Protein AF-A0A822E8U9-F1 (afdb_monomer_lite)

Secondary structure (DSSP, 8-state):
---HHHHHHHHHHHHHTT---BTTHHHHHHHH-TT-EEEEEETTEEEEEEEEEEETTTEEEEEEEEE-GGGGGGTHHHHHHHHHHHHHHTTS-TT-EEEE---GGGHHHHHHTT-----PEEEEEEE----PPPTTEEE--GGGHHHHHHHHHHHHSS--HHHHHHHHT-TTEEEEEEEETTEEEEEEEEEEBSSSEEEEEEEESSHHHHHHHHHHHHHHHTTSEEEEEEEPPPSS-TTT-TTGGGG-SSEEEE-GGG-EEEEETTEEE-HHHHHHHHHHHHHHHHHHHHTS---EEEEEE-TT--HHHHHHHHHHHHHTT-EEEEEEEHHHHHHHHHHTT-TT--EEEEEEEE-SS-EEEEEEEEETTEEEEEEEEEETT-SHHHHHHHHHHHHHHHHHHHHS--GGGSHHHHHHHHHHHHHHHHHHHH-SEEEEEEEEEEEETTEEEEEEEEEEHHHHHHHHHHHHHHHHHHHHHHHHHHT--GGG--EEEEESGGGGSHHHHHHHHHHHTSPPB-SS-TTTHHHHHHHHHHHHHHTSS-S-EEEEE-SS-EEEEETTTEEEEEE-TT-EESEEEEEEE--SSTT--EEEEEEEESS-SBGGGSEEEEEEEEE-PPS--TT-S-EEEEEEE-TT--EEEEEEETTT--EEEEE-----S--HHHHHHHHHHHHHHHHHHHHHHHHHHTS-TTSPPP----S--SSSGGG-S-GGG---

Sequence (720 aa):
MLSKEQTQELLNWAREEGWNPGLNDAEIFWQTDKEGFYGFLYGNEMIAGGSIVSYNGNFGFMGLFIVKPAYRHLGIGNKLWHLRKEKLLSRLNKGASIGMDGVVDMQGFYAKGGFELHFKDERYVRSGQLFPANEFVSTITELEFKDIAQYDAHCFGFNRNHFIIPWIKVSNSFSYLYKHKNQVKGFVVMRKAVDGYKIGPLFAETYEVAAALYQSCLTAAQNENVFLDIPLNNELAFDEVTEEISHWSYKVVKGDNNTVRVDIDGRLYTPQEISAMVLQKMKKTAEDYLGTEVTDAVITVPAYFNDAQRQATKEAGEIAGLNVKRIVNEPTAAALAYGLDKKGQDQKIAVFDLGGGTFDISVLDLGDGVFEVKSTNGDTHLGGDDFDKVIMDWLADQFKTQEAIDLRKDPMALQRLKEAAEKAKVELSSSTETEINLPYITAVDGVPKHLVVKLSRAKFEALADKLFDRCLKPCEAALKDAGYSTSQIDEVILVGGSSRIPKVQEIVEKFFGKKANRSVNPDEVVAIGAAIQGGVLTGEVKDVLLLDVTPLTLGIETMGGVLTPMIPSNTTIPTKKTEVFSTASDNQPGVEIHVLQGERPMAAQNKSLGRFNLTDIPPAQRGVPQIEVTFDIDANGMLHVSAKDKGTGKEQKIKIEAGSGLSKEEVERMKADAKAHEAEDKAAKEKVEKIDPTKPPKVETTACNAFDKLSILSPEIYKA

Radius of gyration: 30.9 Å; chains: 1; bounding box: 87×66×75 Å

Foldseek 3Di:
DDDLVVLLVLVVVCVVVVHKDFNCVSVLQCLLPVPFKDFDDDVNHTFWIWGKHQQQQQAIETDSGDGHPVCVVVCRSVVRLVVNVVVRNVRHDPPHYYHYDLDPVCPVVVVVVVDDDQWHKDKDKDFFDADDADPQKDWDDPVCLVLVQVVVCVVVVHGSSSNPVSQSPDPAKTKMFGDDPNHTFWIWIWGHIPFFIEIPDTDGNDPVRSVNRVNVVSNVSHGTMYIYIDTDQAPLAPPVCVVVCLLALWDWDQDGRNHIFTQDVNDTHHPLLVLLVVVLVVQVVVCVVVVHHAAEFAAEDAQQDDLLRLLSPCLSCVLNNHDHPFYYHLQLLLVQLVCVVVAADWFWEWEWAAAAAWTKIWIWTDYQQETATLAMFIDRGAHLSVLLVLQLVVQQVVCCVVPVDRLSVPSQLSVLSSVQSSVQQLVLLPDQKDWRWAWQSDDDPNHGDIRIDMDGLVNSCVSCVVSLVRSVVRVVVNCVSSVHALQRHPAYAYAYPNCSRVVNQVSVCVRSVHGHDDPDDNDCSSVNSRVLVVCVVVVVDPSHHYWFWRNWFKAWQDPPQFGDGQGHGSHTPQDKGKDKDWAPAFQPFKDKTWMFTHDDGGNVVTHTLDIDIDGRDGGGGTPPWTKIWMWGQHNNRFIKIKIATPVVRDIDIDRSSRCSVDDPVRSVVSSVVSVVVVVVVVVVVVVVVPPDPPDDDDDDDDPDPPPPVVPPDDPPPPDD

pLDDT: mean 84.81, std 14.59, range [24.06, 98.56]

Structure (mmCIF, N/CA/C/O backbone):
data_AF-A0A822E8U9-F1
#
_entry.id   AF-A0A822E8U9-F1
#
loop_
_atom_site.group_PDB
_atom_site.id
_atom_site.type_symbol
_atom_site.label_atom_id
_atom_site.label_alt_id
_atom_site.label_comp_id
_atom_site.label_asym_id
_atom_site.label_entity_id
_atom_site.label_seq_id
_atom_site.pdbx_PDB_ins_code
_atom_site.Cartn_x
_atom_site.Cartn_y
_atom_site.Cartn_z
_atom_site.occupancy
_atom_site.B_iso_or_equiv
_atom_site.auth_seq_id
_atom_site.auth_comp_id
_atom_site.auth_asym_id
_atom_site.auth_atom_id
_atom_site.pdbx_PDB_model_num
ATOM 1 N N . MET A 1 1 ? 34.988 -34.003 -16.712 1.00 89.62 1 MET A N 1
ATOM 2 C CA . MET A 1 1 ? 35.493 -32.848 -15.943 1.00 89.62 1 MET A CA 1
ATOM 3 C C . MET A 1 1 ? 36.475 -32.116 -16.830 1.00 89.62 1 MET A C 1
ATOM 5 O O . MET A 1 1 ? 37.114 -32.784 -17.637 1.00 89.62 1 MET A O 1
ATOM 9 N N . LEU A 1 2 ? 36.531 -30.793 -16.740 1.00 89.38 2 LEU A N 1
ATOM 10 C CA . LEU A 1 2 ? 37.433 -29.973 -17.553 1.00 89.38 2 LEU A CA 1
ATOM 11 C C . LEU A 1 2 ? 38.794 -29.802 -16.864 1.00 89.38 2 LEU A C 1
ATOM 13 O O . LEU A 1 2 ? 38.867 -29.868 -15.638 1.00 89.38 2 LEU A O 1
ATOM 17 N N . SER A 1 3 ? 39.857 -29.587 -17.641 1.00 89.62 3 SER A N 1
ATOM 18 C CA . SER A 1 3 ? 41.158 -29.142 -17.121 1.00 89.62 3 SER A CA 1
ATOM 19 C C . SER A 1 3 ? 41.148 -27.639 -16.812 1.00 89.62 3 SER A C 1
ATOM 21 O O . SER A 1 3 ? 40.264 -26.917 -17.278 1.00 89.62 3 SER A O 1
ATOM 23 N N . LYS A 1 4 ? 42.151 -27.145 -16.070 1.00 87.12 4 LYS A N 1
ATOM 24 C CA . LYS A 1 4 ? 42.301 -25.707 -15.773 1.00 87.12 4 LYS A CA 1
ATOM 25 C C . LYS A 1 4 ? 42.387 -24.869 -17.057 1.00 87.12 4 LYS A C 1
ATOM 27 O O . LYS A 1 4 ? 41.824 -23.787 -17.132 1.00 87.12 4 LYS A O 1
ATOM 32 N N . GLU A 1 5 ? 43.065 -25.371 -18.083 1.00 87.94 5 GLU A N 1
ATOM 33 C CA . GLU A 1 5 ? 43.215 -24.689 -19.373 1.00 87.94 5 GLU A CA 1
ATOM 34 C C . GLU A 1 5 ? 41.869 -24.586 -20.103 1.00 87.94 5 GL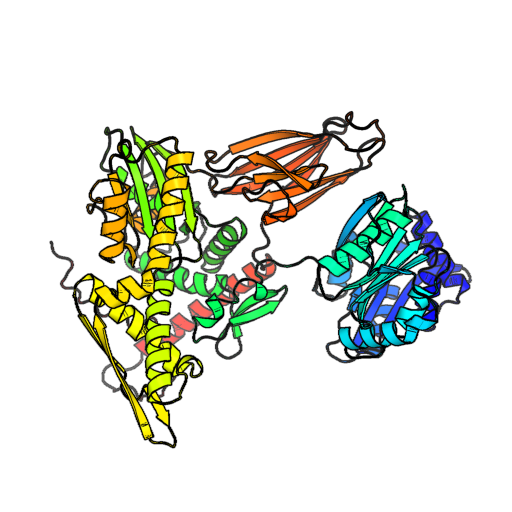U A C 1
ATOM 36 O O . GLU A 1 5 ? 41.536 -23.542 -20.662 1.00 87.94 5 GLU A O 1
ATOM 41 N N . GLN A 1 6 ? 41.053 -25.641 -20.030 1.00 89.38 6 GLN A N 1
ATOM 42 C CA . GLN A 1 6 ? 39.718 -25.673 -20.627 1.00 89.38 6 GLN A CA 1
ATOM 43 C C . GLN A 1 6 ? 38.730 -24.735 -19.916 1.00 89.38 6 GLN A C 1
ATOM 45 O O . GLN A 1 6 ? 37.834 -24.195 -20.561 1.00 89.38 6 GLN A O 1
ATOM 50 N N . THR A 1 7 ? 38.873 -24.476 -18.610 1.00 88.31 7 THR A N 1
ATOM 51 C CA . THR A 1 7 ? 37.994 -23.500 -17.933 1.00 88.31 7 THR A CA 1
ATOM 52 C C . THR A 1 7 ? 38.233 -22.073 -18.423 1.00 88.31 7 THR A C 1
ATOM 54 O O . THR A 1 7 ? 37.283 -21.298 -18.537 1.00 88.31 7 THR A O 1
ATOM 57 N N . GLN A 1 8 ? 39.477 -21.738 -18.780 1.00 88.12 8 GLN A N 1
ATOM 58 C CA . GLN A 1 8 ? 39.809 -20.444 -19.371 1.00 88.12 8 GLN A CA 1
ATOM 59 C C . GLN A 1 8 ? 39.216 -20.289 -20.777 1.00 88.12 8 GLN A C 1
ATOM 61 O O . GLN A 1 8 ? 38.782 -19.198 -21.146 1.00 88.12 8 GLN A O 1
ATOM 66 N N . GLU A 1 9 ? 39.150 -21.379 -21.544 1.00 88.75 9 GLU A N 1
ATOM 67 C CA . GLU A 1 9 ? 38.524 -21.396 -22.867 1.00 88.75 9 GLU A CA 1
ATOM 68 C C . GLU A 1 9 ? 37.019 -21.071 -22.794 1.00 88.75 9 GLU A C 1
ATOM 70 O O . GLU A 1 9 ? 36.537 -20.274 -23.595 1.00 88.75 9 GLU A O 1
ATOM 75 N N . LEU A 1 10 ? 36.295 -21.564 -21.775 1.00 88.38 10 LEU A N 1
ATOM 76 C CA . LEU A 1 10 ? 34.887 -21.189 -21.545 1.00 88.38 10 LEU A CA 1
ATOM 77 C C . LEU A 1 10 ? 34.711 -19.686 -21.333 1.00 88.38 10 LEU A C 1
ATOM 79 O O . LEU A 1 10 ? 33.776 -19.076 -21.850 1.00 88.38 10 LEU A O 1
ATOM 83 N N . LEU A 1 11 ? 35.615 -19.092 -20.555 1.00 86.56 11 LEU A N 1
ATOM 84 C CA . LEU A 1 11 ? 35.568 -17.669 -20.272 1.00 86.56 11 LEU A CA 1
ATOM 85 C C . LEU A 1 11 ? 35.888 -16.859 -21.532 1.00 86.56 11 LEU A C 1
ATOM 87 O O . LEU A 1 11 ? 35.232 -15.853 -21.769 1.00 86.56 11 LEU A O 1
ATOM 91 N N . ASN A 1 12 ? 36.819 -17.322 -22.372 1.00 88.75 12 ASN A N 1
ATOM 92 C CA . ASN A 1 12 ? 37.106 -16.704 -23.668 1.00 88.75 12 ASN A CA 1
ATOM 93 C C . ASN A 1 12 ? 35.886 -16.733 -24.600 1.00 88.75 12 ASN A C 1
ATOM 95 O O . ASN A 1 12 ? 35.556 -15.692 -25.162 1.00 88.75 12 ASN A O 1
ATOM 99 N N . TRP A 1 13 ? 35.166 -17.856 -24.696 1.00 90.12 13 TRP A N 1
ATOM 100 C CA . TRP A 1 13 ? 33.930 -17.916 -25.489 1.00 90.12 13 TRP A CA 1
ATOM 101 C C . TRP A 1 13 ? 32.871 -16.935 -24.982 1.00 90.12 13 TRP A C 1
ATOM 103 O O . TRP A 1 13 ? 32.215 -16.277 -25.781 1.00 90.12 13 TRP A O 1
ATOM 113 N N . ALA A 1 14 ? 32.727 -16.777 -23.661 1.00 86.00 14 ALA A N 1
ATOM 114 C CA . ALA A 1 14 ? 31.791 -15.799 -23.111 1.00 86.00 14 ALA A CA 1
ATOM 115 C C . ALA A 1 14 ? 32.153 -14.369 -23.556 1.00 86.00 14 ALA A C 1
ATOM 117 O O . ALA A 1 14 ? 31.272 -13.597 -23.929 1.00 86.00 14 ALA A O 1
ATOM 118 N N . ARG A 1 15 ? 33.451 -14.027 -23.592 1.00 87.88 15 ARG A N 1
ATOM 119 C CA . ARG A 1 15 ? 33.924 -12.729 -24.112 1.00 87.88 15 ARG A CA 1
ATOM 120 C C . ARG A 1 15 ? 33.630 -12.563 -25.603 1.00 87.88 15 ARG A C 1
ATOM 122 O O . ARG A 1 15 ? 33.186 -11.497 -26.010 1.00 87.88 15 ARG A O 1
ATOM 129 N N . GLU A 1 16 ? 33.875 -13.599 -26.405 1.00 88.25 16 GLU A N 1
ATOM 130 C CA . GLU A 1 16 ? 33.596 -13.597 -27.851 1.00 88.25 16 GLU A CA 1
ATOM 131 C C . GLU A 1 16 ? 32.106 -13.390 -28.149 1.00 88.25 16 GLU A C 1
ATOM 133 O O . GLU A 1 16 ? 31.752 -12.753 -29.138 1.00 88.25 16 GLU A O 1
ATOM 138 N N . GLU A 1 17 ? 31.230 -13.865 -27.263 1.00 84.50 17 GLU A N 1
ATOM 139 C CA . GLU A 1 17 ? 29.784 -13.647 -27.336 1.00 84.50 17 GLU A CA 1
ATOM 140 C C . GLU A 1 17 ? 29.325 -12.303 -26.740 1.00 84.50 17 GLU A C 1
ATOM 142 O O . GLU A 1 17 ? 28.125 -12.057 -26.625 1.00 84.50 17 GLU A O 1
ATOM 147 N N . GLY A 1 18 ? 30.258 -11.422 -26.361 1.00 82.38 18 GLY A N 1
ATOM 148 C CA . GLY A 1 18 ? 29.967 -10.074 -25.865 1.00 82.38 18 GLY A CA 1
ATOM 149 C C . GLY A 1 18 ? 29.630 -9.991 -24.374 1.00 82.38 18 GLY A C 1
ATOM 150 O O . GLY A 1 18 ? 29.171 -8.951 -23.906 1.00 82.38 18 GLY A O 1
ATOM 151 N N . TRP A 1 19 ? 29.848 -11.059 -23.603 1.00 83.19 19 TRP A N 1
ATOM 152 C CA . TRP A 1 19 ? 29.620 -11.040 -22.160 1.00 83.19 19 TRP A CA 1
ATOM 153 C C . TRP A 1 19 ? 30.778 -10.308 -21.472 1.00 83.19 19 TRP A C 1
ATOM 155 O O . TRP A 1 19 ? 31.904 -10.291 -21.970 1.00 83.19 19 TRP A O 1
ATOM 165 N N . ASN A 1 20 ? 30.529 -9.758 -20.279 1.00 86.00 20 ASN A N 1
ATOM 166 C CA . ASN A 1 20 ? 31.547 -9.071 -19.477 1.00 86.00 20 ASN A CA 1
ATOM 167 C C . ASN A 1 20 ? 32.022 -9.918 -18.269 1.00 86.00 20 ASN A C 1
ATOM 169 O O . ASN A 1 20 ? 31.755 -9.536 -17.128 1.00 86.00 20 ASN A O 1
ATOM 173 N N . PRO A 1 21 ? 32.638 -11.106 -18.432 1.00 86.69 21 PRO A N 1
ATOM 174 C CA . PRO A 1 21 ? 33.145 -11.872 -17.292 1.00 86.69 21 PRO A CA 1
ATOM 175 C C . PRO A 1 21 ? 34.360 -11.178 -16.653 1.00 86.69 21 PRO A C 1
ATOM 177 O O . PRO A 1 21 ? 35.099 -10.451 -17.324 1.00 86.69 21 PRO A O 1
ATOM 180 N N . GLY A 1 22 ? 34.608 -11.430 -15.363 1.00 88.25 22 GLY A N 1
ATOM 181 C CA . GLY A 1 22 ? 35.869 -11.028 -14.740 1.00 88.25 22 GLY A CA 1
ATOM 182 C C . GLY A 1 22 ? 37.046 -11.743 -15.407 1.00 88.25 22 GLY A C 1
ATOM 183 O O . GLY A 1 22 ? 36.925 -12.888 -15.845 1.00 88.25 22 GLY A O 1
ATOM 184 N N . LEU A 1 23 ? 38.201 -11.082 -15.509 1.00 88.06 23 LEU A N 1
ATOM 185 C CA . LEU A 1 23 ? 39.326 -11.627 -16.277 1.00 88.06 23 LEU A CA 1
ATOM 186 C C . LEU A 1 23 ? 39.849 -12.957 -15.717 1.00 88.06 23 LEU A C 1
ATOM 188 O O . LEU A 1 23 ? 40.310 -13.792 -16.493 1.00 88.06 23 LEU A O 1
ATOM 192 N N . ASN A 1 24 ? 39.702 -13.147 -14.404 1.00 87.25 24 ASN A N 1
ATOM 193 C CA . ASN A 1 24 ? 40.238 -14.269 -13.637 1.00 87.25 24 ASN A CA 1
ATOM 194 C C . ASN A 1 24 ? 39.139 -15.118 -12.962 1.00 87.25 24 ASN A C 1
ATOM 196 O O . ASN A 1 24 ? 39.451 -15.952 -12.113 1.00 87.25 24 ASN A O 1
ATOM 200 N N . ASP A 1 25 ? 37.859 -14.930 -13.316 1.00 86.25 25 ASP A N 1
ATOM 201 C CA . ASP A 1 25 ? 36.739 -15.610 -12.638 1.00 86.25 25 ASP A CA 1
ATOM 202 C C . ASP A 1 25 ? 36.882 -17.142 -12.723 1.00 86.25 25 ASP A C 1
ATOM 204 O O . ASP A 1 25 ? 36.718 -17.839 -11.723 1.00 86.25 25 ASP A O 1
ATOM 208 N N . ALA A 1 26 ? 37.277 -17.677 -13.885 1.00 85.81 26 ALA A N 1
ATOM 209 C CA . ALA A 1 26 ? 37.500 -19.113 -14.078 1.00 85.81 26 ALA A CA 1
ATOM 210 C C . ALA A 1 26 ? 38.589 -19.683 -13.150 1.00 85.81 26 ALA A C 1
ATOM 212 O O . ALA A 1 26 ? 38.428 -20.784 -12.621 1.00 85.81 26 ALA A O 1
ATOM 213 N N . GLU A 1 27 ? 39.673 -18.938 -12.914 1.00 86.00 27 GLU A N 1
ATOM 214 C CA . GLU A 1 27 ? 40.734 -19.351 -11.994 1.00 86.00 27 GLU A CA 1
ATOM 215 C C . GLU A 1 27 ? 40.258 -19.333 -10.538 1.00 86.00 27 GLU A C 1
ATOM 217 O O . GLU A 1 27 ? 40.521 -20.286 -9.805 1.00 86.00 27 GLU A O 1
ATOM 222 N N . ILE A 1 28 ? 39.523 -18.297 -10.127 1.00 85.31 28 ILE A N 1
ATOM 223 C CA . ILE A 1 28 ? 38.993 -18.191 -8.762 1.00 85.31 28 ILE A CA 1
ATOM 224 C C . ILE A 1 28 ? 38.008 -19.329 -8.474 1.00 85.31 28 ILE A C 1
ATOM 226 O O . ILE A 1 28 ? 38.118 -20.015 -7.452 1.00 85.31 28 ILE A O 1
ATOM 230 N N . PHE A 1 29 ? 37.077 -19.583 -9.396 1.00 83.69 29 PHE A N 1
ATOM 231 C CA . PHE A 1 29 ? 36.137 -20.694 -9.274 1.00 83.69 29 PHE A CA 1
ATOM 232 C C . PHE A 1 29 ? 36.861 -22.048 -9.250 1.00 83.69 29 PHE A C 1
ATOM 234 O O . PHE A 1 29 ? 36.509 -22.905 -8.443 1.00 83.69 29 PHE A O 1
ATOM 241 N N . TRP A 1 30 ? 37.914 -22.231 -10.056 1.00 87.12 30 TRP A N 1
ATOM 242 C CA . TRP A 1 30 ? 38.740 -23.445 -10.034 1.00 87.12 30 TRP A CA 1
ATOM 243 C C . TRP A 1 30 ? 39.485 -23.639 -8.709 1.00 87.12 30 TRP A C 1
ATOM 245 O O . TRP A 1 30 ? 39.581 -24.760 -8.212 1.00 87.12 30 TRP A O 1
ATOM 255 N N . GLN A 1 31 ? 40.018 -22.567 -8.115 1.00 86.50 31 GLN A N 1
ATOM 256 C CA . GLN A 1 31 ? 40.652 -22.631 -6.794 1.00 86.50 31 GLN A CA 1
ATOM 257 C C . GLN A 1 31 ? 39.641 -22.958 -5.689 1.00 86.50 31 GLN A C 1
ATOM 259 O O . GLN A 1 31 ? 39.999 -23.644 -4.732 1.00 86.50 31 GLN A O 1
ATOM 264 N N . THR A 1 32 ? 38.395 -22.506 -5.851 1.00 84.25 32 THR A N 1
ATOM 265 C CA . THR A 1 32 ? 37.302 -22.748 -4.903 1.00 84.25 32 THR A CA 1
ATOM 266 C C . THR A 1 32 ? 36.796 -24.195 -4.965 1.00 84.25 32 THR A C 1
ATOM 268 O O . THR A 1 32 ? 36.628 -24.811 -3.915 1.00 84.25 32 THR A O 1
ATOM 271 N N . ASP A 1 33 ? 36.566 -24.745 -6.165 1.00 86.56 33 ASP A N 1
ATOM 272 C CA . ASP A 1 33 ? 36.113 -26.129 -6.386 1.00 86.56 33 ASP A CA 1
ATOM 273 C C . ASP A 1 33 ? 36.696 -26.698 -7.698 1.00 86.56 33 ASP A C 1
ATOM 275 O O . ASP A 1 33 ? 36.171 -26.495 -8.798 1.00 86.56 33 ASP A O 1
ATOM 279 N N . LYS A 1 34 ? 37.793 -27.457 -7.579 1.00 87.44 34 LYS A N 1
ATOM 280 C CA . LYS A 1 34 ? 38.494 -28.082 -8.719 1.00 87.44 34 LYS A CA 1
ATOM 281 C C . LYS A 1 34 ? 37.658 -29.151 -9.426 1.00 87.44 34 LYS A C 1
ATOM 283 O O . LYS A 1 34 ? 37.901 -29.453 -10.590 1.00 87.44 34 LYS A O 1
ATOM 288 N N . GLU A 1 35 ? 36.678 -29.732 -8.739 1.00 88.94 35 GLU A N 1
ATOM 289 C CA . GLU A 1 35 ? 35.783 -30.755 -9.288 1.00 88.94 35 GLU A CA 1
ATOM 290 C C . GLU A 1 35 ? 34.460 -30.152 -9.784 1.00 88.94 35 GLU A C 1
ATOM 292 O O . GLU A 1 35 ? 33.498 -30.878 -10.059 1.00 88.94 35 GLU A O 1
ATOM 297 N N . GLY A 1 36 ? 34.381 -28.821 -9.850 1.00 91.12 36 GLY A N 1
ATOM 298 C CA . GLY A 1 36 ? 33.187 -28.069 -10.207 1.00 91.12 36 GLY A CA 1
ATOM 299 C C . GLY A 1 36 ? 32.952 -27.910 -11.709 1.00 91.12 36 GLY A C 1
ATOM 300 O O . GLY A 1 36 ? 31.874 -27.485 -12.108 1.00 91.12 36 GLY A O 1
ATOM 301 N N . PHE A 1 37 ? 33.918 -28.245 -12.568 1.00 93.56 37 PHE A N 1
ATOM 302 C CA . PHE A 1 37 ? 33.852 -27.920 -13.997 1.00 93.56 37 PHE A CA 1
ATOM 303 C C . PHE A 1 37 ? 33.552 -29.129 -14.879 1.00 93.56 37 PHE A C 1
ATOM 305 O O . PHE A 1 37 ? 34.274 -30.133 -14.900 1.00 93.56 37 PHE A O 1
ATOM 312 N N . TYR A 1 38 ? 32.499 -28.999 -15.681 1.00 93.88 38 TYR A N 1
ATOM 313 C CA . TYR A 1 38 ? 31.987 -30.049 -16.552 1.00 93.88 38 TYR A CA 1
ATOM 314 C C . TYR A 1 38 ? 31.803 -29.519 -17.965 1.00 93.88 38 TYR A C 1
ATOM 316 O O . TYR A 1 38 ? 31.437 -28.366 -18.157 1.00 93.88 38 TYR A O 1
ATOM 324 N N . GLY A 1 39 ? 32.010 -30.376 -18.957 1.00 92.81 39 GLY A N 1
ATOM 325 C CA . GLY A 1 39 ? 31.787 -30.031 -20.351 1.00 92.81 39 GLY A CA 1
ATOM 326 C C . GLY A 1 39 ? 31.687 -31.260 -21.235 1.00 92.81 39 GLY A C 1
ATOM 327 O O . GLY A 1 39 ? 31.938 -32.382 -20.787 1.00 92.81 39 GLY A O 1
ATOM 328 N N . PHE A 1 40 ? 31.289 -31.028 -22.479 1.00 93.00 40 PHE A N 1
ATOM 329 C CA . PHE A 1 40 ? 31.180 -32.048 -23.513 1.00 93.00 40 PHE A CA 1
ATOM 330 C C . PHE A 1 40 ? 32.267 -31.859 -24.564 1.00 93.00 40 PHE A C 1
ATOM 332 O O . PHE A 1 40 ? 32.607 -30.729 -24.924 1.00 93.00 40 PHE A O 1
ATOM 339 N N . LEU A 1 41 ? 32.767 -32.986 -25.069 1.00 89.38 41 LEU A N 1
ATOM 340 C CA . LEU A 1 41 ? 33.706 -33.047 -26.180 1.00 89.38 41 LEU A CA 1
ATOM 341 C C . LEU A 1 41 ? 33.011 -33.651 -27.408 1.00 89.38 41 LEU A C 1
ATOM 343 O O . LEU A 1 41 ? 32.254 -34.616 -27.273 1.00 89.38 41 LEU A O 1
ATOM 347 N N . TYR A 1 42 ? 33.287 -33.110 -28.592 1.00 86.06 42 TYR A N 1
ATOM 348 C CA . TYR A 1 42 ? 33.013 -33.761 -29.874 1.00 86.06 42 TYR A CA 1
ATOM 349 C C . TYR A 1 42 ? 34.349 -34.181 -30.488 1.00 86.06 42 TYR A C 1
ATOM 351 O O . TYR A 1 42 ? 35.160 -33.342 -30.878 1.00 86.06 42 TYR A O 1
ATOM 359 N N . GLY A 1 43 ? 34.630 -35.487 -30.496 1.00 86.69 43 GLY A N 1
ATOM 360 C CA . GLY A 1 43 ? 35.994 -35.969 -30.723 1.00 86.69 43 GLY A CA 1
ATOM 361 C C . GLY A 1 43 ? 36.929 -35.459 -29.620 1.00 86.69 43 GLY A C 1
ATOM 362 O O . GLY A 1 43 ? 36.702 -35.750 -28.448 1.00 86.69 43 GLY A O 1
ATOM 363 N N . ASN A 1 44 ? 37.938 -34.666 -29.996 1.00 84.44 44 ASN A N 1
ATOM 364 C CA . ASN A 1 44 ? 38.888 -34.042 -29.063 1.00 84.44 44 ASN A CA 1
ATOM 365 C C . ASN A 1 44 ? 38.609 -32.548 -28.806 1.00 84.44 44 ASN A C 1
ATOM 367 O O . ASN A 1 44 ? 39.356 -31.912 -28.067 1.00 84.44 44 ASN A O 1
ATOM 371 N N . GLU A 1 45 ? 37.568 -31.975 -29.412 1.00 87.31 45 GLU A N 1
ATOM 372 C CA . GLU A 1 45 ? 37.243 -30.552 -29.287 1.00 87.31 45 GLU A CA 1
ATOM 373 C C . GLU A 1 45 ? 36.195 -30.325 -28.192 1.00 87.31 45 GLU A C 1
ATOM 375 O O . GLU A 1 45 ? 35.166 -31.001 -28.165 1.00 87.31 45 GLU A O 1
ATOM 380 N N . MET A 1 46 ? 36.418 -29.351 -27.306 1.00 92.31 46 MET A N 1
ATOM 381 C CA . MET A 1 46 ? 35.399 -28.920 -26.350 1.00 92.31 46 MET A CA 1
ATOM 382 C C . MET A 1 46 ? 34.319 -28.101 -27.059 1.00 92.31 46 MET A C 1
ATOM 384 O O . MET A 1 46 ? 34.615 -27.158 -27.789 1.00 92.31 46 MET A O 1
ATOM 388 N N . ILE A 1 47 ? 33.053 -28.449 -26.822 1.00 93.44 47 ILE A N 1
ATOM 389 C CA . ILE A 1 47 ? 31.900 -27.824 -27.499 1.00 93.44 47 ILE A CA 1
ATOM 390 C C . ILE A 1 47 ? 30.920 -27.142 -26.536 1.00 93.44 47 ILE A C 1
ATOM 392 O O . ILE A 1 47 ? 30.086 -26.341 -26.956 1.00 93.44 47 ILE A O 1
ATOM 396 N N . ALA A 1 48 ? 30.989 -27.475 -25.247 1.00 93.75 48 ALA A N 1
ATOM 397 C CA . ALA A 1 48 ? 30.135 -26.924 -24.204 1.00 93.75 48 ALA A CA 1
ATOM 398 C C . ALA A 1 48 ? 30.793 -27.102 -22.838 1.00 93.75 48 ALA A C 1
ATOM 400 O O . ALA A 1 48 ? 31.443 -28.125 -22.609 1.00 93.75 48 ALA A O 1
ATOM 401 N N . GLY A 1 49 ? 30.547 -26.181 -21.910 1.00 93.12 49 GLY A N 1
ATOM 402 C CA . GLY A 1 49 ? 30.986 -26.340 -20.531 1.00 93.12 49 GLY A CA 1
ATOM 403 C C . GLY A 1 49 ? 30.296 -25.415 -19.540 1.00 93.12 49 GLY A C 1
ATOM 404 O O . GLY A 1 49 ? 29.530 -24.525 -19.907 1.00 93.12 49 GLY A O 1
ATOM 405 N N . GLY A 1 50 ? 30.525 -25.697 -18.263 1.00 91.69 50 GLY A N 1
ATOM 406 C CA . GLY A 1 50 ? 30.209 -24.789 -17.176 1.00 91.69 50 GLY A CA 1
ATOM 407 C C . GLY A 1 50 ? 30.548 -25.317 -15.800 1.00 91.69 50 GLY A C 1
ATOM 408 O O . GLY A 1 50 ? 31.015 -26.449 -15.645 1.00 91.69 50 GLY A O 1
ATOM 409 N N . SER A 1 51 ? 30.330 -24.465 -14.803 1.00 91.06 51 SER A N 1
ATOM 410 C CA . SER A 1 51 ? 30.772 -24.696 -13.434 1.00 91.06 51 SER A CA 1
ATOM 411 C C . SER A 1 51 ? 29.612 -24.927 -12.471 1.00 91.06 51 SER A C 1
ATOM 413 O O . SER A 1 51 ? 28.475 -24.502 -12.704 1.00 91.06 51 SER A O 1
ATOM 415 N N . ILE A 1 52 ? 29.933 -25.626 -11.388 1.00 92.19 52 ILE A N 1
ATOM 416 C CA . ILE A 1 52 ? 29.186 -25.695 -10.139 1.00 92.19 52 ILE A CA 1
ATOM 417 C C . ILE A 1 52 ? 30.163 -25.469 -8.986 1.00 92.19 52 ILE A C 1
ATOM 419 O O . ILE A 1 52 ? 31.340 -25.803 -9.105 1.00 92.19 52 ILE A O 1
ATOM 423 N N . VAL A 1 53 ? 29.677 -24.945 -7.870 1.00 88.50 53 VAL A N 1
ATOM 424 C CA . VAL A 1 53 ? 30.438 -24.817 -6.624 1.00 88.50 53 VAL A CA 1
ATOM 425 C C . VAL A 1 53 ? 29.526 -25.214 -5.471 1.00 88.50 53 VAL A C 1
ATOM 427 O O . VAL A 1 53 ? 28.391 -24.745 -5.405 1.00 88.50 53 VAL A O 1
ATOM 430 N N . SER A 1 54 ? 30.006 -26.071 -4.568 1.00 87.50 54 SER A N 1
ATOM 431 C CA . SER A 1 54 ? 29.345 -26.335 -3.282 1.00 87.50 54 SER A CA 1
ATOM 432 C C . SER A 1 54 ? 30.129 -25.674 -2.153 1.00 87.50 54 SER A C 1
ATOM 434 O O . SER A 1 54 ? 31.314 -25.944 -1.963 1.00 87.50 54 SER A O 1
ATOM 436 N N . TYR A 1 55 ? 29.463 -24.822 -1.381 1.00 81.50 55 TYR A N 1
ATOM 437 C CA . TYR A 1 55 ? 30.022 -24.179 -0.197 1.00 81.50 55 TYR A CA 1
ATOM 438 C C . TYR A 1 55 ? 29.631 -24.984 1.040 1.00 81.50 55 TYR A C 1
ATOM 440 O O . TYR A 1 55 ? 28.612 -24.717 1.681 1.00 81.50 55 TYR A O 1
ATOM 448 N N . ASN A 1 56 ? 30.429 -26.013 1.343 1.00 78.50 56 ASN A N 1
ATOM 449 C CA . ASN A 1 56 ? 30.226 -26.933 2.472 1.00 78.50 56 ASN A CA 1
ATOM 450 C C . ASN A 1 56 ? 28.818 -27.563 2.528 1.00 78.50 56 ASN A C 1
ATOM 452 O O . ASN A 1 56 ? 28.317 -27.881 3.603 1.00 78.50 56 ASN A O 1
ATOM 456 N N . GLY A 1 57 ? 28.156 -27.712 1.378 1.00 85.25 57 GLY A N 1
ATOM 457 C CA . GLY A 1 57 ? 26.807 -28.263 1.286 1.00 85.25 57 GLY A CA 1
ATOM 458 C C . GLY A 1 57 ? 25.670 -27.317 1.684 1.00 85.25 57 GLY A C 1
ATOM 459 O O . GLY A 1 57 ? 24.517 -27.662 1.455 1.00 85.25 57 GLY A O 1
ATOM 460 N N . ASN A 1 58 ? 25.949 -26.132 2.233 1.00 82.00 58 ASN A N 1
ATOM 461 C CA . ASN A 1 58 ? 24.912 -25.213 2.729 1.00 82.00 58 ASN A CA 1
ATOM 462 C C . ASN A 1 58 ? 24.457 -24.183 1.687 1.00 82.00 58 ASN A C 1
ATOM 464 O O . ASN A 1 58 ? 23.354 -23.655 1.779 1.00 82.00 58 ASN A O 1
ATOM 468 N N . PHE A 1 59 ? 25.294 -23.910 0.688 1.00 82.81 59 PHE A N 1
ATOM 469 C CA . PHE A 1 59 ? 24.966 -23.055 -0.448 1.00 82.81 59 PHE A CA 1
ATOM 470 C C . PHE A 1 59 ? 25.605 -23.635 -1.709 1.00 82.81 59 PHE A C 1
ATOM 472 O O . PHE A 1 59 ? 26.750 -24.091 -1.677 1.00 82.81 59 PHE A O 1
ATOM 479 N N . GLY A 1 60 ? 24.868 -23.640 -2.813 1.00 87.50 60 GLY A N 1
ATOM 480 C CA . GLY A 1 60 ? 25.364 -24.036 -4.126 1.00 87.50 60 GLY A CA 1
ATOM 481 C C . GLY A 1 60 ? 25.437 -22.850 -5.071 1.00 87.50 60 GLY A C 1
ATOM 482 O O . GLY A 1 60 ? 24.673 -21.904 -4.944 1.00 87.50 60 GLY A O 1
ATOM 483 N N . PHE A 1 61 ? 26.321 -22.904 -6.057 1.00 87.62 61 PHE A N 1
ATOM 484 C CA . PHE A 1 61 ? 26.331 -21.948 -7.160 1.00 87.62 61 PHE A CA 1
ATOM 485 C C . PHE A 1 61 ? 26.499 -22.680 -8.487 1.00 87.62 61 PHE A C 1
ATOM 487 O O . PHE A 1 61 ? 27.310 -23.600 -8.580 1.00 87.62 61 PHE A O 1
ATOM 494 N N . MET A 1 62 ? 25.751 -22.279 -9.514 1.00 89.12 62 MET A N 1
ATOM 495 C CA . MET A 1 62 ? 25.925 -22.748 -10.890 1.00 89.12 62 MET A CA 1
ATOM 496 C C . MET A 1 62 ? 26.222 -21.553 -11.797 1.00 89.12 62 MET A C 1
ATOM 498 O O . MET A 1 62 ? 25.411 -20.637 -11.899 1.00 89.12 62 MET A O 1
ATOM 502 N N . GLY A 1 63 ? 27.362 -21.579 -12.491 1.00 84.62 63 GLY A N 1
ATOM 503 C CA . GLY A 1 63 ? 27.818 -20.454 -13.315 1.00 84.62 63 GLY A CA 1
ATOM 504 C C . GLY A 1 63 ? 28.584 -20.878 -14.565 1.00 84.62 63 GLY A C 1
ATOM 505 O O . GLY A 1 63 ? 28.656 -22.071 -14.886 1.00 84.62 63 GLY A O 1
ATOM 506 N N . LEU A 1 64 ? 29.123 -19.889 -15.290 1.00 82.38 64 LEU A N 1
ATOM 507 C CA . LEU A 1 64 ? 29.974 -20.069 -16.479 1.00 82.38 64 LEU A CA 1
ATOM 508 C C . LEU A 1 64 ? 29.401 -21.071 -17.495 1.00 82.38 64 LEU A C 1
ATOM 510 O O . LEU A 1 64 ? 30.105 -21.949 -17.979 1.00 82.38 64 LEU A O 1
ATOM 514 N N . PHE A 1 65 ? 28.104 -20.988 -17.787 1.00 87.62 65 PHE A N 1
ATOM 515 C CA . PHE A 1 65 ? 27.437 -21.911 -18.701 1.00 87.62 65 PHE A CA 1
ATOM 516 C C . PHE A 1 65 ? 27.487 -21.407 -20.138 1.00 87.62 65 PHE A C 1
ATOM 518 O O . PHE A 1 65 ? 26.873 -20.392 -20.455 1.00 87.62 65 PHE A O 1
ATOM 525 N N . ILE A 1 66 ? 28.152 -22.150 -21.021 1.00 88.25 66 ILE A N 1
ATOM 526 C CA . ILE A 1 66 ? 28.231 -21.783 -22.432 1.00 88.25 66 ILE A CA 1
ATOM 527 C C . ILE A 1 66 ? 28.282 -23.012 -23.343 1.00 88.25 66 ILE A C 1
ATOM 529 O O . ILE A 1 66 ? 28.882 -24.044 -23.028 1.00 88.25 66 ILE A O 1
ATOM 533 N N . VAL A 1 67 ? 27.620 -22.899 -24.493 1.00 90.00 67 VAL A N 1
ATOM 534 C CA . VAL A 1 67 ? 27.605 -23.896 -25.569 1.00 90.00 67 VAL A CA 1
ATOM 535 C C . VAL A 1 67 ? 27.970 -23.181 -26.859 1.00 90.00 67 VAL A C 1
ATOM 537 O O . VAL A 1 67 ? 27.312 -22.194 -27.206 1.00 90.00 67 VAL A O 1
ATOM 540 N N . LYS A 1 68 ? 28.960 -23.703 -27.594 1.00 89.62 68 LYS A N 1
ATOM 541 C CA . LYS A 1 68 ? 29.367 -23.141 -28.886 1.00 89.62 68 LYS A CA 1
ATOM 542 C C . LYS A 1 68 ? 28.148 -22.999 -29.811 1.00 89.62 68 LYS A C 1
ATOM 544 O O . LYS A 1 68 ? 27.392 -23.969 -29.944 1.00 89.62 68 LYS A O 1
ATOM 549 N N . PRO A 1 69 ? 27.960 -21.852 -30.493 1.00 87.31 69 PRO A N 1
ATOM 550 C CA . PRO A 1 69 ? 26.766 -21.576 -31.297 1.00 87.31 69 PRO A CA 1
ATOM 551 C C . PRO A 1 69 ? 26.373 -22.698 -32.266 1.00 87.31 69 PRO A C 1
ATOM 553 O O . PRO A 1 69 ? 25.207 -23.095 -32.309 1.00 87.31 69 PRO A O 1
ATOM 556 N N . ALA A 1 70 ? 27.355 -23.289 -32.956 1.00 89.12 70 ALA A N 1
ATOM 557 C CA . ALA A 1 70 ? 27.147 -24.370 -33.921 1.00 89.12 70 ALA A CA 1
ATOM 558 C C . ALA A 1 70 ? 26.499 -25.638 -33.327 1.00 89.12 70 ALA A C 1
ATOM 560 O O . ALA A 1 70 ? 25.898 -26.407 -34.066 1.00 89.12 70 ALA A O 1
ATOM 561 N N . TYR A 1 71 ? 26.564 -25.850 -32.009 1.00 89.94 71 TYR A N 1
ATOM 562 C CA . TYR A 1 71 ? 26.115 -27.081 -31.345 1.00 89.94 71 TYR A CA 1
ATOM 563 C C . TYR A 1 71 ? 24.850 -26.896 -30.488 1.00 89.94 71 TYR A C 1
ATOM 565 O O . TYR A 1 71 ? 24.324 -27.866 -29.936 1.00 89.94 71 TYR A O 1
ATOM 573 N N . ARG A 1 72 ? 24.317 -25.670 -30.378 1.00 87.25 72 ARG A N 1
ATOM 574 C CA . ARG A 1 72 ? 23.161 -25.351 -29.511 1.00 87.25 72 ARG A CA 1
ATOM 575 C C . ARG A 1 72 ? 21.888 -26.107 -29.892 1.00 87.25 72 ARG A C 1
ATOM 577 O O . ARG A 1 72 ? 21.138 -26.528 -29.015 1.00 87.25 72 ARG A O 1
ATOM 584 N N . HIS A 1 73 ? 21.684 -26.342 -31.187 1.00 85.81 73 HIS A N 1
ATOM 585 C CA . HIS A 1 73 ? 20.509 -27.032 -31.726 1.00 85.81 73 HIS A CA 1
ATOM 586 C C . HIS A 1 73 ? 20.472 -28.542 -31.413 1.00 85.81 73 HIS A C 1
ATOM 588 O O . HIS A 1 73 ? 19.433 -29.174 -31.566 1.00 85.81 73 HIS A O 1
ATOM 594 N N . LEU A 1 74 ? 21.579 -29.128 -30.941 1.00 88.44 74 LEU A N 1
ATOM 595 C CA . LEU A 1 74 ? 21.700 -30.568 -30.673 1.00 88.44 74 LEU A CA 1
ATOM 596 C C . LEU A 1 74 ? 21.239 -30.973 -29.259 1.00 88.44 74 LEU A C 1
ATOM 598 O O . LEU A 1 74 ? 21.429 -32.117 -28.841 1.00 88.44 74 LEU A O 1
ATOM 602 N N . GLY A 1 75 ? 20.693 -30.037 -28.474 1.00 86.00 75 GLY A N 1
ATOM 603 C CA . GLY A 1 75 ? 20.221 -30.299 -27.107 1.00 86.00 75 GLY A CA 1
ATOM 604 C C . GLY A 1 75 ? 21.335 -30.546 -26.077 1.00 86.00 75 GLY A C 1
ATOM 605 O O . GLY A 1 75 ? 21.059 -30.969 -24.953 1.00 86.00 75 GLY A O 1
ATOM 606 N N . ILE A 1 76 ? 22.597 -30.274 -26.428 1.00 87.88 76 ILE A N 1
ATOM 607 C CA . ILE A 1 76 ? 23.767 -30.469 -25.552 1.00 87.88 76 ILE A CA 1
ATOM 608 C C . ILE A 1 76 ? 23.693 -29.567 -24.313 1.00 87.88 76 ILE A C 1
ATOM 610 O O . ILE A 1 76 ? 24.036 -30.008 -23.216 1.00 87.88 76 ILE A O 1
ATOM 614 N N . GLY A 1 77 ? 23.179 -28.341 -24.462 1.00 87.06 77 GLY A N 1
ATOM 615 C CA . GLY A 1 77 ? 22.982 -27.411 -23.346 1.00 87.06 77 GLY A CA 1
ATOM 616 C C . GLY A 1 77 ? 22.082 -27.981 -22.249 1.00 87.06 77 GLY A C 1
ATOM 617 O O . GLY A 1 77 ? 22.464 -27.960 -21.082 1.00 87.06 77 GLY A O 1
ATOM 618 N N . ASN A 1 78 ? 20.950 -28.590 -22.623 1.00 86.25 78 ASN A N 1
ATOM 619 C CA . ASN A 1 78 ? 20.036 -29.237 -21.673 1.00 86.25 78 ASN A CA 1
ATOM 620 C C . ASN A 1 78 ? 20.713 -30.401 -20.946 1.00 86.25 78 ASN A C 1
ATOM 622 O O . ASN A 1 78 ? 20.637 -30.502 -19.724 1.00 86.25 78 ASN A O 1
ATOM 626 N N . LYS A 1 79 ? 21.431 -31.263 -21.677 1.00 89.12 79 LYS A N 1
ATOM 627 C CA . LYS A 1 79 ? 22.168 -32.382 -21.067 1.00 89.12 79 LYS A CA 1
ATOM 628 C C . LYS A 1 79 ? 23.214 -31.891 -20.066 1.00 89.12 79 LYS A C 1
ATOM 630 O O . LYS A 1 79 ? 23.340 -32.455 -18.982 1.00 89.12 79 LYS A O 1
ATOM 635 N N . LEU A 1 80 ? 23.942 -30.827 -20.411 1.00 89.94 80 LEU A N 1
ATOM 636 C CA . LEU A 1 80 ? 24.973 -30.249 -19.548 1.00 89.94 80 LEU A CA 1
ATOM 637 C C . LEU A 1 80 ? 24.363 -29.587 -18.311 1.00 89.94 80 LEU A C 1
ATOM 639 O O . LEU A 1 80 ? 24.915 -29.686 -17.218 1.00 89.94 80 LEU A O 1
ATOM 643 N N . TRP A 1 81 ? 23.223 -28.921 -18.478 1.00 88.00 81 TRP A N 1
ATOM 644 C CA . TRP A 1 81 ? 22.447 -28.351 -17.386 1.00 88.00 81 TRP A CA 1
ATOM 645 C C . TRP A 1 81 ? 22.026 -29.414 -16.368 1.00 88.00 81 TRP A C 1
ATOM 647 O O . TRP A 1 81 ? 22.369 -29.288 -15.193 1.00 88.00 81 TRP A O 1
ATOM 657 N N . HIS A 1 82 ? 21.365 -30.486 -16.817 1.00 89.31 82 HIS A N 1
ATOM 658 C CA . HIS A 1 82 ? 20.908 -31.561 -15.932 1.00 89.31 82 HIS A CA 1
ATOM 659 C C . HIS A 1 82 ? 22.067 -32.262 -15.223 1.00 89.31 82 HIS A C 1
ATOM 661 O O . HIS A 1 82 ? 22.014 -32.423 -14.007 1.00 89.31 82 HIS A O 1
ATOM 667 N N . LEU A 1 83 ? 23.149 -32.577 -15.946 1.00 91.62 83 LEU A N 1
ATOM 668 C CA . LEU A 1 83 ? 24.353 -33.160 -15.351 1.00 91.62 83 LEU A CA 1
ATOM 669 C C . LEU A 1 83 ? 24.894 -32.286 -14.212 1.00 91.62 83 LEU A C 1
ATOM 671 O O . LEU A 1 83 ? 25.170 -32.784 -13.123 1.00 91.62 83 LEU A O 1
ATOM 675 N N . ARG A 1 84 ? 25.051 -30.979 -14.451 1.00 92.38 84 ARG A N 1
ATOM 676 C CA . ARG A 1 84 ? 25.567 -30.049 -13.439 1.00 92.38 84 ARG A CA 1
ATOM 677 C C . ARG A 1 84 ? 24.614 -29.912 -12.255 1.00 92.38 84 ARG A C 1
ATOM 679 O O . ARG A 1 84 ? 25.079 -29.947 -11.121 1.00 92.38 84 ARG A O 1
ATOM 686 N N . LYS A 1 85 ? 23.304 -29.824 -12.506 1.00 90.31 85 LYS A N 1
ATOM 687 C CA . LYS A 1 85 ? 22.275 -29.783 -11.458 1.00 90.31 85 LYS A CA 1
ATOM 688 C C . LYS A 1 85 ? 22.358 -31.020 -10.563 1.00 90.31 85 LYS A C 1
ATOM 690 O O . LYS A 1 85 ? 22.455 -30.879 -9.351 1.00 90.31 85 LYS A O 1
ATOM 695 N N . GLU A 1 86 ? 22.369 -32.220 -11.140 1.00 91.62 86 GLU A N 1
ATOM 696 C CA . GLU A 1 86 ? 22.468 -33.474 -10.381 1.00 91.62 86 GLU A CA 1
ATOM 697 C C . GLU A 1 86 ? 23.768 -33.550 -9.574 1.00 91.62 86 GLU A C 1
ATOM 699 O O . GLU A 1 86 ? 23.750 -33.896 -8.392 1.00 91.62 86 GLU A O 1
ATOM 704 N N . LYS A 1 87 ? 24.899 -33.171 -10.184 1.00 93.50 87 LYS A N 1
ATOM 705 C CA . LYS A 1 87 ? 26.194 -33.135 -9.497 1.00 93.50 87 LYS A CA 1
ATOM 706 C C . LYS A 1 87 ? 26.195 -32.148 -8.335 1.00 93.50 87 LYS A C 1
ATOM 708 O O . LYS A 1 87 ? 26.686 -32.504 -7.267 1.00 93.50 87 LYS A O 1
ATOM 713 N N . LEU A 1 88 ? 25.620 -30.959 -8.505 1.00 92.31 88 LEU A N 1
ATOM 714 C CA . LEU A 1 88 ? 25.522 -29.979 -7.429 1.00 92.31 88 LEU A CA 1
ATOM 715 C C . LEU A 1 88 ? 24.595 -30.467 -6.315 1.00 92.31 88 LEU A C 1
ATOM 717 O O . LEU A 1 88 ? 25.015 -30.488 -5.166 1.00 92.31 88 LEU A O 1
ATOM 721 N N . LEU A 1 89 ? 23.389 -30.940 -6.643 1.00 90.88 89 LEU A N 1
ATOM 722 C CA . LEU A 1 89 ? 22.437 -31.448 -5.650 1.00 90.88 89 LEU A CA 1
ATOM 723 C C . LEU A 1 89 ? 23.011 -32.615 -4.838 1.00 90.88 89 LEU A C 1
ATOM 725 O O . LEU A 1 89 ? 22.777 -32.682 -3.638 1.00 90.88 89 LEU A O 1
ATOM 729 N N . SER A 1 90 ? 23.826 -33.486 -5.445 1.00 93.25 90 SER A N 1
ATOM 730 C CA . SER A 1 90 ? 24.496 -34.571 -4.709 1.00 93.25 90 SER A CA 1
ATOM 731 C C . SER A 1 90 ? 25.526 -34.091 -3.674 1.00 93.25 90 SER A C 1
ATOM 733 O O . SER A 1 90 ? 25.952 -34.872 -2.827 1.00 93.25 90 SER A O 1
ATOM 735 N N . ARG A 1 91 ? 25.935 -32.818 -3.747 1.00 91.88 91 ARG A N 1
ATOM 736 C CA . ARG A 1 91 ? 26.904 -32.168 -2.853 1.00 91.88 91 ARG A CA 1
ATOM 737 C C . ARG A 1 91 ? 26.249 -31.185 -1.875 1.00 91.88 91 ARG A C 1
ATOM 739 O O . ARG A 1 91 ? 26.987 -30.511 -1.158 1.00 91.88 91 ARG A O 1
ATOM 746 N N . LEU A 1 92 ? 24.920 -31.046 -1.882 1.00 90.75 92 LEU A N 1
ATOM 747 C CA . LEU A 1 92 ? 24.185 -30.082 -1.058 1.00 90.75 92 LEU A CA 1
ATOM 748 C C . LEU A 1 92 ? 23.325 -30.770 0.005 1.00 90.75 92 LEU A C 1
ATOM 750 O O . LEU A 1 92 ? 22.749 -31.834 -0.214 1.00 90.75 92 LEU A O 1
ATOM 754 N N . ASN A 1 93 ? 23.211 -30.115 1.156 1.00 88.94 93 ASN A N 1
ATOM 755 C CA . ASN A 1 93 ? 22.286 -30.481 2.216 1.00 88.94 93 ASN A CA 1
ATOM 756 C C . ASN A 1 93 ? 20.850 -30.133 1.798 1.00 88.94 93 ASN A C 1
ATOM 758 O O . ASN A 1 93 ? 20.605 -29.210 1.016 1.00 88.94 93 ASN A O 1
ATOM 762 N N . LYS A 1 94 ? 19.870 -30.859 2.345 1.00 83.06 94 LYS A N 1
ATOM 763 C CA . LYS A 1 94 ? 18.452 -30.565 2.106 1.00 83.06 94 LYS A CA 1
ATOM 764 C C . LYS A 1 94 ? 18.127 -29.148 2.600 1.00 83.06 94 LYS A C 1
ATOM 766 O O . LYS A 1 94 ? 18.403 -28.832 3.752 1.00 83.06 94 LYS A O 1
ATOM 771 N N . GLY A 1 95 ? 17.514 -28.335 1.739 1.00 74.88 95 GLY A N 1
ATOM 772 C CA . GLY A 1 95 ? 17.159 -26.942 2.040 1.00 74.88 95 GLY A CA 1
ATOM 773 C C . GLY A 1 95 ? 18.245 -25.909 1.713 1.00 74.88 95 GLY A C 1
ATOM 774 O O . GLY A 1 95 ? 18.047 -24.735 1.998 1.00 74.88 95 GLY A O 1
ATOM 775 N N . ALA A 1 96 ? 19.373 -26.312 1.118 1.00 79.69 96 ALA A N 1
ATOM 776 C CA . ALA A 1 96 ? 20.398 -25.377 0.656 1.00 79.69 96 ALA A CA 1
ATOM 777 C C . ALA A 1 96 ? 19.925 -24.553 -0.555 1.00 79.69 96 ALA A C 1
ATOM 779 O O . ALA A 1 96 ? 19.388 -25.106 -1.519 1.00 79.69 96 ALA A O 1
ATOM 780 N N . SER A 1 97 ? 20.198 -23.247 -0.539 1.00 79.56 97 SER A N 1
ATOM 781 C CA . SER A 1 97 ? 19.928 -22.357 -1.673 1.00 79.56 97 SER A CA 1
ATOM 782 C C . SER A 1 97 ? 20.963 -22.542 -2.782 1.00 79.56 97 SER A C 1
ATOM 784 O O . SER A 1 97 ? 22.138 -22.811 -2.514 1.00 79.56 97 SER A O 1
ATOM 786 N N . ILE A 1 98 ? 20.541 -22.367 -4.037 1.00 83.75 98 ILE A N 1
ATOM 787 C CA . ILE A 1 98 ? 21.425 -22.413 -5.207 1.00 83.75 98 ILE A CA 1
ATOM 788 C C . ILE A 1 98 ? 21.411 -21.050 -5.894 1.00 83.75 98 ILE A C 1
ATOM 790 O O . ILE A 1 98 ? 20.393 -20.642 -6.445 1.00 83.75 98 ILE A O 1
ATOM 794 N N . GLY A 1 99 ? 22.551 -20.362 -5.883 1.00 80.44 99 GLY A N 1
ATOM 795 C CA . GLY A 1 99 ? 22.776 -19.176 -6.698 1.00 80.44 99 GLY A CA 1
ATOM 796 C C . GLY A 1 99 ? 22.979 -19.537 -8.171 1.00 80.44 99 GLY A C 1
ATOM 797 O O . GLY A 1 99 ? 23.620 -20.541 -8.497 1.00 80.44 99 GLY A O 1
ATOM 798 N N . MET A 1 100 ? 22.454 -18.697 -9.055 1.00 77.31 100 MET A N 1
ATOM 799 C CA . MET A 1 100 ? 22.599 -18.811 -10.507 1.00 77.31 100 MET A CA 1
ATOM 800 C C . MET A 1 100 ? 23.353 -17.610 -11.061 1.00 77.31 100 MET A C 1
ATOM 802 O O . MET A 1 100 ? 23.341 -16.537 -10.466 1.00 77.31 100 MET A O 1
ATOM 806 N N . ASP A 1 101 ? 23.979 -17.779 -12.223 1.00 69.25 101 ASP A N 1
ATOM 807 C CA . ASP A 1 101 ? 24.518 -16.649 -12.978 1.00 69.25 101 ASP A CA 1
ATOM 808 C C . ASP A 1 101 ? 23.379 -15.678 -13.342 1.00 69.25 101 ASP A C 1
ATOM 810 O O . ASP A 1 101 ? 22.358 -16.099 -13.906 1.00 69.25 101 ASP A O 1
ATOM 814 N N . GLY A 1 102 ? 23.552 -14.395 -13.005 1.00 60.41 102 GLY A N 1
ATOM 815 C CA . GLY A 1 102 ? 22.544 -13.324 -13.058 1.00 60.41 102 GLY A CA 1
ATOM 816 C C . GLY A 1 102 ? 22.179 -12.854 -14.471 1.00 60.41 102 GLY A C 1
ATOM 817 O O . GLY A 1 102 ? 22.061 -11.659 -14.733 1.00 60.41 102 GLY A O 1
ATOM 818 N N . VAL A 1 103 ? 22.049 -13.782 -15.417 1.00 63.25 103 VAL A N 1
ATOM 819 C CA . VAL A 1 103 ? 21.634 -13.513 -16.794 1.00 63.25 103 VAL A CA 1
ATOM 820 C C . VAL A 1 103 ? 20.112 -13.546 -16.843 1.00 63.25 103 VAL A C 1
ATOM 822 O O . VAL A 1 103 ? 19.511 -14.620 -16.825 1.00 63.25 103 VAL A O 1
ATOM 825 N N . VAL A 1 104 ? 19.487 -12.369 -16.891 1.00 57.09 104 VAL A N 1
ATOM 826 C CA . VAL A 1 104 ? 18.020 -12.212 -16.875 1.00 57.09 104 VAL A CA 1
ATOM 827 C C . VAL A 1 104 ? 17.347 -13.056 -17.966 1.00 57.09 104 VAL A C 1
ATOM 829 O O . VAL A 1 104 ? 16.381 -13.762 -17.686 1.00 57.09 104 VAL A O 1
ATOM 832 N N . ASP A 1 105 ? 17.926 -13.107 -19.168 1.00 58.66 105 ASP A N 1
ATOM 833 C CA . ASP A 1 105 ? 17.400 -13.892 -20.297 1.00 58.66 105 ASP A CA 1
ATOM 834 C C . ASP A 1 105 ? 17.367 -15.410 -20.039 1.00 58.66 105 ASP A C 1
ATOM 836 O O . ASP A 1 105 ? 16.630 -16.151 -20.693 1.00 58.66 105 ASP A O 1
ATOM 840 N N . MET A 1 106 ? 18.146 -15.896 -19.068 1.00 65.56 106 MET A N 1
ATOM 841 C CA . MET A 1 106 ? 18.190 -17.309 -18.690 1.00 65.56 106 MET A CA 1
ATOM 842 C C . MET A 1 106 ? 17.171 -17.668 -17.599 1.00 65.56 106 MET A C 1
ATOM 844 O O . MET A 1 106 ? 16.995 -18.852 -17.314 1.00 65.56 106 MET A O 1
ATOM 848 N N . GLN A 1 107 ? 16.434 -16.710 -17.024 1.00 66.12 107 GLN A N 1
ATOM 849 C CA . GLN A 1 107 ? 15.458 -16.984 -15.956 1.00 66.12 107 GLN A CA 1
ATOM 850 C C . GLN A 1 107 ? 14.383 -17.991 -16.384 1.00 66.12 107 GLN A C 1
ATOM 852 O O . GLN A 1 107 ? 14.120 -18.964 -15.676 1.00 66.12 107 GLN A O 1
ATOM 857 N N . GLY A 1 108 ? 13.823 -17.834 -17.588 1.00 64.69 108 GLY A N 1
ATOM 858 C CA . GLY A 1 108 ? 12.848 -18.788 -18.128 1.00 64.69 108 GLY A CA 1
ATOM 859 C C . GLY A 1 108 ? 13.439 -20.184 -18.369 1.00 64.69 108 GLY A C 1
ATOM 860 O O . GLY A 1 108 ? 12.729 -21.189 -18.303 1.00 64.69 108 GLY A O 1
ATOM 861 N N . PHE A 1 109 ? 14.746 -20.272 -18.623 1.00 72.31 109 PHE A N 1
ATOM 862 C CA . PHE A 1 109 ? 15.461 -21.542 -18.720 1.00 72.31 109 PHE A CA 1
ATOM 863 C C . PHE A 1 109 ? 15.664 -22.182 -17.337 1.00 72.31 109 PHE A C 1
ATOM 865 O O . PHE A 1 109 ? 15.447 -23.385 -17.183 1.00 72.31 109 PHE A O 1
ATOM 872 N N . TYR A 1 110 ? 15.995 -21.385 -16.319 1.00 77.81 110 TYR A N 1
ATOM 873 C CA . TYR A 1 110 ? 16.142 -21.846 -14.936 1.00 77.81 110 TYR A CA 1
ATOM 874 C C . TYR A 1 110 ? 14.822 -22.382 -14.371 1.00 77.81 110 TYR A C 1
ATOM 876 O O . TYR A 1 110 ? 14.808 -23.479 -13.808 1.00 77.81 110 TYR A O 1
ATOM 884 N N . ALA A 1 111 ? 13.710 -21.685 -14.625 1.00 71.12 111 ALA A N 1
ATOM 885 C CA . ALA A 1 111 ? 12.368 -22.124 -14.242 1.00 71.12 111 ALA A CA 1
ATOM 886 C C . ALA A 1 111 ? 12.010 -23.489 -14.855 1.00 71.12 111 ALA A C 1
ATOM 888 O O . ALA A 1 111 ? 11.626 -24.418 -14.146 1.00 71.12 111 ALA A O 1
ATOM 889 N N . LYS A 1 112 ? 12.258 -23.676 -16.162 1.00 75.25 112 LYS A N 1
ATOM 890 C CA . LYS A 1 112 ? 12.110 -24.986 -16.837 1.00 75.25 112 LYS A CA 1
ATOM 891 C C . LYS A 1 112 ? 13.024 -26.064 -16.247 1.00 75.25 112 LYS A C 1
ATOM 893 O O . LYS A 1 112 ? 12.703 -27.248 -16.292 1.00 75.25 112 LYS A O 1
ATOM 898 N N . GLY A 1 113 ? 14.161 -25.657 -15.688 1.00 71.00 113 GLY A N 1
ATOM 899 C CA . GLY A 1 113 ? 15.088 -26.501 -14.944 1.00 71.00 113 GLY A CA 1
ATOM 900 C C . GLY A 1 113 ? 14.614 -26.888 -13.538 1.00 71.00 113 GLY A C 1
ATOM 901 O O . GLY A 1 113 ? 15.327 -27.646 -12.874 1.00 71.00 113 GLY A O 1
ATOM 902 N N . GLY A 1 114 ? 13.448 -26.410 -13.091 1.00 72.06 114 GLY A N 1
ATOM 903 C CA . GLY A 1 114 ? 12.866 -26.667 -11.773 1.00 72.06 114 GLY A CA 1
ATOM 904 C C . GLY A 1 114 ? 13.438 -25.787 -10.661 1.00 72.06 114 GLY A C 1
ATOM 905 O O . GLY A 1 114 ? 13.520 -26.254 -9.529 1.00 72.06 114 GLY A O 1
ATOM 906 N N . PHE A 1 115 ? 13.906 -24.582 -10.995 1.00 71.62 115 PHE A N 1
ATOM 907 C CA . PHE A 1 115 ? 14.302 -23.565 -10.021 1.00 71.62 115 PHE A CA 1
ATOM 908 C C . PHE A 1 115 ? 13.180 -22.548 -9.836 1.00 71.62 115 PHE A C 1
ATOM 910 O O . PHE A 1 115 ? 12.582 -22.101 -10.812 1.00 71.62 115 PHE A O 1
ATOM 917 N N . GLU A 1 116 ? 12.943 -22.166 -8.590 1.00 67.50 116 GLU A N 1
ATOM 918 C CA . GLU A 1 116 ? 12.061 -21.067 -8.217 1.00 67.50 116 GLU A CA 1
ATOM 919 C C . GLU A 1 116 ? 12.915 -19.823 -7.947 1.00 67.50 116 GLU A C 1
ATOM 921 O O . GLU A 1 116 ? 13.975 -19.908 -7.317 1.00 67.50 116 GLU A O 1
ATOM 926 N N . LEU A 1 117 ? 12.519 -18.675 -8.501 1.00 64.81 117 LEU A N 1
ATOM 927 C CA . LEU A 1 117 ? 13.262 -17.429 -8.328 1.00 64.81 117 LEU A CA 1
ATOM 928 C C . LEU A 1 117 ? 13.018 -16.891 -6.914 1.00 64.81 117 LEU A C 1
ATOM 930 O O . LEU A 1 117 ? 11.925 -16.422 -6.626 1.00 64.81 117 LEU A O 1
ATOM 934 N N . HIS A 1 118 ? 14.046 -16.918 -6.064 1.00 54.72 118 HIS A N 1
ATOM 935 C CA . HIS A 1 118 ? 13.960 -16.383 -4.699 1.00 54.72 118 HIS A CA 1
ATOM 936 C C . HIS A 1 118 ? 14.322 -14.895 -4.598 1.00 54.72 118 HIS A C 1
ATOM 938 O O . HIS A 1 118 ? 13.704 -14.159 -3.842 1.00 54.72 118 HIS A O 1
ATOM 944 N N . PHE A 1 119 ? 15.342 -14.445 -5.333 1.00 59.47 119 PHE A N 1
ATOM 945 C CA . PHE A 1 119 ? 15.792 -13.051 -5.329 1.00 59.47 119 PHE A CA 1
ATOM 946 C C . PHE A 1 119 ? 16.236 -12.670 -6.738 1.00 59.47 119 PHE A C 1
ATOM 948 O O . PHE A 1 119 ? 16.926 -13.444 -7.407 1.00 59.47 119 PHE A O 1
ATOM 955 N N . LYS A 1 120 ? 15.833 -11.486 -7.201 1.00 63.75 120 LYS A N 1
ATOM 956 C CA . LYS A 1 120 ? 16.314 -10.915 -8.462 1.00 63.75 120 LYS A CA 1
ATOM 957 C C . LYS A 1 120 ? 17.498 -10.008 -8.157 1.00 63.75 120 LYS A C 1
ATOM 959 O O . LYS A 1 120 ? 17.337 -9.081 -7.378 1.00 63.75 120 LYS A O 1
ATOM 964 N N . ASP A 1 121 ? 18.633 -10.224 -8.810 1.00 64.69 121 ASP A N 1
ATOM 965 C CA . ASP A 1 121 ? 19.734 -9.260 -8.775 1.00 64.69 121 ASP A CA 1
ATOM 966 C C . ASP A 1 121 ? 19.471 -8.114 -9.761 1.00 64.69 121 ASP A C 1
ATOM 968 O O . ASP A 1 121 ? 19.082 -8.331 -10.913 1.00 64.69 121 ASP A O 1
ATOM 972 N N . GLU A 1 122 ? 19.705 -6.886 -9.313 1.00 67.12 122 GLU A N 1
ATOM 973 C CA . GLU A 1 122 ? 19.876 -5.712 -10.158 1.00 67.12 122 GLU A CA 1
ATOM 974 C C . GLU A 1 122 ? 21.356 -5.402 -10.348 1.00 67.12 122 GLU A C 1
ATOM 976 O O . GLU A 1 122 ? 22.135 -5.336 -9.396 1.00 67.12 122 GLU A O 1
ATOM 981 N N . ARG A 1 123 ? 21.735 -5.187 -11.610 1.00 79.38 123 ARG A N 1
ATOM 982 C CA . ARG A 1 123 ? 23.079 -4.774 -11.995 1.00 79.38 123 ARG A CA 1
ATOM 983 C C . ARG A 1 123 ? 23.157 -3.259 -12.047 1.00 79.38 123 ARG A C 1
ATOM 985 O O . ARG A 1 123 ? 22.625 -2.638 -12.960 1.00 79.38 123 ARG A O 1
ATOM 992 N N . TYR A 1 124 ? 23.921 -2.693 -11.133 1.00 77.75 124 TYR A N 1
ATOM 993 C CA . TYR A 1 124 ? 24.302 -1.293 -11.130 1.00 77.75 124 TYR A CA 1
ATOM 994 C C . TYR A 1 124 ? 25.597 -1.117 -11.911 1.00 77.75 124 TYR A C 1
ATOM 996 O O . TYR A 1 124 ? 26.557 -1.867 -11.721 1.00 77.75 124 TYR A O 1
ATOM 1004 N N . VAL A 1 125 ? 25.646 -0.103 -12.771 1.00 86.19 125 VAL A N 1
ATOM 1005 C CA . VAL A 1 125 ? 26.861 0.278 -13.496 1.00 86.19 125 VAL A CA 1
ATOM 1006 C C . VAL A 1 125 ? 27.137 1.745 -13.236 1.00 86.19 125 VAL A C 1
ATOM 1008 O O . VAL A 1 125 ? 26.277 2.595 -13.448 1.00 86.19 125 VAL A O 1
ATOM 1011 N N . ARG A 1 126 ? 28.347 2.053 -12.780 1.00 85.56 126 ARG A N 1
ATOM 1012 C CA . ARG A 1 126 ? 28.774 3.428 -12.540 1.00 85.56 126 ARG A CA 1
ATOM 1013 C C . ARG A 1 126 ? 30.213 3.610 -12.978 1.00 85.56 126 ARG A C 1
ATOM 1015 O O . ARG A 1 126 ? 31.068 2.827 -12.585 1.00 85.56 126 ARG A O 1
ATOM 1022 N N . SER A 1 127 ? 30.498 4.641 -13.762 1.00 88.38 127 SER A N 1
ATOM 1023 C CA . SER A 1 127 ? 31.884 5.009 -14.059 1.00 88.38 127 SER A CA 1
ATOM 1024 C C . SER A 1 127 ? 32.591 5.454 -12.781 1.00 88.38 127 SER A C 1
ATOM 1026 O O . SER A 1 127 ? 31.973 6.062 -11.901 1.00 88.38 127 SER A O 1
ATOM 1028 N N . GLY A 1 128 ? 33.877 5.133 -12.663 1.00 84.50 128 GLY A N 1
ATOM 1029 C CA . GLY A 1 128 ? 34.669 5.563 -11.524 1.00 84.50 128 GLY A CA 1
ATOM 1030 C C . GLY A 1 128 ? 34.617 7.085 -11.331 1.00 84.50 128 GLY A C 1
ATOM 1031 O O . GLY A 1 128 ? 34.363 7.873 -12.247 1.00 84.50 128 GLY A O 1
ATOM 1032 N N . GLN A 1 129 ? 34.796 7.495 -10.082 1.00 85.44 129 GLN A N 1
ATOM 1033 C CA . GLN A 1 129 ? 34.722 8.886 -9.663 1.00 85.44 129 GLN A CA 1
ATOM 1034 C C . GLN A 1 129 ? 35.578 9.056 -8.411 1.00 85.44 129 GLN A C 1
ATOM 1036 O O . GLN A 1 129 ? 35.610 8.178 -7.552 1.00 85.44 129 GLN A O 1
ATOM 1041 N N . LEU A 1 130 ? 36.261 10.195 -8.301 1.00 89.88 130 LEU A N 1
ATOM 1042 C CA . LEU A 1 130 ? 37.063 10.524 -7.128 1.00 89.88 130 LEU A CA 1
ATOM 1043 C C . LEU A 1 130 ? 36.159 10.871 -5.935 1.00 89.88 130 LEU A C 1
ATOM 1045 O O . LEU A 1 130 ? 35.345 11.792 -6.025 1.00 89.88 130 LEU A O 1
ATOM 1049 N N . PHE A 1 131 ? 36.352 10.182 -4.812 1.00 89.94 131 PHE A N 1
ATOM 1050 C CA . PHE A 1 131 ? 35.723 10.493 -3.528 1.00 89.94 131 PHE A CA 1
ATOM 1051 C C . PHE A 1 131 ? 36.780 10.834 -2.465 1.00 89.94 131 PHE A C 1
ATOM 1053 O O . PHE A 1 131 ? 37.928 10.395 -2.578 1.00 89.94 131 PHE A O 1
ATOM 1060 N N . PRO A 1 132 ? 36.425 11.610 -1.421 1.00 88.88 132 PRO A N 1
ATOM 1061 C CA . PRO A 1 132 ? 37.300 11.813 -0.271 1.00 88.88 132 PRO A CA 1
ATOM 1062 C C . PRO A 1 132 ? 37.677 10.480 0.382 1.00 88.88 132 PRO A C 1
ATOM 1064 O O . PRO A 1 132 ? 36.832 9.598 0.535 1.00 88.88 132 PRO A O 1
ATOM 1067 N N . ALA A 1 133 ? 38.938 10.348 0.794 1.00 89.56 133 ALA A N 1
ATOM 1068 C CA . ALA A 1 133 ? 39.389 9.169 1.523 1.00 89.56 133 ALA A CA 1
ATOM 1069 C C . ALA A 1 133 ? 38.630 9.038 2.853 1.00 89.56 133 ALA A C 1
ATOM 1071 O O . ALA A 1 133 ? 38.466 10.017 3.583 1.00 89.56 133 ALA A O 1
ATOM 1072 N N . ASN A 1 134 ? 38.190 7.821 3.173 1.00 94.50 134 ASN A N 1
ATOM 1073 C CA . ASN A 1 134 ? 37.564 7.506 4.450 1.00 94.50 134 ASN A CA 1
ATOM 1074 C C . ASN A 1 134 ? 38.625 6.965 5.418 1.00 94.50 134 ASN A C 1
ATOM 1076 O O . ASN A 1 134 ? 39.320 6.006 5.092 1.00 94.50 134 ASN A O 1
ATOM 1080 N N . GLU A 1 135 ? 38.741 7.560 6.606 1.00 94.50 135 GLU A N 1
ATOM 1081 C CA . GLU A 1 135 ? 39.772 7.202 7.594 1.00 94.50 135 GLU A CA 1
ATOM 1082 C C . GLU A 1 135 ? 39.669 5.760 8.122 1.00 94.50 135 GLU A C 1
ATOM 1084 O O . GLU A 1 135 ? 40.657 5.207 8.601 1.00 94.50 135 GLU A O 1
ATOM 1089 N N . PHE A 1 136 ? 38.493 5.135 8.011 1.00 96.06 136 PHE A N 1
ATOM 1090 C CA . PHE A 1 136 ? 38.251 3.762 8.455 1.00 96.06 136 PHE A CA 1
ATOM 1091 C C . PHE A 1 136 ? 38.470 2.723 7.355 1.00 96.06 136 PHE A C 1
ATOM 1093 O O . PHE A 1 136 ? 38.384 1.526 7.635 1.00 96.06 136 PHE A O 1
ATOM 1100 N N . VAL A 1 137 ? 38.733 3.151 6.114 1.00 96.69 137 VAL A N 1
ATOM 1101 C CA . VAL A 1 137 ? 38.929 2.255 4.973 1.00 96.69 137 VAL A CA 1
ATOM 1102 C C . VAL A 1 137 ? 40.412 2.117 4.641 1.00 96.69 137 VAL A C 1
ATOM 1104 O O . VAL A 1 137 ? 41.113 3.103 4.427 1.00 96.69 137 VAL A O 1
ATOM 1107 N N . SER A 1 138 ? 40.888 0.878 4.535 1.00 95.50 138 SER A N 1
ATOM 1108 C CA . SER A 1 138 ? 42.262 0.558 4.144 1.00 95.50 138 SER A CA 1
ATOM 1109 C C . SER A 1 138 ? 42.310 -0.559 3.104 1.00 95.50 138 SER A C 1
ATOM 1111 O O . SER A 1 138 ? 41.403 -1.384 3.016 1.00 95.50 138 SER A O 1
ATOM 1113 N N . THR A 1 139 ? 43.387 -0.629 2.323 1.00 94.69 139 THR A N 1
ATOM 1114 C CA . THR A 1 139 ? 43.643 -1.775 1.438 1.00 94.69 139 THR A CA 1
ATOM 1115 C C . THR A 1 139 ? 43.881 -3.040 2.267 1.00 94.69 139 THR A C 1
ATOM 1117 O O . THR A 1 139 ? 44.553 -2.987 3.296 1.00 94.69 139 THR A O 1
ATOM 1120 N N . ILE A 1 140 ? 43.340 -4.175 1.825 1.00 93.75 140 ILE A N 1
ATOM 1121 C CA . ILE A 1 140 ? 43.556 -5.478 2.471 1.00 93.75 140 ILE A CA 1
ATOM 1122 C C . ILE A 1 140 ? 44.979 -5.981 2.196 1.00 93.75 140 ILE A C 1
ATOM 1124 O O . ILE A 1 140 ? 45.435 -5.970 1.052 1.00 93.75 140 ILE A O 1
ATOM 1128 N N . THR A 1 141 ? 45.655 -6.485 3.229 1.00 90.25 141 THR A N 1
ATOM 1129 C CA . THR A 1 141 ? 46.930 -7.208 3.140 1.00 90.25 141 THR A CA 1
ATOM 1130 C C . THR A 1 141 ? 46.789 -8.621 3.721 1.00 90.25 141 THR A C 1
ATOM 1132 O O . THR A 1 141 ? 45.736 -9.008 4.232 1.00 90.25 141 THR A O 1
ATOM 1135 N N . GLU A 1 142 ? 47.850 -9.434 3.652 1.00 87.38 142 GLU A N 1
ATOM 1136 C CA . GLU A 1 142 ? 47.811 -10.796 4.207 1.00 87.38 142 GLU A CA 1
ATOM 1137 C C . GLU A 1 142 ? 47.603 -10.827 5.731 1.00 87.38 142 GLU A C 1
ATOM 1139 O O . GLU A 1 142 ? 47.119 -11.828 6.264 1.00 87.38 142 GLU A O 1
ATOM 1144 N N . LEU A 1 143 ? 47.922 -9.733 6.434 1.00 84.38 143 LEU A N 1
ATOM 1145 C CA . LEU A 1 143 ? 47.743 -9.621 7.882 1.00 84.38 143 LEU A CA 1
ATOM 1146 C C . LEU A 1 143 ? 46.259 -9.637 8.286 1.00 84.38 143 LEU A C 1
ATOM 1148 O O . LEU A 1 143 ? 45.928 -10.125 9.365 1.00 84.38 143 LEU A O 1
ATOM 1152 N N . GLU A 1 144 ? 45.355 -9.161 7.423 1.00 89.94 144 GLU A N 1
ATOM 1153 C CA . GLU A 1 144 ? 43.922 -9.059 7.721 1.00 89.94 144 GLU A CA 1
ATOM 1154 C C . GLU A 1 144 ? 43.105 -10.293 7.314 1.00 89.94 144 GLU A C 1
ATOM 1156 O O . GLU A 1 144 ? 41.923 -10.376 7.649 1.00 89.94 144 GLU A O 1
ATOM 1161 N N . PHE A 1 145 ? 43.695 -11.285 6.636 1.00 92.00 145 PHE A N 1
ATOM 1162 C CA . PHE A 1 145 ? 42.949 -12.457 6.153 1.00 92.00 145 PHE A CA 1
ATOM 1163 C C . PHE A 1 145 ? 42.249 -13.230 7.266 1.00 92.00 145 PHE A C 1
ATOM 1165 O O . PHE A 1 145 ? 41.144 -13.728 7.064 1.00 92.00 145 PHE A O 1
ATOM 1172 N N . LYS A 1 146 ? 42.872 -13.322 8.445 1.00 90.12 146 LYS A N 1
ATOM 1173 C CA . LYS A 1 146 ? 42.262 -13.983 9.603 1.00 90.12 146 LYS A CA 1
ATOM 1174 C C . LYS A 1 146 ? 41.026 -13.226 10.094 1.00 90.12 146 LYS A C 1
ATOM 1176 O O . LYS A 1 146 ? 40.019 -13.863 10.387 1.00 90.12 146 LYS A O 1
ATOM 1181 N N . ASP A 1 147 ? 41.093 -11.899 10.156 1.00 90.69 147 ASP A N 1
ATOM 1182 C CA . ASP A 1 147 ? 39.986 -11.060 10.625 1.00 90.69 147 ASP A CA 1
ATOM 1183 C C . ASP A 1 147 ? 38.823 -11.076 9.621 1.00 90.69 147 ASP A C 1
ATOM 1185 O O . ASP A 1 147 ? 37.664 -11.200 10.009 1.00 90.69 147 ASP A O 1
ATOM 1189 N N . ILE A 1 148 ? 39.130 -11.020 8.320 1.00 91.06 148 ILE A N 1
ATOM 1190 C CA . ILE A 1 148 ? 38.134 -11.099 7.240 1.00 91.06 148 ILE A CA 1
ATOM 1191 C C . ILE A 1 148 ? 37.460 -12.469 7.229 1.00 91.06 148 ILE A C 1
ATOM 1193 O O . ILE A 1 148 ? 36.241 -12.549 7.138 1.00 91.06 148 ILE A O 1
ATOM 1197 N N . ALA A 1 149 ? 38.234 -13.545 7.383 1.00 88.81 149 ALA A N 1
ATOM 1198 C CA . ALA A 1 149 ? 37.709 -14.901 7.512 1.00 88.81 149 ALA A CA 1
ATOM 1199 C C . ALA A 1 149 ? 36.746 -15.047 8.700 1.00 88.81 149 ALA A C 1
ATOM 1201 O O . ALA A 1 149 ? 35.735 -15.739 8.597 1.00 88.81 149 ALA A O 1
ATOM 1202 N N . GLN A 1 150 ? 37.060 -14.413 9.834 1.00 89.38 150 GLN A N 1
ATOM 1203 C CA . GLN A 1 150 ? 36.194 -14.419 11.013 1.00 89.38 150 GLN A CA 1
ATOM 1204 C C . GLN A 1 150 ? 34.912 -13.615 10.785 1.00 89.38 150 GLN A C 1
ATOM 1206 O O . GLN A 1 150 ? 33.837 -14.099 11.130 1.00 89.38 150 GLN A O 1
ATOM 1211 N N . TYR A 1 151 ? 35.016 -12.429 10.181 1.00 90.25 151 TYR A N 1
ATOM 1212 C CA . TYR A 1 151 ? 33.862 -11.605 9.820 1.00 90.25 151 TYR A CA 1
ATOM 1213 C C . TYR A 1 151 ? 32.944 -12.327 8.820 1.00 90.25 151 TYR A C 1
ATOM 1215 O O . TYR A 1 151 ? 31.746 -12.443 9.052 1.00 90.25 151 TYR A O 1
ATOM 1223 N N . ASP A 1 152 ? 33.513 -12.913 7.766 1.00 88.00 152 ASP A N 1
ATOM 1224 C CA . ASP A 1 152 ? 32.778 -13.707 6.781 1.00 88.00 152 ASP A CA 1
ATOM 1225 C C . ASP A 1 152 ? 32.068 -14.906 7.429 1.00 88.00 152 ASP A C 1
ATOM 1227 O O . ASP A 1 152 ? 30.872 -15.113 7.237 1.00 88.00 152 ASP A O 1
ATOM 1231 N N . ALA A 1 153 ? 32.774 -15.659 8.277 1.00 86.38 153 ALA A N 1
ATOM 1232 C CA . ALA A 1 153 ? 32.177 -16.787 8.981 1.00 86.38 153 ALA A CA 1
ATOM 1233 C C . ALA A 1 153 ? 31.061 -16.366 9.947 1.00 86.38 153 ALA A C 1
ATOM 1235 O O . ALA A 1 153 ? 30.118 -17.128 10.143 1.00 86.38 153 ALA A O 1
ATOM 1236 N N . HIS A 1 154 ? 31.143 -15.168 10.529 1.00 84.19 154 HIS A N 1
ATOM 1237 C CA . HIS A 1 154 ? 30.066 -14.605 11.335 1.00 84.19 154 HIS A CA 1
ATOM 1238 C C . HIS A 1 154 ? 28.829 -14.286 10.483 1.00 84.19 154 HIS A C 1
ATOM 1240 O O . HIS A 1 154 ? 27.726 -14.658 10.873 1.00 84.19 154 HIS A O 1
ATOM 1246 N N . CYS A 1 155 ? 29.007 -13.683 9.302 1.00 76.94 155 CYS A N 1
ATOM 1247 C CA . CYS A 1 155 ? 27.907 -13.374 8.383 1.00 76.94 155 CYS A CA 1
ATOM 1248 C C . CYS A 1 155 ? 27.203 -14.630 7.842 1.00 76.94 155 CYS A C 1
ATOM 1250 O O . CYS A 1 155 ? 25.988 -14.620 7.667 1.00 76.94 155 CYS A O 1
ATOM 1252 N N . PHE A 1 156 ? 27.949 -15.705 7.568 1.00 75.81 156 PHE A N 1
ATOM 1253 C CA . PHE A 1 156 ? 27.421 -16.901 6.893 1.00 75.81 156 PHE A CA 1
ATOM 1254 C C . PHE A 1 156 ? 27.209 -18.109 7.816 1.00 75.81 156 PHE A C 1
ATOM 1256 O O . PHE A 1 156 ? 26.654 -19.117 7.388 1.00 75.81 156 PHE A O 1
ATOM 1263 N N . GLY A 1 157 ? 27.653 -18.039 9.072 1.00 76.44 157 GLY A N 1
ATOM 1264 C CA . GLY A 1 157 ? 27.551 -19.130 10.046 1.00 76.44 157 GLY A CA 1
ATOM 1265 C C . GLY A 1 157 ? 28.537 -20.287 9.828 1.00 76.44 157 GLY A C 1
ATOM 1266 O O . GLY A 1 157 ? 28.482 -21.279 10.553 1.00 76.44 157 GLY A O 1
ATOM 1267 N N . PHE A 1 158 ? 29.443 -20.195 8.848 1.00 80.75 158 PHE A N 1
ATOM 1268 C CA . PHE A 1 158 ? 30.478 -21.199 8.581 1.00 80.75 158 PHE A CA 1
ATOM 1269 C C . PHE A 1 158 ? 31.692 -20.605 7.857 1.00 80.75 158 PHE A C 1
ATOM 1271 O O . PHE A 1 158 ? 31.615 -19.559 7.223 1.00 80.75 158 PHE A O 1
ATOM 1278 N N . ASN A 1 159 ? 32.833 -21.295 7.925 1.00 83.06 159 ASN A N 1
ATOM 1279 C CA . ASN A 1 159 ? 34.073 -20.841 7.296 1.00 83.06 159 ASN A CA 1
ATOM 1280 C C . ASN A 1 159 ? 34.038 -21.019 5.766 1.00 83.06 159 ASN A C 1
ATOM 1282 O O . ASN A 1 159 ? 33.839 -22.134 5.278 1.00 83.06 159 ASN A O 1
ATOM 1286 N N . ARG A 1 160 ? 34.304 -19.935 5.024 1.00 85.06 160 ARG A N 1
ATOM 1287 C CA . ARG A 1 160 ? 34.391 -19.924 3.552 1.00 85.06 160 ARG A CA 1
ATOM 1288 C C . ARG A 1 160 ? 35.749 -19.436 3.049 1.00 85.06 160 ARG A C 1
ATOM 1290 O O . ARG A 1 160 ? 35.847 -18.825 1.988 1.00 85.06 160 ARG A O 1
ATOM 1297 N N . ASN A 1 161 ? 36.824 -19.715 3.784 1.00 86.69 161 ASN A N 1
ATOM 1298 C CA . ASN A 1 161 ? 38.172 -19.238 3.449 1.00 86.69 161 ASN A CA 1
ATOM 1299 C C . ASN A 1 161 ? 38.628 -19.683 2.057 1.00 86.69 161 ASN A C 1
ATOM 1301 O O . ASN A 1 161 ? 39.271 -18.918 1.343 1.00 86.69 161 ASN A O 1
ATOM 1305 N N . HIS A 1 162 ? 38.252 -20.901 1.661 1.00 82.56 162 HIS A N 1
ATOM 1306 C CA . HIS A 1 162 ? 38.547 -21.458 0.340 1.00 82.56 162 HIS A CA 1
ATOM 1307 C C . HIS A 1 162 ? 37.853 -20.708 -0.810 1.00 82.56 162 HIS A C 1
ATOM 1309 O O . HIS A 1 162 ? 38.233 -20.890 -1.959 1.00 82.56 162 HIS A O 1
ATOM 1315 N N . PHE A 1 163 ? 36.845 -19.887 -0.509 1.00 84.00 163 PHE A N 1
ATOM 1316 C CA . PHE A 1 163 ? 36.194 -18.984 -1.449 1.00 84.00 163 PHE A CA 1
ATOM 1317 C C . PHE A 1 163 ? 36.780 -17.583 -1.320 1.00 84.00 163 PHE A C 1
ATOM 1319 O O . PHE A 1 163 ? 37.352 -17.062 -2.271 1.00 84.00 163 PHE A O 1
ATOM 1326 N N . ILE A 1 164 ? 36.685 -16.980 -0.133 1.00 86.88 164 ILE A N 1
ATOM 1327 C CA . ILE A 1 164 ? 36.913 -15.543 0.035 1.00 86.88 164 ILE A CA 1
ATOM 1328 C C . ILE A 1 164 ? 38.371 -15.123 -0.179 1.00 86.88 164 ILE A C 1
ATOM 1330 O O . ILE A 1 164 ? 38.634 -14.065 -0.746 1.00 86.88 164 ILE A O 1
ATOM 1334 N N . ILE A 1 165 ? 39.329 -15.966 0.220 1.00 88.81 165 ILE A N 1
ATOM 1335 C CA . ILE A 1 165 ? 40.756 -15.645 0.109 1.00 88.81 165 ILE A CA 1
ATOM 1336 C C . ILE A 1 165 ? 41.219 -15.627 -1.358 1.00 88.81 165 ILE A C 1
ATOM 1338 O O . ILE A 1 165 ? 41.881 -14.658 -1.733 1.00 88.81 165 ILE A O 1
ATOM 1342 N N . PRO A 1 166 ? 40.864 -16.606 -2.218 1.00 88.25 166 PRO A N 1
ATOM 1343 C CA . PRO A 1 166 ? 41.099 -16.502 -3.660 1.00 88.25 166 PRO A CA 1
ATOM 1344 C C . PRO A 1 166 ? 40.572 -15.215 -4.307 1.00 88.25 166 PRO A C 1
ATOM 1346 O O . PRO A 1 166 ? 41.282 -14.630 -5.122 1.00 88.25 166 PRO A O 1
ATOM 1349 N N . TRP A 1 167 ? 39.381 -14.737 -3.918 1.00 86.94 167 TRP A N 1
ATOM 1350 C CA . TRP A 1 167 ? 38.844 -13.464 -4.424 1.00 86.94 167 TRP A CA 1
ATOM 1351 C C . TRP A 1 167 ? 39.724 -12.276 -4.040 1.00 86.94 167 TRP A C 1
ATOM 1353 O O . TRP A 1 167 ? 40.001 -11.428 -4.880 1.00 86.94 167 TRP A O 1
ATOM 1363 N N . ILE A 1 168 ? 40.208 -12.227 -2.798 1.00 89.62 168 ILE A N 1
ATOM 1364 C CA . ILE A 1 168 ? 41.074 -11.140 -2.318 1.00 89.62 168 ILE A CA 1
ATOM 1365 C C . ILE A 1 168 ? 42.461 -11.186 -2.980 1.00 89.62 168 ILE A C 1
ATOM 1367 O O . ILE A 1 168 ? 43.052 -10.146 -3.253 1.00 89.62 168 ILE A O 1
ATOM 1371 N N . LYS A 1 169 ? 42.992 -12.386 -3.242 1.00 87.69 169 LYS A N 1
ATOM 1372 C CA . LYS A 1 169 ? 44.335 -12.588 -3.812 1.00 87.69 169 LYS A CA 1
ATOM 1373 C C . LYS A 1 169 ? 44.416 -12.398 -5.325 1.00 87.69 169 LYS A C 1
ATOM 1375 O O . LYS A 1 169 ? 45.502 -12.559 -5.887 1.00 87.69 169 LYS A O 1
ATOM 1380 N N . VAL A 1 170 ? 43.302 -12.128 -6.001 1.00 83.19 170 VAL A N 1
ATOM 1381 C CA . VAL A 1 170 ? 43.298 -12.091 -7.461 1.00 83.19 170 VAL A CA 1
ATOM 1382 C C . VAL A 1 170 ? 44.201 -10.963 -7.981 1.00 83.19 170 VAL A C 1
ATOM 1384 O O . VAL A 1 170 ? 44.229 -9.850 -7.465 1.00 83.19 170 VAL A O 1
ATOM 1387 N N . SER A 1 171 ? 44.986 -11.241 -9.021 1.00 78.31 171 SER A N 1
ATOM 1388 C CA . SER A 1 171 ? 45.801 -10.205 -9.659 1.00 78.31 171 SER A CA 1
ATOM 1389 C C . SER A 1 171 ? 44.911 -9.148 -10.322 1.00 78.31 171 SER A C 1
ATOM 1391 O O . SER A 1 171 ? 43.888 -9.497 -10.918 1.00 78.31 171 SER A O 1
ATOM 1393 N N . ASN A 1 172 ? 45.335 -7.881 -10.294 1.00 82.94 172 ASN A N 1
ATOM 1394 C CA . ASN A 1 172 ? 44.604 -6.743 -10.869 1.00 82.94 172 ASN A CA 1
ATOM 1395 C C . ASN A 1 172 ? 43.216 -6.506 -10.234 1.00 82.94 172 ASN A C 1
ATOM 1397 O O . ASN A 1 172 ? 42.276 -6.097 -10.921 1.00 82.94 172 ASN A O 1
ATOM 1401 N N . SER A 1 173 ? 43.078 -6.764 -8.930 1.00 88.12 173 SER A N 1
ATOM 1402 C CA . SER A 1 173 ? 41.935 -6.314 -8.128 1.00 88.12 173 SER A CA 1
ATOM 1403 C C . SER A 1 173 ? 42.310 -5.248 -7.114 1.00 88.12 173 SER A C 1
ATOM 1405 O O . SER A 1 173 ? 43.446 -5.167 -6.652 1.00 88.12 173 SER A O 1
ATOM 1407 N N . PHE A 1 174 ? 41.294 -4.507 -6.695 1.00 93.25 174 PHE A N 1
ATOM 1408 C CA . PHE A 1 174 ? 41.321 -3.652 -5.524 1.00 93.25 174 PHE A CA 1
ATOM 1409 C C . PHE A 1 174 ? 40.492 -4.303 -4.426 1.00 93.25 174 PHE A C 1
ATOM 1411 O O . PHE A 1 174 ? 39.360 -4.721 -4.660 1.00 93.25 174 PHE A O 1
ATOM 1418 N N . SER A 1 175 ? 41.048 -4.391 -3.226 1.00 94.62 175 SER A N 1
ATOM 1419 C CA . SER A 1 175 ? 40.375 -4.994 -2.081 1.00 94.62 175 SER A CA 1
ATOM 1420 C C . SER A 1 175 ? 40.501 -4.075 -0.877 1.00 94.62 175 SER A C 1
ATOM 1422 O O . SER A 1 175 ? 41.621 -3.748 -0.476 1.00 94.62 175 SER A O 1
ATOM 1424 N N . TYR A 1 176 ? 39.367 -3.673 -0.307 1.00 96.50 176 TYR A N 1
ATOM 1425 C CA . TYR A 1 176 ? 39.306 -2.733 0.809 1.00 96.50 176 TYR A CA 1
ATOM 1426 C C . TYR A 1 176 ? 38.619 -3.343 2.022 1.00 96.50 176 TYR A C 1
ATOM 1428 O O . TYR A 1 176 ? 37.715 -4.168 1.901 1.00 96.50 176 TYR A O 1
ATOM 1436 N N . LEU A 1 177 ? 39.049 -2.897 3.194 1.00 96.31 177 LEU A N 1
ATOM 1437 C CA . LEU A 1 177 ? 38.547 -3.285 4.499 1.00 96.31 177 LEU A CA 1
ATOM 1438 C C . LEU A 1 177 ? 38.090 -2.041 5.240 1.00 96.31 177 LEU A C 1
ATOM 1440 O O . LEU A 1 177 ? 38.815 -1.052 5.269 1.00 96.31 177 LEU A O 1
ATOM 1444 N N . TYR A 1 178 ? 36.930 -2.112 5.882 1.00 97.25 178 TYR A N 1
ATOM 1445 C CA . TYR A 1 178 ? 36.483 -1.093 6.816 1.00 97.25 178 TYR A CA 1
ATOM 1446 C C . TYR A 1 178 ? 36.733 -1.591 8.239 1.00 97.25 178 TYR A C 1
ATOM 1448 O O . TYR A 1 178 ? 36.155 -2.600 8.663 1.00 97.25 178 TYR A O 1
ATOM 1456 N N . LYS A 1 179 ? 37.572 -0.876 8.994 1.00 95.50 179 LYS A N 1
ATOM 1457 C CA . LYS A 1 179 ? 37.869 -1.167 10.402 1.00 95.50 179 LYS A CA 1
ATOM 1458 C C . LYS A 1 179 ? 37.516 0.025 11.284 1.00 95.50 179 LYS A C 1
ATOM 1460 O O . LYS A 1 179 ? 38.058 1.112 11.130 1.00 95.50 179 LYS A O 1
ATOM 1465 N N . HIS A 1 180 ? 36.675 -0.212 12.287 1.00 92.44 180 HIS A N 1
ATOM 1466 C CA . HIS A 1 180 ? 36.375 0.769 13.330 1.00 92.44 180 HIS A CA 1
ATOM 1467 C C . HIS A 1 180 ? 36.552 0.125 14.705 1.00 92.44 180 HIS A C 1
ATOM 1469 O O . HIS A 1 180 ? 36.122 -1.006 14.928 1.00 92.44 180 HIS A O 1
ATOM 1475 N N . LYS A 1 181 ? 37.238 0.822 15.623 1.00 89.94 181 LYS A N 1
ATOM 1476 C CA . LYS A 1 181 ? 37.612 0.303 16.957 1.00 89.94 181 LYS A CA 1
ATOM 1477 C C . LYS A 1 181 ? 38.308 -1.070 16.902 1.00 89.94 181 LYS A C 1
ATOM 1479 O O . LYS A 1 181 ? 38.041 -1.945 17.720 1.00 89.94 181 LYS A O 1
ATOM 1484 N N . ASN A 1 182 ? 39.201 -1.247 15.924 1.00 86.38 182 ASN A N 1
ATOM 1485 C CA . ASN A 1 182 ? 39.947 -2.487 15.668 1.00 86.38 182 ASN A CA 1
ATOM 1486 C C . ASN A 1 182 ? 39.074 -3.720 15.340 1.00 86.38 182 ASN A C 1
ATOM 1488 O O . ASN A 1 182 ? 39.536 -4.852 15.453 1.00 86.38 182 ASN A O 1
ATOM 1492 N N . GLN A 1 183 ? 37.823 -3.511 14.923 1.00 90.69 183 GLN A N 1
ATOM 1493 C CA . GLN A 1 183 ? 36.922 -4.560 14.450 1.00 90.69 183 GLN A CA 1
ATOM 1494 C C . GLN A 1 183 ? 36.625 -4.362 12.966 1.00 90.69 183 GLN A C 1
ATOM 1496 O O . GLN A 1 183 ? 36.411 -3.233 12.522 1.00 90.69 183 GLN A O 1
ATOM 1501 N N . VAL A 1 184 ? 36.598 -5.459 12.209 1.00 94.69 184 VAL A N 1
ATOM 1502 C CA . VAL A 1 184 ? 36.135 -5.454 10.816 1.00 94.69 184 VAL A CA 1
ATOM 1503 C C . VAL A 1 184 ? 34.631 -5.221 10.808 1.00 94.69 184 VAL A C 1
ATOM 1505 O O . VAL A 1 184 ? 33.901 -5.916 11.508 1.00 94.69 184 VAL A O 1
ATOM 1508 N N . LYS A 1 185 ? 34.189 -4.232 10.030 1.00 94.31 185 LYS A N 1
ATOM 1509 C CA . LYS A 1 185 ? 32.770 -3.881 9.858 1.00 94.31 185 LYS A CA 1
ATOM 1510 C C . LYS A 1 185 ? 32.256 -4.123 8.447 1.00 94.31 185 LYS A C 1
ATOM 1512 O O . LYS A 1 185 ? 31.052 -4.077 8.213 1.00 94.31 185 LYS A O 1
ATOM 1517 N N . GLY A 1 186 ? 33.166 -4.379 7.519 1.00 95.06 186 GLY A N 1
ATOM 1518 C CA . GLY A 1 186 ? 32.861 -4.721 6.145 1.00 95.06 186 GLY A CA 1
ATOM 1519 C C . GLY A 1 186 ? 34.127 -4.828 5.313 1.00 95.06 186 GLY A C 1
ATOM 1520 O O . GLY A 1 186 ? 35.193 -4.360 5.720 1.00 95.06 186 GLY A O 1
ATOM 1521 N N . PHE A 1 187 ? 34.009 -5.432 4.141 1.00 95.81 187 PHE A N 1
ATOM 1522 C CA . PHE A 1 187 ? 35.066 -5.490 3.145 1.00 95.81 187 PHE A CA 1
ATOM 1523 C C . PHE A 1 187 ? 34.486 -5.579 1.734 1.00 95.81 187 PHE A C 1
ATOM 1525 O O . PHE A 1 187 ? 33.333 -5.959 1.532 1.00 95.81 187 PHE A O 1
ATOM 1532 N N . VAL A 1 188 ? 35.304 -5.239 0.745 1.00 95.06 188 VAL A N 1
ATOM 1533 C CA . VAL A 1 188 ? 34.950 -5.323 -0.671 1.00 95.06 188 VAL A CA 1
ATOM 1534 C C . VAL A 1 188 ? 36.126 -5.831 -1.489 1.00 95.06 188 VAL A C 1
ATOM 1536 O O . VAL A 1 188 ? 37.277 -5.489 -1.221 1.00 95.06 188 VAL A O 1
ATOM 1539 N N . VAL A 1 189 ? 35.822 -6.611 -2.521 1.00 94.06 189 VAL A N 1
ATOM 1540 C CA . VAL A 1 189 ? 36.733 -6.968 -3.606 1.00 94.06 189 VAL A CA 1
ATOM 1541 C C . VAL A 1 189 ? 36.160 -6.439 -4.918 1.00 94.06 189 VAL A C 1
ATOM 1543 O O . VAL A 1 189 ? 35.010 -6.703 -5.262 1.00 94.06 189 VAL A O 1
ATOM 1546 N N . MET A 1 190 ? 36.974 -5.707 -5.670 1.00 94.19 190 MET A N 1
ATOM 1547 C CA . MET A 1 190 ? 36.676 -5.209 -7.006 1.00 94.19 190 MET A CA 1
ATOM 1548 C C . MET A 1 190 ? 37.721 -5.745 -7.981 1.00 94.19 190 MET A C 1
ATOM 1550 O O . MET A 1 190 ? 38.900 -5.414 -7.883 1.00 94.19 190 MET A O 1
ATOM 1554 N N . ARG A 1 191 ? 37.301 -6.568 -8.938 1.00 92.81 191 ARG A N 1
ATOM 1555 C CA . ARG A 1 191 ? 38.194 -7.253 -9.885 1.00 92.81 191 ARG A CA 1
ATOM 1556 C C . ARG A 1 191 ? 38.064 -6.699 -11.294 1.00 92.81 191 ARG A C 1
ATOM 1558 O O . ARG A 1 191 ? 36.995 -6.231 -11.677 1.00 92.81 191 ARG A O 1
ATOM 1565 N N . LYS A 1 192 ? 39.125 -6.814 -12.088 1.00 92.81 192 LYS A N 1
ATOM 1566 C CA . LYS A 1 192 ? 39.103 -6.424 -13.500 1.00 92.81 192 LYS A CA 1
ATOM 1567 C C . LYS A 1 192 ? 38.159 -7.309 -14.322 1.00 92.81 192 LYS A C 1
ATOM 1569 O O . LYS A 1 192 ? 38.188 -8.534 -14.186 1.00 92.81 192 LYS A O 1
ATOM 1574 N N . ALA A 1 193 ? 37.363 -6.695 -15.192 1.00 91.25 193 ALA A N 1
ATOM 1575 C CA . ALA A 1 193 ? 36.514 -7.366 -16.174 1.00 91.25 193 ALA A CA 1
ATOM 1576 C C . ALA A 1 193 ? 36.897 -6.941 -17.605 1.00 91.25 193 ALA A C 1
ATOM 1578 O O . ALA A 1 193 ? 37.855 -6.187 -17.787 1.00 91.25 193 ALA A O 1
ATOM 1579 N N . VAL A 1 194 ? 36.209 -7.476 -18.619 1.00 88.62 194 VAL A N 1
ATOM 1580 C CA . VAL A 1 194 ? 36.438 -7.099 -20.031 1.00 88.62 194 VAL A CA 1
ATOM 1581 C C . VAL A 1 194 ? 36.146 -5.617 -20.240 1.00 88.62 194 VAL A C 1
ATOM 1583 O O . VAL A 1 194 ? 36.950 -4.905 -20.831 1.00 88.62 194 VAL A O 1
ATOM 1586 N N . ASP A 1 195 ? 35.013 -5.170 -19.711 1.00 89.12 195 ASP A N 1
ATOM 1587 C CA . ASP A 1 195 ? 34.632 -3.772 -19.598 1.00 89.12 195 ASP A CA 1
ATOM 1588 C C . ASP A 1 195 ? 34.706 -3.383 -18.117 1.00 89.12 195 ASP A C 1
ATOM 1590 O O . ASP A 1 195 ? 33.946 -3.893 -17.289 1.00 89.12 195 ASP A O 1
ATOM 1594 N N . GLY A 1 196 ? 35.682 -2.538 -17.780 1.00 93.50 196 GLY A N 1
ATOM 1595 C CA . GLY A 1 196 ? 35.866 -1.971 -16.447 1.00 93.50 196 GLY A CA 1
ATOM 1596 C C . GLY A 1 196 ? 36.180 -2.981 -15.335 1.00 93.50 196 GLY A C 1
ATOM 1597 O O . GLY A 1 196 ? 37.119 -3.779 -15.431 1.00 93.50 196 GLY A O 1
ATOM 1598 N N . TYR A 1 197 ? 35.436 -2.892 -14.234 1.00 94.44 197 TYR A N 1
ATOM 1599 C CA . TYR A 1 197 ? 35.619 -3.662 -13.008 1.00 94.44 197 TYR A CA 1
ATOM 1600 C C . TYR A 1 197 ? 34.298 -4.202 -12.476 1.00 94.44 197 TYR A C 1
ATOM 1602 O O . TYR A 1 197 ? 33.272 -3.539 -12.536 1.00 94.44 197 TYR A O 1
ATOM 1610 N N . LYS A 1 198 ? 34.332 -5.381 -11.859 1.00 91.56 198 LYS A N 1
ATOM 1611 C CA . LYS A 1 198 ? 33.192 -5.980 -11.164 1.00 91.56 198 LYS A CA 1
ATOM 1612 C C . LYS A 1 198 ? 33.450 -6.052 -9.671 1.00 91.56 198 LYS A C 1
ATOM 1614 O O . LYS A 1 198 ? 34.452 -6.624 -9.238 1.00 91.56 198 LYS A O 1
ATOM 1619 N N . ILE A 1 199 ? 32.524 -5.527 -8.884 1.00 91.12 199 ILE A N 1
ATOM 1620 C CA . ILE A 1 199 ? 32.507 -5.724 -7.441 1.00 91.12 199 ILE A CA 1
ATOM 1621 C C . ILE A 1 199 ? 31.948 -7.111 -7.150 1.00 91.12 199 ILE A C 1
ATOM 1623 O O . ILE A 1 199 ? 30.967 -7.553 -7.743 1.00 91.12 199 ILE A O 1
ATOM 1627 N N . GLY A 1 200 ? 32.630 -7.841 -6.281 1.00 81.12 200 GLY A N 1
ATOM 1628 C CA . GLY A 1 200 ? 32.229 -9.172 -5.877 1.00 81.12 200 GLY A CA 1
ATOM 1629 C C . GLY A 1 200 ? 33.372 -9.894 -5.171 1.00 81.12 200 GLY A C 1
ATOM 1630 O O . GLY A 1 200 ? 34.370 -10.181 -5.839 1.00 81.12 200 GLY A O 1
ATOM 1631 N N . PRO A 1 201 ? 33.231 -10.225 -3.873 1.00 85.12 201 PRO A N 1
ATOM 1632 C CA . PRO A 1 201 ? 32.120 -9.867 -2.969 1.00 85.12 201 PRO A CA 1
ATOM 1633 C C . PRO A 1 201 ? 32.237 -8.474 -2.308 1.00 85.12 201 PRO A C 1
ATOM 1635 O O . PRO A 1 201 ? 33.335 -7.937 -2.178 1.00 85.12 201 PRO A O 1
ATOM 1638 N N . LEU A 1 202 ? 31.103 -7.923 -1.847 1.00 89.75 202 LEU A N 1
ATOM 1639 C CA . LEU A 1 202 ? 30.996 -6.759 -0.950 1.00 89.75 202 LEU A CA 1
ATOM 1640 C C . LEU A 1 202 ? 30.108 -7.135 0.244 1.00 89.75 202 LEU A C 1
ATOM 1642 O O . LEU A 1 202 ? 28.965 -7.537 0.048 1.00 89.75 202 LEU A O 1
ATOM 1646 N N . PHE A 1 203 ? 30.623 -6.991 1.464 1.00 89.12 203 PHE A N 1
ATOM 1647 C CA . PHE A 1 203 ? 29.881 -7.239 2.703 1.00 89.12 203 PHE A CA 1
ATOM 1648 C C . PHE A 1 203 ? 30.099 -6.091 3.682 1.00 89.12 203 PHE A C 1
ATOM 1650 O O . PHE A 1 203 ? 31.220 -5.607 3.827 1.00 89.12 203 PHE A O 1
ATOM 1657 N N . ALA A 1 204 ? 29.038 -5.659 4.356 1.00 89.94 204 ALA A N 1
ATOM 1658 C CA . ALA A 1 204 ? 29.074 -4.543 5.290 1.00 89.94 204 ALA A CA 1
ATOM 1659 C C . ALA A 1 204 ? 27.953 -4.666 6.330 1.00 89.94 204 ALA A C 1
ATOM 1661 O O . ALA A 1 204 ? 26.857 -5.108 6.000 1.00 89.94 204 ALA A O 1
ATOM 1662 N N . GLU A 1 205 ? 28.220 -4.252 7.572 1.00 85.31 205 GLU A N 1
ATOM 1663 C CA . GLU A 1 205 ? 27.217 -4.239 8.652 1.00 85.31 205 GLU A CA 1
ATOM 1664 C C . GLU A 1 205 ? 26.144 -3.159 8.457 1.00 85.31 205 GLU A C 1
ATOM 1666 O O . GLU A 1 205 ? 25.016 -3.329 8.911 1.00 85.31 205 GLU A O 1
ATOM 1671 N N . THR A 1 206 ? 26.490 -2.041 7.813 1.00 83.50 206 THR A N 1
ATOM 1672 C CA . THR A 1 206 ? 25.574 -0.914 7.598 1.00 83.50 206 THR A CA 1
ATOM 1673 C C . THR A 1 206 ? 25.728 -0.329 6.200 1.00 83.50 206 THR A C 1
ATOM 1675 O O . THR A 1 206 ? 26.744 -0.536 5.523 1.00 83.50 206 THR A O 1
ATOM 1678 N N . TYR A 1 207 ? 24.728 0.447 5.779 1.00 78.88 207 TYR A N 1
ATOM 1679 C CA . TYR A 1 207 ? 24.754 1.163 4.508 1.00 78.88 207 TYR A CA 1
ATOM 1680 C C . TYR A 1 207 ? 25.942 2.130 4.417 1.00 78.88 207 TYR A C 1
ATOM 1682 O O . TYR A 1 207 ? 26.597 2.210 3.384 1.00 78.88 207 TYR A O 1
ATOM 1690 N N . GLU A 1 208 ? 26.282 2.824 5.502 1.00 88.12 208 GLU A N 1
ATOM 1691 C CA . GLU A 1 208 ? 27.396 3.778 5.545 1.00 88.12 208 GLU A CA 1
ATOM 1692 C C . GLU A 1 208 ? 28.740 3.079 5.328 1.00 88.12 208 GLU A C 1
ATOM 1694 O O . GLU A 1 208 ? 29.603 3.587 4.608 1.00 88.12 208 GLU A O 1
ATOM 1699 N N . VAL A 1 209 ? 28.910 1.890 5.914 1.00 93.25 209 VAL A N 1
ATOM 1700 C CA . VAL A 1 209 ? 30.102 1.060 5.708 1.00 93.25 209 VAL A CA 1
ATOM 1701 C C . VAL A 1 209 ? 30.170 0.578 4.258 1.00 93.25 209 VAL A C 1
ATOM 1703 O O . VAL A 1 209 ? 31.221 0.698 3.623 1.00 93.25 209 VAL A O 1
ATOM 1706 N N . ALA A 1 210 ? 29.052 0.090 3.708 1.00 90.69 210 ALA A N 1
ATOM 1707 C CA . ALA A 1 210 ? 28.961 -0.328 2.309 1.00 90.69 210 ALA A CA 1
ATOM 1708 C C . ALA A 1 210 ? 29.300 0.826 1.356 1.00 90.69 210 ALA A C 1
ATOM 1710 O O . ALA A 1 210 ? 30.093 0.656 0.430 1.00 90.69 210 ALA A O 1
ATOM 1711 N N . ALA A 1 211 ? 28.754 2.015 1.617 1.00 91.06 211 ALA A N 1
ATOM 1712 C CA . ALA A 1 211 ? 28.980 3.215 0.829 1.00 91.06 211 ALA A CA 1
ATOM 1713 C C . ALA A 1 211 ? 30.449 3.649 0.863 1.00 91.06 211 ALA A C 1
ATOM 1715 O O . ALA A 1 211 ? 31.012 3.940 -0.189 1.00 91.06 211 ALA A O 1
ATOM 1716 N N . ALA A 1 212 ? 31.098 3.640 2.032 1.00 95.62 212 ALA A N 1
ATOM 1717 C CA . ALA A 1 212 ? 32.514 3.989 2.152 1.00 95.62 212 ALA A CA 1
ATOM 1718 C C . ALA A 1 212 ? 33.422 3.019 1.367 1.00 95.62 212 ALA A C 1
ATOM 1720 O O . ALA A 1 212 ? 34.348 3.440 0.665 1.00 95.62 212 ALA A O 1
ATOM 1721 N N . LEU A 1 213 ? 33.132 1.717 1.437 1.00 96.69 213 LEU A N 1
ATOM 1722 C CA . LEU A 1 213 ? 33.842 0.688 0.673 1.00 96.69 213 LEU A CA 1
ATOM 1723 C C . LEU A 1 213 ? 33.611 0.854 -0.835 1.00 96.69 213 LEU A C 1
ATOM 1725 O O . LEU A 1 213 ? 34.562 0.847 -1.617 1.00 96.69 213 LEU A O 1
ATOM 1729 N N . TYR A 1 214 ? 32.361 1.080 -1.240 1.00 94.69 214 TYR A N 1
ATOM 1730 C CA . TYR A 1 214 ? 31.976 1.291 -2.633 1.00 94.69 214 TYR A CA 1
ATOM 1731 C C . TYR A 1 214 ? 32.609 2.556 -3.234 1.00 94.69 214 TYR A C 1
ATOM 1733 O O . TYR A 1 214 ? 33.155 2.515 -4.334 1.00 94.69 214 TYR A O 1
ATOM 1741 N N . GLN A 1 215 ? 32.624 3.670 -2.501 1.00 94.75 215 GLN A N 1
ATOM 1742 C CA . GLN A 1 215 ? 33.297 4.911 -2.910 1.00 94.75 215 GLN A CA 1
ATOM 1743 C C . GLN A 1 215 ? 34.808 4.722 -3.101 1.00 94.75 215 GLN A C 1
ATOM 1745 O O . GLN A 1 215 ? 35.395 5.291 -4.027 1.00 94.75 215 GLN A O 1
ATOM 1750 N N . SER A 1 216 ? 35.435 3.885 -2.270 1.00 96.06 216 SER A N 1
ATOM 1751 C CA . SER A 1 216 ? 36.851 3.527 -2.416 1.00 96.06 216 SER A CA 1
ATOM 1752 C C . SER A 1 216 ? 37.091 2.728 -3.703 1.00 96.06 216 SER A C 1
ATOM 1754 O O . SER A 1 216 ? 38.041 3.008 -4.433 1.00 96.06 216 SER A O 1
ATOM 1756 N N . CYS A 1 217 ? 36.183 1.807 -4.050 1.00 95.12 217 CYS A N 1
ATOM 1757 C CA . CYS A 1 217 ? 36.190 1.109 -5.338 1.00 95.12 217 CYS A CA 1
ATOM 1758 C C . CYS A 1 217 ? 36.034 2.068 -6.526 1.00 95.12 217 CYS A C 1
ATOM 1760 O O . CYS A 1 217 ? 36.831 2.011 -7.460 1.00 95.12 217 CYS A O 1
ATOM 1762 N N . LEU A 1 218 ? 35.061 2.983 -6.481 1.00 94.19 218 LEU A N 1
ATOM 1763 C CA . LEU A 1 218 ? 34.854 3.974 -7.544 1.00 94.19 218 LEU A CA 1
ATOM 1764 C C . LEU A 1 218 ? 36.076 4.878 -7.737 1.00 94.19 218 LEU A C 1
ATOM 1766 O O . LEU A 1 218 ? 36.434 5.186 -8.872 1.00 94.19 218 LEU A O 1
ATOM 1770 N N . THR A 1 219 ? 36.740 5.255 -6.643 1.00 94.06 219 THR A N 1
ATOM 1771 C CA . THR A 1 219 ? 37.976 6.046 -6.691 1.00 94.06 219 THR A CA 1
ATOM 1772 C C . THR A 1 219 ? 39.105 5.271 -7.371 1.00 94.06 219 THR A C 1
ATOM 1774 O O . THR A 1 219 ? 39.797 5.819 -8.229 1.00 94.06 219 THR A O 1
ATOM 1777 N N . ALA A 1 220 ? 39.274 3.986 -7.045 1.00 93.69 220 ALA A N 1
ATOM 1778 C CA . ALA A 1 220 ? 40.278 3.132 -7.682 1.00 93.69 220 ALA A CA 1
ATOM 1779 C C . ALA A 1 220 ? 40.010 2.859 -9.166 1.00 93.69 220 ALA A C 1
ATOM 1781 O O . ALA A 1 220 ? 40.959 2.747 -9.941 1.00 93.69 220 ALA A O 1
ATOM 1782 N N . ALA A 1 221 ? 38.742 2.765 -9.569 1.00 92.12 221 ALA A N 1
ATOM 1783 C CA . ALA A 1 221 ? 38.361 2.512 -10.957 1.00 92.12 221 ALA A CA 1
ATOM 1784 C C . ALA A 1 221 ? 38.606 3.707 -11.894 1.00 92.12 221 ALA A C 1
ATOM 1786 O O . ALA A 1 221 ? 38.574 3.540 -13.112 1.00 92.12 221 ALA A O 1
ATOM 1787 N N . GLN A 1 222 ? 38.881 4.898 -11.350 1.00 89.12 222 GLN A N 1
ATOM 1788 C CA . GLN A 1 222 ? 39.162 6.120 -12.108 1.00 89.12 222 GLN A CA 1
ATOM 1789 C C . GLN A 1 222 ? 38.075 6.444 -13.137 1.00 89.12 222 GLN A C 1
ATOM 1791 O O . GLN A 1 222 ? 37.014 6.876 -12.734 1.00 89.12 222 GLN A O 1
ATOM 1796 N N . ASN A 1 223 ? 38.311 6.261 -14.438 1.00 87.12 223 ASN A N 1
ATOM 1797 C CA . ASN A 1 223 ? 37.324 6.552 -15.488 1.00 87.12 223 ASN A CA 1
ATOM 1798 C C . ASN A 1 223 ? 36.637 5.286 -16.025 1.00 87.12 223 ASN A C 1
ATOM 1800 O O . ASN A 1 223 ? 35.861 5.359 -16.973 1.00 87.12 223 ASN A O 1
ATOM 1804 N N . GLU A 1 224 ? 36.954 4.117 -15.471 1.00 92.69 224 GLU A N 1
ATOM 1805 C CA . GLU A 1 224 ? 36.438 2.839 -15.949 1.00 92.69 224 GLU A CA 1
ATOM 1806 C C . GLU A 1 224 ? 35.100 2.490 -15.287 1.00 92.69 224 GLU A C 1
ATOM 1808 O O . GLU A 1 224 ? 34.813 2.913 -14.166 1.00 92.69 224 GLU A O 1
ATOM 1813 N N . ASN A 1 225 ? 34.272 1.701 -15.972 1.00 92.75 225 ASN A N 1
ATOM 1814 C CA . ASN A 1 225 ? 32.986 1.257 -15.440 1.00 92.75 225 ASN A CA 1
ATOM 1815 C C . ASN A 1 225 ? 33.168 0.331 -14.232 1.00 92.75 225 ASN A C 1
ATOM 1817 O O . ASN A 1 225 ? 34.034 -0.538 -14.225 1.00 92.75 225 ASN A O 1
ATOM 1821 N N . VAL A 1 226 ? 32.322 0.485 -13.221 1.00 92.31 226 VAL A N 1
ATOM 1822 C CA . VAL A 1 226 ? 32.231 -0.385 -12.050 1.00 92.31 226 VAL A CA 1
ATOM 1823 C C . VAL A 1 226 ? 30.842 -0.993 -12.017 1.00 92.31 226 VAL A C 1
ATOM 1825 O O . VAL A 1 226 ? 29.839 -0.289 -11.916 1.00 92.31 226 VAL A O 1
ATOM 1828 N N . PHE A 1 227 ? 30.803 -2.312 -12.103 1.00 90.06 227 PHE A N 1
ATOM 1829 C CA . PHE A 1 227 ? 29.604 -3.131 -12.109 1.00 90.06 227 PHE A CA 1
ATOM 1830 C C . PHE A 1 227 ? 29.397 -3.727 -10.713 1.00 90.06 227 PHE A C 1
ATOM 1832 O O . PHE A 1 227 ? 30.318 -4.336 -10.162 1.00 90.06 227 PHE A O 1
ATOM 1839 N N . LEU A 1 228 ? 28.204 -3.576 -10.148 1.00 87.06 228 LEU A N 1
ATOM 1840 C CA . LEU A 1 228 ? 27.809 -4.126 -8.853 1.00 87.06 228 LEU A CA 1
ATOM 1841 C C . LEU A 1 228 ? 26.439 -4.790 -9.000 1.00 87.06 228 LEU A C 1
ATOM 1843 O O . LEU A 1 228 ? 25.474 -4.121 -9.344 1.00 87.06 228 LEU A O 1
ATOM 1847 N N . ASP A 1 229 ? 26.363 -6.089 -8.736 1.00 79.56 229 ASP A N 1
ATOM 1848 C CA . ASP A 1 229 ? 25.107 -6.844 -8.749 1.00 79.56 229 ASP A CA 1
ATOM 1849 C C . ASP A 1 229 ? 24.563 -6.915 -7.303 1.00 79.56 229 ASP A C 1
ATOM 1851 O O . ASP A 1 229 ? 25.299 -7.327 -6.402 1.00 79.56 229 ASP A O 1
ATOM 1855 N N . ILE A 1 230 ? 23.323 -6.462 -7.062 1.00 72.12 230 ILE A N 1
ATOM 1856 C CA . ILE A 1 230 ? 22.672 -6.426 -5.734 1.00 72.12 230 ILE A CA 1
ATOM 1857 C C . ILE A 1 230 ? 21.280 -7.068 -5.817 1.00 72.12 230 ILE A C 1
ATOM 1859 O O . ILE A 1 230 ? 20.506 -6.666 -6.685 1.00 72.12 230 ILE A O 1
ATOM 1863 N N . PRO A 1 231 ? 20.901 -7.984 -4.911 1.00 64.94 231 PRO A N 1
ATOM 1864 C CA . PRO A 1 231 ? 19.532 -8.493 -4.841 1.00 64.94 231 PRO A CA 1
ATOM 1865 C C . PRO A 1 231 ? 18.525 -7.375 -4.515 1.00 64.94 231 PRO A C 1
ATOM 1867 O O . PRO A 1 231 ? 18.759 -6.553 -3.631 1.00 64.94 231 PRO A O 1
ATOM 1870 N N . LEU A 1 232 ? 17.395 -7.350 -5.223 1.00 55.53 232 LEU A N 1
ATOM 1871 C CA . LEU A 1 232 ? 16.278 -6.434 -4.991 1.00 55.53 232 LEU A CA 1
ATOM 1872 C C . LEU A 1 232 ? 15.571 -6.716 -3.661 1.00 55.53 232 LEU A C 1
ATOM 1874 O O . LEU A 1 232 ? 15.320 -7.871 -3.312 1.00 55.53 232 LEU A O 1
ATOM 1878 N N . ASN A 1 233 ? 15.163 -5.643 -2.980 1.00 50.25 233 ASN A N 1
ATOM 1879 C CA . ASN A 1 233 ? 14.225 -5.706 -1.861 1.00 50.25 233 ASN A CA 1
ATOM 1880 C C . ASN A 1 233 ? 12.783 -5.819 -2.385 1.00 50.25 233 ASN A C 1
ATOM 1882 O O . ASN A 1 233 ? 12.436 -5.195 -3.385 1.00 50.25 233 ASN A O 1
ATOM 1886 N N . ASN A 1 234 ? 11.940 -6.590 -1.694 1.00 47.81 234 ASN A N 1
ATOM 1887 C CA . ASN A 1 234 ? 10.496 -6.641 -1.937 1.00 47.81 234 ASN A CA 1
ATOM 1888 C C . ASN A 1 234 ? 9.766 -5.836 -0.852 1.00 47.81 234 ASN A C 1
ATOM 1890 O O . ASN A 1 234 ? 10.062 -5.988 0.334 1.00 47.81 234 ASN A O 1
ATOM 1894 N N . GLU A 1 235 ? 8.838 -4.991 -1.300 1.00 48.62 235 GLU A N 1
ATOM 1895 C CA . GLU A 1 235 ? 8.157 -3.928 -0.560 1.00 48.62 235 GLU A CA 1
ATOM 1896 C C . GLU A 1 235 ? 6.765 -4.301 -0.020 1.00 48.62 235 GLU A C 1
ATOM 1898 O O . GLU A 1 235 ? 6.084 -3.461 0.555 1.00 48.62 235 GLU A O 1
ATOM 1903 N N . LEU A 1 236 ? 6.359 -5.571 -0.085 1.00 50.28 236 LEU A N 1
ATOM 1904 C CA . LEU A 1 236 ? 5.414 -6.124 0.901 1.00 50.28 236 LEU A CA 1
ATOM 1905 C C . LEU A 1 236 ? 6.120 -6.507 2.197 1.00 50.28 236 LEU A C 1
ATOM 1907 O O . LEU A 1 236 ? 5.683 -7.420 2.896 1.00 50.28 236 LEU A O 1
ATOM 1911 N N . ALA A 1 237 ? 7.232 -5.828 2.465 1.00 56.91 237 ALA A N 1
ATOM 1912 C CA . ALA A 1 237 ? 8.185 -6.159 3.483 1.00 56.91 237 ALA A CA 1
ATOM 1913 C C . ALA A 1 237 ? 7.460 -6.351 4.809 1.00 56.91 237 ALA A C 1
ATOM 1915 O O . ALA A 1 237 ? 7.007 -5.398 5.436 1.00 56.91 237 ALA A O 1
ATOM 1916 N N . PHE A 1 238 ? 7.435 -7.591 5.284 1.00 61.53 238 PHE A N 1
ATOM 1917 C CA . PHE A 1 238 ? 7.242 -7.893 6.696 1.00 61.53 238 PHE A CA 1
ATOM 1918 C C . PHE A 1 238 ? 8.091 -6.957 7.584 1.00 61.53 238 PHE A C 1
ATOM 1920 O O . PHE A 1 238 ? 7.692 -6.599 8.688 1.00 61.53 238 PHE A O 1
ATOM 1927 N N . ASP A 1 239 ? 9.240 -6.517 7.060 1.00 62.66 239 ASP A N 1
ATOM 1928 C CA . ASP A 1 239 ? 10.168 -5.591 7.703 1.00 62.66 239 ASP A CA 1
ATOM 1929 C C . ASP A 1 239 ? 9.681 -4.115 7.744 1.00 62.66 239 ASP A C 1
ATOM 1931 O O . ASP A 1 239 ? 10.249 -3.328 8.497 1.00 62.66 239 ASP A O 1
ATOM 1935 N N . GLU A 1 240 ? 8.641 -3.723 6.991 1.00 61.62 240 GLU A N 1
ATOM 1936 C CA . GLU A 1 240 ? 8.023 -2.379 7.029 1.00 61.62 240 GLU A CA 1
ATOM 1937 C C . GLU A 1 240 ? 6.838 -2.288 8.011 1.00 61.62 240 GLU A C 1
ATOM 1939 O O . GLU A 1 240 ? 6.590 -1.219 8.554 1.00 61.62 240 GLU A O 1
ATOM 1944 N N . VAL A 1 241 ? 6.157 -3.399 8.320 1.00 69.75 241 VAL A N 1
ATOM 1945 C CA . VAL A 1 241 ? 4.975 -3.443 9.218 1.00 69.75 241 VAL A CA 1
ATOM 1946 C C . VAL A 1 241 ? 5.324 -3.770 10.680 1.00 69.75 241 VAL A C 1
ATOM 1948 O O . VAL A 1 241 ? 4.564 -4.408 11.411 1.00 69.75 241 VAL A O 1
ATOM 1951 N N . THR A 1 242 ? 6.530 -3.406 11.121 1.00 67.81 242 THR A N 1
ATOM 1952 C CA . THR A 1 242 ? 7.070 -3.862 12.418 1.00 67.81 242 THR A CA 1
ATOM 1953 C C . THR A 1 242 ? 6.368 -3.252 13.630 1.00 67.81 242 THR A C 1
ATOM 1955 O O . THR A 1 242 ? 6.304 -3.902 14.678 1.00 67.81 242 THR A O 1
ATOM 1958 N N . GLU A 1 243 ? 5.815 -2.045 13.501 1.00 70.25 243 GLU A N 1
ATOM 1959 C CA . GLU A 1 243 ? 5.082 -1.383 14.583 1.00 70.25 243 GLU A CA 1
ATOM 1960 C C . GLU A 1 243 ? 3.665 -1.961 14.711 1.00 70.25 243 GLU A C 1
ATOM 1962 O O . GLU A 1 243 ? 3.260 -2.381 15.801 1.00 70.25 243 GLU A O 1
ATOM 1967 N N . GLU A 1 244 ? 2.950 -2.098 13.593 1.00 72.88 244 GLU A N 1
ATOM 1968 C CA . GLU A 1 244 ? 1.567 -2.573 13.551 1.00 72.88 244 GLU A CA 1
ATOM 1969 C C . GLU A 1 244 ? 1.454 -4.042 13.932 1.00 72.88 244 GLU A C 1
ATOM 1971 O O . GLU A 1 244 ? 0.469 -4.416 14.558 1.00 72.88 244 GLU A O 1
ATOM 1976 N N . ILE A 1 245 ? 2.451 -4.889 13.631 1.00 77.62 245 ILE A N 1
ATOM 1977 C CA . ILE A 1 245 ? 2.442 -6.302 14.058 1.00 77.62 245 ILE A CA 1
ATOM 1978 C C . ILE A 1 245 ? 2.203 -6.424 15.573 1.00 77.62 245 ILE A C 1
ATOM 1980 O O . ILE A 1 245 ? 1.549 -7.365 16.019 1.00 77.62 245 ILE A O 1
ATOM 1984 N N . SER A 1 246 ? 2.668 -5.454 16.369 1.00 74.69 246 SER A N 1
ATOM 1985 C CA . SER A 1 246 ? 2.462 -5.446 17.822 1.00 74.69 246 SER A CA 1
ATOM 1986 C C . SER A 1 246 ? 1.021 -5.139 18.262 1.00 74.69 246 SER A C 1
ATOM 1988 O O . SER A 1 246 ? 0.686 -5.329 19.433 1.00 74.69 246 SER A O 1
ATOM 1990 N N . HIS A 1 247 ? 0.166 -4.660 17.353 1.00 76.12 247 HIS A N 1
ATOM 1991 C CA . HIS A 1 247 ? -1.235 -4.323 17.625 1.00 76.12 247 HIS A CA 1
ATOM 1992 C C . HIS A 1 247 ? -2.143 -5.558 17.597 1.00 76.12 247 HIS A C 1
ATOM 1994 O O . HIS A 1 247 ? -3.257 -5.520 18.126 1.00 76.12 247 HIS A O 1
ATOM 2000 N N . TRP A 1 248 ? -1.683 -6.648 16.980 1.00 83.00 248 TRP A N 1
ATOM 2001 C CA . TRP A 1 248 ? -2.517 -7.793 16.640 1.00 83.00 248 TRP A CA 1
ATOM 2002 C C . TRP A 1 248 ? -2.212 -9.007 17.518 1.00 83.00 248 TRP A C 1
ATOM 2004 O O . TRP A 1 248 ? -1.070 -9.279 17.882 1.00 83.00 248 TRP A O 1
ATOM 2014 N N . SER A 1 249 ? -3.257 -9.764 17.849 1.00 85.25 249 SER A N 1
ATOM 2015 C CA . SER A 1 249 ? -3.147 -11.036 18.575 1.00 85.25 249 SER A CA 1
ATOM 2016 C C . SER A 1 249 ? -2.851 -12.219 17.645 1.00 85.25 249 SER A C 1
ATOM 2018 O O . SER A 1 249 ? -2.322 -13.240 18.090 1.00 85.25 249 SER A O 1
ATOM 2020 N N . TYR A 1 250 ? -3.185 -12.089 16.357 1.00 87.12 250 TYR A N 1
ATOM 2021 C CA . TYR A 1 250 ? -2.907 -13.093 15.337 1.00 87.12 250 TYR A CA 1
ATOM 2022 C C . TYR A 1 250 ? -1.454 -13.035 14.870 1.00 87.12 250 TYR A C 1
ATOM 2024 O O . TYR A 1 250 ? -0.786 -12.001 14.902 1.00 87.12 250 TYR A O 1
ATOM 2032 N N . LYS A 1 251 ? -0.955 -14.179 14.407 1.00 87.75 251 LYS A N 1
ATOM 2033 C CA . LYS A 1 251 ? 0.443 -14.337 14.029 1.00 87.75 251 LYS A CA 1
ATOM 2034 C C . LYS A 1 251 ? 0.667 -13.871 12.592 1.00 87.75 251 LYS A C 1
ATOM 2036 O O . LYS A 1 251 ? 0.285 -14.545 11.638 1.00 87.75 251 LYS A O 1
ATOM 2041 N N . VAL A 1 252 ? 1.338 -12.736 12.450 1.00 88.00 252 VAL A N 1
ATOM 2042 C CA . VAL A 1 252 ? 1.868 -12.263 11.168 1.00 88.00 252 VAL A CA 1
ATOM 2043 C C . VAL A 1 252 ? 3.248 -12.877 10.950 1.00 88.00 252 VAL A C 1
ATOM 2045 O O . VAL A 1 252 ? 4.075 -12.898 11.863 1.00 88.00 252 VAL A O 1
ATOM 2048 N N . VAL A 1 253 ? 3.507 -13.402 9.756 1.00 87.94 253 VAL A N 1
ATOM 2049 C CA . VAL A 1 253 ? 4.791 -14.012 9.392 1.00 87.94 253 VAL A CA 1
ATOM 2050 C C . VAL A 1 253 ? 5.297 -13.480 8.059 1.00 87.94 253 VAL A C 1
ATOM 2052 O O . VAL A 1 253 ? 4.530 -13.025 7.211 1.00 87.94 253 VAL A O 1
ATOM 2055 N N . LYS A 1 254 ? 6.613 -13.568 7.876 1.00 84.38 254 LYS A N 1
ATOM 2056 C CA . LYS A 1 254 ? 7.284 -13.277 6.612 1.00 84.38 254 LYS A CA 1
ATOM 2057 C C . LYS A 1 254 ? 7.036 -14.425 5.635 1.00 84.38 254 LYS A C 1
ATOM 2059 O O . LYS A 1 254 ? 7.438 -15.557 5.903 1.00 84.38 254 LYS A O 1
ATOM 2064 N N . GLY A 1 255 ? 6.349 -14.132 4.539 1.00 73.25 255 GLY A N 1
ATOM 2065 C CA . GLY A 1 255 ? 6.161 -15.030 3.408 1.00 73.25 255 GLY A CA 1
ATOM 2066 C C . GLY A 1 255 ? 7.308 -14.965 2.406 1.00 73.25 255 GLY A C 1
ATOM 2067 O O . GLY A 1 255 ? 8.327 -14.295 2.616 1.00 73.25 255 GLY A O 1
ATOM 2068 N N . ASP A 1 256 ? 7.108 -15.650 1.283 1.00 66.69 256 ASP A N 1
ATOM 2069 C CA . ASP A 1 256 ? 8.040 -15.621 0.161 1.00 66.69 256 ASP A CA 1
ATOM 2070 C C . ASP A 1 256 ? 8.220 -14.190 -0.350 1.00 66.69 256 ASP A C 1
ATOM 2072 O O . ASP A 1 256 ? 7.308 -13.362 -0.277 1.00 66.69 256 ASP A O 1
ATOM 2076 N N . ASN A 1 257 ? 9.433 -13.881 -0.811 1.00 60.44 257 ASN A N 1
ATOM 2077 C CA . ASN A 1 257 ? 9.845 -12.541 -1.217 1.00 60.44 257 ASN A CA 1
ATOM 2078 C C . ASN A 1 257 ? 9.509 -11.461 -0.170 1.00 60.44 257 ASN A C 1
ATOM 2080 O O . ASN A 1 257 ? 8.994 -10.418 -0.520 1.00 60.44 257 ASN A O 1
ATOM 2084 N N . ASN A 1 258 ? 9.754 -11.683 1.122 1.00 62.09 258 ASN A N 1
ATOM 2085 C CA . ASN A 1 258 ? 9.484 -10.682 2.168 1.00 62.09 258 ASN A CA 1
ATOM 2086 C C . ASN A 1 258 ? 8.016 -10.237 2.294 1.00 62.09 258 ASN A C 1
ATOM 2088 O O . ASN A 1 258 ? 7.769 -9.240 2.953 1.00 62.09 258 ASN A O 1
ATOM 2092 N N . THR A 1 259 ? 7.054 -10.942 1.697 1.00 73.56 259 THR A N 1
ATOM 2093 C CA . THR A 1 259 ? 5.645 -10.529 1.725 1.00 73.56 259 THR A CA 1
ATOM 2094 C C . THR A 1 259 ? 5.009 -10.727 3.105 1.00 73.56 259 THR A C 1
ATOM 2096 O O . THR A 1 259 ? 5.395 -11.625 3.854 1.00 73.56 259 THR A O 1
ATOM 2099 N N . VAL A 1 260 ? 3.996 -9.930 3.453 1.00 81.56 260 VAL A N 1
ATOM 2100 C CA . VAL A 1 260 ? 3.180 -10.175 4.654 1.00 81.56 260 VAL A CA 1
ATOM 2101 C C . VAL A 1 260 ? 2.284 -11.403 4.445 1.00 81.56 260 VAL A C 1
ATOM 2103 O O . VAL A 1 260 ? 1.613 -11.545 3.416 1.00 81.56 260 VAL A O 1
ATOM 2106 N N . ARG A 1 261 ? 2.260 -12.297 5.440 1.00 88.00 261 ARG A N 1
ATOM 2107 C CA . ARG A 1 261 ? 1.335 -13.434 5.538 1.00 88.00 261 ARG A CA 1
ATOM 2108 C C . ARG A 1 261 ? 0.717 -13.502 6.930 1.00 88.00 261 ARG A C 1
ATOM 2110 O O . ARG A 1 261 ? 1.366 -13.156 7.916 1.00 88.00 261 ARG A O 1
ATOM 2117 N N . VAL A 1 262 ? -0.510 -14.003 7.017 1.00 90.12 262 VAL A N 1
ATOM 2118 C CA . VAL A 1 262 ? -1.182 -14.305 8.287 1.00 90.12 262 VAL A CA 1
ATOM 2119 C C . VAL A 1 262 ? -1.238 -15.819 8.458 1.00 90.12 262 VAL A C 1
ATOM 2121 O O . VAL A 1 262 ? -1.767 -16.523 7.602 1.00 90.12 262 VAL A O 1
ATOM 2124 N N . ASP A 1 263 ? -0.656 -16.323 9.545 1.00 90.88 263 ASP A N 1
ATOM 2125 C CA . ASP A 1 263 ? -0.659 -17.746 9.893 1.00 90.88 263 ASP A CA 1
ATOM 2126 C C . ASP A 1 263 ? -1.939 -18.081 10.668 1.00 90.88 263 ASP A C 1
ATOM 2128 O O . ASP A 1 263 ? -2.121 -17.642 11.808 1.00 90.88 263 ASP A O 1
ATOM 2132 N N . ILE A 1 264 ? -2.826 -18.844 10.030 1.00 89.19 264 ILE A N 1
ATOM 2133 C CA . ILE A 1 264 ? -4.074 -19.336 10.616 1.00 89.19 264 ILE A CA 1
ATOM 2134 C C . ILE A 1 264 ? -4.029 -20.861 10.560 1.00 89.19 264 ILE A C 1
ATOM 2136 O O . ILE A 1 264 ? -4.091 -21.457 9.483 1.00 89.19 264 ILE A O 1
ATOM 2140 N N . ASP A 1 265 ? -3.875 -21.484 11.729 1.00 88.19 265 ASP A N 1
ATOM 2141 C CA . ASP A 1 265 ? -3.781 -22.938 11.908 1.00 88.19 265 ASP A CA 1
ATOM 2142 C C . ASP A 1 265 ? -2.752 -23.623 10.983 1.00 88.19 265 ASP A C 1
ATOM 2144 O O . ASP A 1 265 ? -2.938 -24.755 10.531 1.00 88.19 265 ASP A O 1
ATOM 2148 N N . GLY A 1 266 ? -1.634 -22.943 10.702 1.00 87.94 266 GLY A N 1
ATOM 2149 C CA . GLY A 1 266 ? -0.543 -23.449 9.869 1.00 87.94 266 GLY A CA 1
ATOM 2150 C C . GLY A 1 266 ? -0.688 -23.161 8.372 1.00 87.94 266 GLY A C 1
ATOM 2151 O O . GLY A 1 266 ? 0.243 -23.465 7.621 1.00 87.94 266 GLY A O 1
ATOM 2152 N N . ARG A 1 267 ? -1.801 -22.565 7.917 1.00 89.62 267 ARG A N 1
ATOM 2153 C CA . ARG A 1 267 ? -1.935 -22.035 6.550 1.00 89.62 267 ARG A CA 1
ATOM 2154 C C . ARG A 1 267 ? -1.558 -20.556 6.526 1.00 89.62 267 ARG A C 1
ATOM 2156 O O . ARG A 1 267 ? -2.035 -19.768 7.336 1.00 89.62 267 ARG A O 1
ATOM 2163 N N . LEU A 1 268 ? -0.715 -20.188 5.561 1.00 89.94 268 LEU A N 1
ATOM 2164 C CA . LEU A 1 268 ? -0.238 -18.821 5.365 1.00 89.94 268 LEU A CA 1
ATOM 2165 C C . LEU A 1 268 ? -1.129 -18.093 4.360 1.00 89.94 268 LEU A C 1
ATOM 2167 O O . LEU A 1 268 ? -0.967 -18.264 3.154 1.00 89.94 268 LEU A O 1
ATOM 2171 N N . TYR A 1 269 ? -2.054 -17.289 4.866 1.00 90.69 269 TYR A N 1
ATOM 2172 C CA . TYR A 1 269 ? -2.953 -16.489 4.045 1.00 90.69 269 TYR A CA 1
ATOM 2173 C C . TYR A 1 269 ? -2.298 -15.179 3.627 1.00 90.69 269 TYR A C 1
ATOM 2175 O O . TYR A 1 269 ? -1.578 -14.537 4.400 1.00 90.69 269 TYR A O 1
ATOM 2183 N N . THR A 1 270 ? -2.576 -14.761 2.401 1.00 90.38 270 THR A N 1
ATOM 2184 C CA . THR A 1 270 ? -2.228 -13.427 1.911 1.00 90.38 270 THR A CA 1
ATOM 2185 C C . THR A 1 270 ? -3.286 -12.404 2.335 1.00 90.38 270 THR A C 1
ATOM 2187 O O . THR A 1 270 ? -4.449 -12.774 2.531 1.00 90.38 270 THR A O 1
ATOM 2190 N N . PRO A 1 271 ? -2.933 -11.110 2.464 1.00 89.62 271 PRO A N 1
ATOM 2191 C CA . PRO A 1 271 ? -3.924 -10.061 2.697 1.00 89.62 271 PRO A CA 1
ATOM 2192 C C . PRO A 1 271 ? -5.042 -10.071 1.645 1.00 89.62 271 PRO A C 1
ATOM 2194 O O . PRO A 1 271 ? -6.210 -9.945 1.999 1.00 89.62 271 PRO A O 1
ATOM 2197 N N . GLN A 1 272 ? -4.701 -10.313 0.374 1.00 91.12 272 GLN A N 1
ATOM 2198 C CA . GLN A 1 272 ? -5.665 -10.388 -0.722 1.00 91.12 272 GLN A CA 1
ATOM 2199 C C . GLN A 1 272 ? -6.683 -11.519 -0.540 1.00 91.12 272 GLN A C 1
ATOM 2201 O O . GLN A 1 272 ? -7.868 -11.296 -0.768 1.00 91.12 272 GLN A O 1
ATOM 2206 N N . GLU A 1 273 ? -6.258 -12.710 -0.099 1.00 89.88 273 GLU A N 1
ATOM 2207 C CA . GLU A 1 273 ? -7.178 -13.823 0.189 1.00 89.88 273 GLU A CA 1
ATOM 2208 C C . GLU A 1 273 ? -8.157 -13.466 1.313 1.00 89.88 273 GLU A C 1
ATOM 2210 O O . GLU A 1 273 ? -9.354 -13.712 1.190 1.00 89.88 273 GLU A O 1
ATOM 2215 N N . ILE A 1 274 ? -7.667 -12.856 2.395 1.00 93.56 274 ILE A N 1
ATOM 2216 C CA . ILE A 1 274 ? -8.510 -12.469 3.536 1.00 93.56 274 ILE A CA 1
ATOM 2217 C C . ILE A 1 274 ? -9.513 -11.388 3.112 1.00 93.56 274 ILE A C 1
ATOM 2219 O O . ILE A 1 274 ? -10.706 -11.498 3.399 1.00 93.56 274 ILE A O 1
ATOM 2223 N N . SER A 1 275 ? -9.061 -10.368 2.379 1.00 94.94 275 SER A N 1
ATOM 2224 C CA . SER A 1 275 ? -9.941 -9.333 1.828 1.00 94.94 275 SER A CA 1
ATOM 2225 C C . SER A 1 275 ? -10.955 -9.910 0.838 1.00 94.94 275 SER A C 1
ATOM 2227 O O . SER A 1 275 ? -12.115 -9.495 0.843 1.00 94.94 275 SER A O 1
ATOM 2229 N N . ALA A 1 276 ? -10.568 -10.903 0.033 1.00 94.69 276 ALA A N 1
ATOM 2230 C CA . ALA A 1 276 ? -11.476 -11.575 -0.888 1.00 94.69 276 ALA A CA 1
ATOM 2231 C C . ALA A 1 276 ? -12.624 -12.279 -0.154 1.00 94.69 276 ALA A C 1
ATOM 2233 O O . ALA A 1 276 ? -13.759 -12.191 -0.610 1.00 94.69 276 ALA A O 1
ATOM 2234 N N . MET A 1 277 ? -12.382 -12.891 1.011 1.00 93.62 277 MET A N 1
ATOM 2235 C CA . MET A 1 277 ? -13.449 -13.501 1.825 1.00 93.62 277 MET A CA 1
ATOM 2236 C C . MET A 1 277 ? -14.490 -12.465 2.282 1.00 93.62 277 MET A C 1
ATOM 2238 O O . MET A 1 277 ? -15.697 -12.721 2.246 1.00 93.62 277 MET A O 1
ATOM 2242 N N . VAL A 1 278 ? -14.045 -11.263 2.665 1.00 95.81 278 VAL A N 1
ATOM 2243 C CA . VAL A 1 278 ? -14.950 -10.153 3.015 1.00 95.81 278 VAL A CA 1
ATOM 2244 C C . VAL A 1 278 ? -15.760 -9.723 1.791 1.00 95.81 278 VAL A C 1
ATOM 2246 O O . VAL A 1 278 ? -16.986 -9.607 1.866 1.00 95.81 278 VAL A O 1
ATOM 2249 N N . LEU A 1 279 ? -15.100 -9.554 0.643 1.00 96.75 279 LEU A N 1
ATOM 2250 C CA . LEU A 1 279 ? -15.748 -9.179 -0.615 1.00 96.75 279 LEU A CA 1
ATOM 2251 C C . LEU A 1 279 ? -16.735 -10.246 -1.106 1.00 96.75 279 LEU A C 1
ATOM 2253 O O . LEU A 1 279 ? -17.810 -9.891 -1.580 1.00 96.75 279 LEU A O 1
ATOM 2257 N N . GLN A 1 280 ? -16.440 -11.535 -0.927 1.00 93.69 280 GLN A N 1
ATOM 2258 C CA . GLN A 1 280 ? -17.371 -12.631 -1.211 1.00 93.69 280 GLN A CA 1
ATOM 2259 C C . GLN A 1 280 ? -18.628 -12.529 -0.346 1.00 93.69 280 GLN A C 1
ATOM 2261 O O . GLN A 1 280 ? -19.738 -12.697 -0.852 1.00 93.69 280 GLN A O 1
ATOM 2266 N N . LYS A 1 281 ? -18.498 -12.181 0.942 1.00 95.75 281 LYS A N 1
ATOM 2267 C CA . LYS A 1 281 ? -19.671 -11.955 1.797 1.00 95.75 281 LYS A CA 1
ATOM 2268 C C . LYS A 1 281 ? -20.482 -10.729 1.370 1.00 95.75 281 LYS A C 1
ATOM 2270 O O . LYS A 1 281 ? -21.713 -10.768 1.442 1.00 95.75 281 LYS A O 1
ATOM 2275 N N . MET A 1 282 ? -19.831 -9.662 0.907 1.00 97.25 282 MET A N 1
ATOM 2276 C CA . MET A 1 282 ? -20.530 -8.480 0.382 1.00 97.25 282 MET A CA 1
ATOM 2277 C C . MET A 1 282 ? -21.243 -8.790 -0.938 1.00 97.25 282 MET A C 1
ATOM 2279 O O . MET A 1 282 ? -22.427 -8.483 -1.075 1.00 97.25 282 MET A O 1
ATOM 2283 N N . LYS A 1 283 ? -20.574 -9.496 -1.860 1.00 95.19 283 LYS A N 1
ATOM 2284 C CA . LYS A 1 283 ? -21.175 -10.047 -3.083 1.00 95.19 283 LYS A CA 1
ATOM 2285 C C . LYS A 1 283 ? -22.410 -10.874 -2.739 1.00 95.19 283 LYS A C 1
ATOM 2287 O O . LYS A 1 283 ? -23.489 -10.593 -3.249 1.00 95.19 283 LYS A O 1
ATOM 2292 N N . LYS A 1 284 ? -22.285 -11.823 -1.807 1.00 92.00 284 LYS A N 1
ATOM 2293 C CA . LYS A 1 284 ? -23.395 -12.688 -1.403 1.00 92.00 284 LYS A CA 1
ATOM 2294 C C . LYS A 1 284 ? -24.569 -11.907 -0.813 1.00 92.00 284 LYS A C 1
ATOM 2296 O O . LYS A 1 284 ? -25.715 -12.193 -1.137 1.00 92.00 284 LYS A O 1
ATOM 2301 N N . THR A 1 285 ? -24.289 -10.895 0.007 1.00 95.31 285 THR A N 1
ATOM 2302 C CA . THR A 1 285 ? -25.315 -9.985 0.545 1.00 95.31 285 THR A CA 1
ATOM 2303 C C . THR A 1 285 ? -26.096 -9.295 -0.578 1.00 95.31 285 THR A C 1
ATOM 2305 O O . THR A 1 285 ? -27.325 -9.246 -0.529 1.00 95.31 285 THR A O 1
ATOM 2308 N N . ALA A 1 286 ? -25.404 -8.805 -1.610 1.00 95.94 286 ALA A N 1
ATOM 2309 C CA . ALA A 1 286 ? -26.045 -8.187 -2.768 1.00 95.94 286 ALA A CA 1
ATOM 2310 C C . ALA A 1 286 ? -26.858 -9.202 -3.592 1.00 95.94 286 ALA A C 1
ATOM 2312 O O . ALA A 1 286 ? -27.988 -8.912 -3.974 1.00 95.94 286 ALA A O 1
ATOM 2313 N N . GLU A 1 287 ? -26.326 -10.404 -3.822 1.00 95.31 287 GLU A N 1
ATOM 2314 C CA . GLU A 1 287 ? -27.023 -11.478 -4.544 1.00 95.31 287 GLU A CA 1
ATOM 2315 C C . GLU A 1 287 ? -28.291 -11.944 -3.824 1.00 95.31 287 GLU A C 1
ATOM 2317 O O . GLU A 1 287 ? -29.322 -12.149 -4.462 1.00 95.31 287 GLU A O 1
ATOM 2322 N N . ASP A 1 288 ? -28.239 -12.084 -2.497 1.00 94.56 288 ASP A N 1
ATOM 2323 C CA . ASP A 1 288 ? -29.395 -12.470 -1.684 1.00 94.56 288 ASP A CA 1
ATOM 2324 C C . ASP A 1 288 ? -30.494 -11.399 -1.728 1.00 94.56 288 ASP A C 1
ATOM 2326 O O . ASP A 1 288 ? -31.679 -11.731 -1.756 1.00 94.56 288 ASP A O 1
ATOM 2330 N N . TYR A 1 289 ? -30.112 -10.119 -1.781 1.00 95.31 289 TYR A N 1
ATOM 2331 C CA . TYR A 1 289 ? -31.052 -9.008 -1.923 1.00 95.31 289 TYR A CA 1
ATOM 2332 C C . TYR A 1 289 ? -31.655 -8.916 -3.335 1.00 95.31 289 TYR A C 1
ATOM 2334 O O . TYR A 1 289 ? -32.862 -8.722 -3.482 1.00 95.31 289 TYR A O 1
ATOM 2342 N N . LEU A 1 290 ? -30.829 -9.056 -4.377 1.00 95.56 290 LEU A N 1
ATOM 2343 C CA . LEU A 1 290 ? -31.238 -8.888 -5.777 1.00 95.56 290 LEU A CA 1
ATOM 2344 C C . LEU A 1 290 ? -31.883 -10.147 -6.380 1.00 95.56 290 LEU A C 1
ATOM 2346 O O . LEU A 1 290 ? -32.588 -10.056 -7.384 1.00 95.56 290 LEU A O 1
ATOM 2350 N N . GLY A 1 291 ? -31.631 -11.324 -5.803 1.00 94.88 291 GLY A N 1
ATOM 2351 C CA . GLY A 1 291 ? -32.094 -12.611 -6.324 1.00 94.88 291 GLY A CA 1
ATOM 2352 C C . GLY A 1 291 ? -31.399 -13.054 -7.619 1.00 94.88 291 GLY A C 1
ATOM 2353 O O . GLY A 1 291 ? -31.927 -13.911 -8.329 1.00 94.88 291 GLY A O 1
ATOM 2354 N N . THR A 1 292 ? -30.241 -12.478 -7.948 1.00 94.94 292 THR A N 1
ATOM 2355 C CA . THR A 1 292 ? -29.443 -12.787 -9.148 1.00 94.94 292 THR A CA 1
ATOM 2356 C C . THR A 1 292 ? -27.952 -12.767 -8.824 1.00 94.94 292 THR A C 1
ATOM 2358 O O . THR A 1 292 ? -27.546 -12.140 -7.850 1.00 94.94 292 THR A O 1
ATOM 2361 N N . GLU A 1 293 ? -27.145 -13.433 -9.651 1.00 94.06 293 GLU A N 1
ATOM 2362 C CA . GLU A 1 293 ? -25.681 -13.410 -9.556 1.00 94.06 293 GLU A CA 1
ATOM 2363 C C . GLU A 1 293 ? -25.130 -11.995 -9.791 1.00 94.06 293 GLU A C 1
ATOM 2365 O O . GLU A 1 293 ? -25.585 -11.285 -10.695 1.00 94.06 293 GLU A O 1
ATOM 2370 N N . VAL A 1 294 ? -24.136 -11.605 -8.989 1.00 95.94 294 VAL A N 1
ATOM 2371 C CA . VAL A 1 294 ? -23.444 -10.314 -9.087 1.00 95.94 294 VAL A CA 1
ATOM 2372 C C . VAL A 1 294 ? -22.001 -10.558 -9.512 1.00 95.94 294 VAL A C 1
ATOM 2374 O O . VAL A 1 294 ? -21.202 -11.127 -8.772 1.00 95.94 294 VAL A O 1
ATOM 2377 N N . THR A 1 295 ? -21.645 -10.111 -10.714 1.00 95.69 295 THR A N 1
ATOM 2378 C CA . THR A 1 295 ? -20.312 -10.356 -11.290 1.00 95.69 295 THR A CA 1
ATOM 2379 C C . THR A 1 295 ? -19.433 -9.119 -11.359 1.00 95.69 295 THR A C 1
ATOM 2381 O O . THR A 1 295 ? -18.238 -9.257 -11.567 1.00 95.69 295 THR A O 1
ATOM 2384 N N . ASP A 1 296 ? -19.992 -7.919 -11.227 1.00 97.00 296 ASP A N 1
ATOM 2385 C CA . ASP A 1 296 ? -19.298 -6.654 -11.462 1.00 97.00 296 ASP A CA 1
ATOM 2386 C C . ASP A 1 296 ? -19.348 -5.786 -10.198 1.00 97.00 296 ASP A C 1
ATOM 2388 O O . ASP A 1 296 ? -20.388 -5.715 -9.544 1.00 97.00 296 ASP A O 1
ATOM 2392 N N . ALA A 1 297 ? -18.245 -5.112 -9.857 1.00 97.38 297 ALA A N 1
ATOM 2393 C CA . ALA A 1 297 ? -18.180 -4.249 -8.676 1.00 97.38 297 ALA A CA 1
ATOM 2394 C C . ALA A 1 297 ? -17.327 -2.992 -8.893 1.00 97.38 297 ALA A C 1
ATOM 2396 O O . ALA A 1 297 ? -16.366 -2.985 -9.669 1.00 97.38 297 ALA A O 1
ATOM 2397 N N . VAL A 1 298 ? -17.671 -1.941 -8.151 1.00 97.31 298 VAL A N 1
ATOM 2398 C CA . VAL A 1 298 ? -16.790 -0.809 -7.846 1.00 97.31 298 VAL A CA 1
ATOM 2399 C C . VAL A 1 298 ? -16.308 -1.005 -6.413 1.00 97.31 298 VAL A C 1
ATOM 2401 O O . VAL A 1 298 ? -17.127 -1.244 -5.529 1.00 97.31 298 VAL A O 1
ATOM 2404 N N . ILE A 1 299 ? -14.996 -0.946 -6.193 1.00 97.38 299 ILE A N 1
ATOM 2405 C CA . ILE A 1 299 ? -14.381 -1.167 -4.875 1.00 97.38 299 ILE A CA 1
ATOM 2406 C C . ILE A 1 299 ? -13.678 0.120 -4.447 1.00 97.38 299 ILE A C 1
ATOM 2408 O O . ILE A 1 299 ? -13.048 0.788 -5.273 1.00 97.38 299 ILE A O 1
ATOM 2412 N N . THR A 1 300 ? -13.816 0.489 -3.176 1.00 96.00 300 THR A N 1
ATOM 2413 C CA . THR A 1 300 ? -13.204 1.701 -2.628 1.00 96.00 300 THR A CA 1
ATOM 2414 C C . THR A 1 300 ? -11.800 1.435 -2.097 1.00 96.00 300 THR A C 1
ATOM 2416 O O . THR A 1 300 ? -11.477 0.312 -1.710 1.00 96.00 300 THR A O 1
ATOM 2419 N N . VAL A 1 301 ? -10.968 2.472 -2.094 1.00 91.38 301 VAL A N 1
ATOM 2420 C CA . VAL A 1 301 ? -9.657 2.495 -1.432 1.00 91.38 301 VAL A CA 1
ATOM 2421 C C . VAL A 1 301 ? -9.412 3.870 -0.804 1.00 91.38 301 VAL A C 1
ATOM 2423 O O . VAL A 1 301 ? -9.910 4.865 -1.343 1.00 91.38 301 VAL A O 1
ATOM 2426 N N . PRO A 1 302 ? -8.593 3.963 0.255 1.00 87.75 302 PRO A N 1
ATOM 2427 C CA . PRO A 1 302 ? -8.104 5.240 0.762 1.00 87.75 302 PRO A CA 1
ATOM 2428 C C . PRO A 1 302 ? -7.463 6.079 -0.349 1.00 87.75 302 PRO A C 1
ATOM 2430 O O . PRO A 1 302 ? -6.785 5.551 -1.240 1.00 87.75 302 PRO A O 1
ATOM 2433 N N . ALA A 1 303 ? -7.659 7.397 -0.315 1.00 82.06 303 ALA A N 1
ATOM 2434 C CA . ALA A 1 303 ? -7.182 8.280 -1.383 1.00 82.06 303 ALA A CA 1
ATOM 2435 C C . ALA A 1 303 ? -5.652 8.233 -1.516 1.00 82.06 303 ALA A C 1
ATOM 2437 O O . ALA A 1 303 ? -5.116 8.260 -2.628 1.00 82.06 303 ALA A O 1
ATOM 2438 N N . TYR A 1 304 ? -4.952 8.092 -0.389 1.00 78.50 304 TYR A N 1
ATOM 2439 C CA . TYR A 1 304 ? -3.493 8.059 -0.337 1.00 78.50 304 TYR A CA 1
ATOM 2440 C C . TYR A 1 304 ? -2.864 6.676 -0.602 1.00 78.50 304 TYR A C 1
ATOM 2442 O O . TYR A 1 304 ? -1.646 6.526 -0.491 1.00 78.50 304 TYR A O 1
ATOM 2450 N N . PHE A 1 305 ? -3.653 5.661 -0.984 1.00 78.25 305 PHE A N 1
ATOM 2451 C CA . PHE A 1 305 ? -3.107 4.359 -1.386 1.00 78.25 305 PHE A CA 1
ATOM 2452 C C . PHE A 1 305 ? -2.168 4.473 -2.593 1.00 78.25 305 PHE A C 1
ATOM 2454 O O . PHE A 1 305 ? -2.502 5.088 -3.614 1.00 78.25 305 PHE A O 1
ATOM 2461 N N . ASN A 1 306 ? -1.022 3.798 -2.492 1.00 71.88 306 ASN A N 1
ATOM 2462 C CA . ASN A 1 306 ? -0.055 3.666 -3.579 1.00 71.88 306 ASN A CA 1
ATOM 2463 C C . ASN A 1 306 ? -0.484 2.604 -4.615 1.00 71.88 306 ASN A C 1
ATOM 2465 O O . ASN A 1 306 ? -1.489 1.908 -4.448 1.00 71.88 306 ASN A O 1
ATOM 2469 N N . ASP A 1 307 ? 0.289 2.472 -5.697 1.00 72.12 307 ASP A N 1
ATOM 2470 C CA . ASP A 1 307 ? -0.020 1.550 -6.802 1.00 72.12 307 ASP A CA 1
ATOM 2471 C C . ASP A 1 307 ? -0.112 0.080 -6.345 1.00 72.12 307 ASP A C 1
ATOM 2473 O O . ASP A 1 307 ? -1.066 -0.616 -6.690 1.00 72.12 307 ASP A O 1
ATOM 2477 N N . ALA A 1 308 ? 0.804 -0.374 -5.478 1.00 73.31 308 ALA A N 1
ATOM 2478 C CA . ALA A 1 308 ? 0.822 -1.751 -4.976 1.00 73.31 308 ALA A CA 1
ATOM 2479 C C . ALA A 1 308 ? -0.426 -2.086 -4.145 1.00 73.31 308 ALA A C 1
ATOM 2481 O O . ALA A 1 308 ? -1.014 -3.156 -4.304 1.00 73.31 308 ALA A O 1
ATOM 2482 N N . GLN A 1 309 ? -0.868 -1.164 -3.285 1.00 78.38 309 GLN A N 1
ATOM 2483 C CA . GLN A 1 309 ? -2.068 -1.344 -2.462 1.00 78.38 309 GLN A CA 1
ATOM 2484 C C . GLN A 1 309 ? -3.350 -1.341 -3.309 1.00 78.38 309 GLN A C 1
ATOM 2486 O O . GLN A 1 309 ? -4.250 -2.159 -3.087 1.00 78.38 309 GLN A O 1
ATOM 2491 N N . ARG A 1 310 ? -3.429 -0.464 -4.321 1.00 83.69 310 ARG A N 1
ATOM 2492 C CA . ARG A 1 310 ? -4.544 -0.437 -5.288 1.00 83.69 310 ARG A CA 1
ATOM 2493 C C . ARG A 1 310 ? -4.615 -1.737 -6.084 1.00 83.69 310 ARG A C 1
ATOM 2495 O O . ARG A 1 310 ? -5.694 -2.316 -6.219 1.00 83.69 310 ARG A O 1
ATOM 2502 N N . GLN A 1 311 ? -3.469 -2.225 -6.553 1.00 81.44 311 GLN A N 1
ATOM 2503 C CA . GLN A 1 311 ? -3.367 -3.474 -7.300 1.00 81.44 311 GLN A CA 1
ATOM 2504 C C . GLN A 1 311 ? -3.740 -4.688 -6.433 1.00 81.44 311 GLN A C 1
ATOM 2506 O O . GLN A 1 311 ? -4.561 -5.500 -6.857 1.00 81.44 311 GLN A O 1
ATOM 2511 N N . ALA A 1 312 ? -3.253 -4.768 -5.191 1.00 84.94 312 ALA A N 1
ATOM 2512 C CA . ALA A 1 312 ? -3.629 -5.825 -4.247 1.00 84.94 312 ALA A CA 1
ATOM 2513 C C . ALA A 1 312 ? -5.139 -5.825 -3.928 1.00 84.94 312 ALA A C 1
ATOM 2515 O O . ALA A 1 312 ? -5.764 -6.883 -3.852 1.00 84.94 312 ALA A O 1
ATOM 2516 N N . THR A 1 313 ? -5.756 -4.646 -3.799 1.00 90.94 313 THR A N 1
ATOM 2517 C CA . THR A 1 313 ? -7.210 -4.525 -3.576 1.00 90.94 313 THR A CA 1
ATOM 2518 C C . THR A 1 313 ? -8.004 -5.001 -4.791 1.00 90.94 313 THR A C 1
ATOM 2520 O O . THR A 1 313 ? -9.004 -5.710 -4.660 1.00 90.94 313 THR A O 1
ATOM 2523 N N . LYS A 1 314 ? -7.542 -4.654 -5.995 1.00 90.00 314 LYS A N 1
ATOM 2524 C CA . LYS A 1 314 ? -8.139 -5.142 -7.237 1.00 90.00 314 LYS A CA 1
ATOM 2525 C C . LYS A 1 314 ? -8.049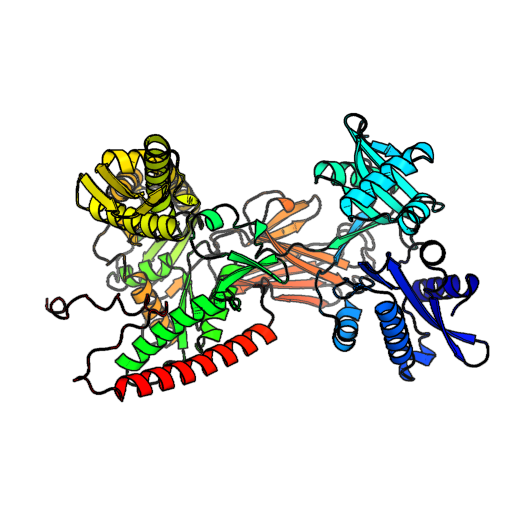 -6.666 -7.338 1.00 90.00 314 LYS A C 1
ATOM 2527 O O . LYS A 1 314 ? -9.050 -7.306 -7.644 1.00 90.00 314 LYS A O 1
ATOM 2532 N N . GLU A 1 315 ? -6.891 -7.243 -7.031 1.00 89.69 315 GLU A N 1
ATOM 2533 C CA . GLU A 1 315 ? -6.691 -8.697 -6.990 1.00 89.69 315 GLU A CA 1
ATOM 2534 C C . GLU A 1 315 ? -7.606 -9.380 -5.979 1.00 89.69 315 GLU A C 1
ATOM 2536 O O . GLU A 1 315 ? -8.181 -10.413 -6.304 1.00 89.69 315 GLU A O 1
ATOM 2541 N N . ALA A 1 316 ? -7.813 -8.798 -4.795 1.00 94.31 316 ALA A N 1
ATOM 2542 C CA . ALA A 1 316 ? -8.777 -9.319 -3.827 1.00 94.31 316 ALA A CA 1
ATOM 2543 C C . ALA A 1 316 ? -10.201 -9.380 -4.415 1.00 94.31 316 ALA A C 1
ATOM 2545 O O . ALA A 1 316 ? -10.904 -10.375 -4.238 1.00 94.31 316 ALA A O 1
ATOM 2546 N N . GLY A 1 317 ? -10.611 -8.356 -5.174 1.00 95.31 317 GLY A N 1
ATOM 2547 C CA . GLY A 1 317 ? -11.872 -8.369 -5.922 1.00 95.31 317 GLY A CA 1
ATOM 2548 C C . GLY A 1 317 ? -11.927 -9.478 -6.972 1.00 95.31 317 GLY A C 1
ATOM 2549 O O . GLY A 1 317 ? -12.921 -10.198 -7.067 1.00 95.31 317 GLY A O 1
ATOM 2550 N N . GLU A 1 318 ? -10.840 -9.678 -7.713 1.00 92.75 318 GLU A N 1
ATOM 2551 C CA . GLU A 1 318 ? -10.759 -10.757 -8.694 1.00 92.75 318 GLU A CA 1
ATOM 2552 C C . GLU A 1 318 ? -10.796 -12.153 -8.042 1.00 92.75 318 GLU A C 1
ATOM 2554 O O . GLU A 1 318 ? -11.487 -13.038 -8.550 1.00 92.75 318 GLU A O 1
ATOM 2559 N N . ILE A 1 319 ? -10.102 -12.353 -6.915 1.00 91.94 319 ILE A N 1
ATOM 2560 C CA . ILE A 1 319 ? -10.128 -13.591 -6.112 1.00 91.94 319 ILE A CA 1
ATOM 2561 C C . ILE A 1 319 ? -11.542 -13.856 -5.582 1.00 91.94 319 ILE A C 1
ATOM 2563 O O . ILE A 1 319 ? -11.997 -14.998 -5.590 1.00 91.94 319 ILE A O 1
ATOM 2567 N N . ALA A 1 320 ? -12.279 -12.803 -5.218 1.00 94.38 320 ALA A N 1
ATOM 2568 C CA . ALA A 1 320 ? -13.678 -12.891 -4.803 1.00 94.38 320 ALA A CA 1
ATOM 2569 C C . ALA A 1 320 ? -14.660 -13.208 -5.953 1.00 94.38 320 ALA A C 1
ATOM 2571 O O . ALA A 1 320 ? -15.866 -13.335 -5.724 1.00 94.38 320 ALA A O 1
ATOM 2572 N N . GLY A 1 321 ? -14.176 -13.337 -7.193 1.00 92.88 321 GLY A N 1
ATOM 2573 C CA . GLY A 1 321 ? -15.011 -13.599 -8.364 1.00 92.88 321 GLY A CA 1
ATOM 2574 C C . GLY A 1 321 ? -15.818 -12.379 -8.812 1.00 92.88 321 GLY A C 1
ATOM 2575 O O . GLY A 1 321 ? -16.947 -12.537 -9.284 1.00 92.88 321 GLY A O 1
ATOM 2576 N N . LEU A 1 322 ? -15.262 -11.177 -8.631 1.00 96.25 322 LEU A N 1
ATOM 2577 C CA . LEU A 1 322 ? -15.809 -9.910 -9.113 1.00 96.25 322 LEU A CA 1
ATOM 2578 C C . LEU A 1 322 ? -14.924 -9.332 -10.224 1.00 96.25 322 LEU A C 1
ATOM 2580 O O . LEU A 1 322 ? -13.702 -9.260 -10.112 1.00 96.25 322 LEU A O 1
ATOM 2584 N N . ASN A 1 323 ? -15.551 -8.832 -11.284 1.00 95.12 323 ASN A N 1
ATOM 2585 C CA . ASN A 1 323 ? -14.910 -7.967 -12.259 1.00 95.12 323 ASN A CA 1
ATOM 2586 C C . ASN A 1 323 ? -14.868 -6.550 -11.679 1.00 95.12 323 ASN A C 1
ATOM 2588 O O . ASN A 1 323 ? -15.878 -5.837 -11.656 1.00 95.12 323 ASN A O 1
ATOM 2592 N N . VAL A 1 324 ? -13.692 -6.130 -11.224 1.00 94.75 324 VAL A N 1
ATOM 2593 C CA . VAL A 1 324 ? -13.486 -4.789 -10.670 1.00 94.75 324 VAL A CA 1
ATOM 2594 C C . VAL A 1 324 ? -13.527 -3.758 -11.801 1.00 94.75 324 VAL A C 1
ATOM 2596 O O . VAL A 1 324 ? -12.562 -3.593 -12.548 1.00 94.75 324 VAL A O 1
ATOM 2599 N N . LYS A 1 325 ? -14.667 -3.074 -11.959 1.00 93.88 325 LYS A N 1
ATOM 2600 C CA . LYS A 1 325 ? -14.891 -2.080 -13.027 1.00 93.88 325 LYS A CA 1
ATOM 2601 C C . LYS A 1 325 ? -14.167 -0.768 -12.767 1.00 93.88 325 LYS A C 1
ATOM 2603 O O . LYS A 1 325 ? -13.808 -0.068 -13.713 1.00 93.88 325 LYS A O 1
ATOM 2608 N N . ARG A 1 326 ? -14.008 -0.420 -11.490 1.00 90.62 326 ARG A N 1
ATOM 2609 C CA . ARG A 1 326 ? -13.341 0.796 -11.034 1.00 90.62 326 ARG A CA 1
ATOM 2610 C C . ARG A 1 326 ? -12.852 0.612 -9.603 1.00 90.62 326 ARG A C 1
ATOM 2612 O O . ARG A 1 326 ? -13.575 0.058 -8.776 1.00 90.62 326 ARG A O 1
ATOM 2619 N N . ILE A 1 327 ? -11.659 1.126 -9.337 1.00 90.44 327 ILE A N 1
ATOM 2620 C CA . ILE A 1 327 ? -11.214 1.475 -7.988 1.00 90.44 327 ILE A CA 1
ATOM 2621 C C . ILE A 1 327 ? -11.511 2.961 -7.782 1.00 90.44 327 ILE A C 1
ATOM 2623 O O . ILE A 1 327 ? -11.115 3.774 -8.618 1.00 90.44 327 ILE A O 1
ATOM 2627 N N . VAL A 1 328 ? -12.252 3.309 -6.731 1.00 92.25 328 VAL A N 1
ATOM 2628 C CA . VAL A 1 328 ? -12.632 4.699 -6.423 1.00 92.25 328 VAL A CA 1
ATOM 2629 C C . VAL A 1 328 ? -12.064 5.115 -5.071 1.00 92.25 328 VAL A C 1
ATOM 2631 O O . VAL A 1 328 ? -12.052 4.323 -4.134 1.00 92.25 328 VAL A O 1
ATOM 2634 N N . ASN A 1 329 ? -11.588 6.352 -4.968 1.00 91.25 329 ASN A N 1
ATOM 2635 C CA . ASN A 1 329 ? -11.099 6.887 -3.702 1.00 91.25 329 ASN A CA 1
ATOM 2636 C C . ASN A 1 329 ? -12.271 7.107 -2.728 1.00 91.25 329 ASN A C 1
ATOM 2638 O O . ASN A 1 329 ? -13.330 7.593 -3.132 1.00 91.25 329 ASN A O 1
ATOM 2642 N N . GLU A 1 330 ? -12.092 6.768 -1.452 1.00 94.44 330 GLU A N 1
ATOM 2643 C CA . GLU A 1 330 ? -13.137 6.878 -0.420 1.00 94.44 330 GLU A CA 1
ATOM 2644 C C . GLU A 1 330 ? -13.690 8.309 -0.267 1.00 94.44 330 GLU A C 1
ATOM 2646 O O . GLU A 1 330 ? -14.911 8.479 -0.384 1.00 94.44 330 GLU A O 1
ATOM 2651 N N . PRO A 1 331 ? -12.855 9.366 -0.157 1.00 92.81 331 PRO A N 1
ATOM 2652 C CA . PRO A 1 331 ? -13.356 10.738 -0.074 1.00 92.81 331 PRO A CA 1
ATOM 2653 C C . PRO A 1 331 ? -14.110 11.179 -1.332 1.00 92.81 331 PRO A C 1
ATOM 2655 O O . PRO A 1 331 ? -15.099 11.911 -1.254 1.00 92.81 331 PRO A O 1
ATOM 2658 N N . THR A 1 332 ? -13.680 10.697 -2.500 1.00 92.25 332 THR A N 1
ATOM 2659 C CA . THR A 1 332 ? -14.339 10.949 -3.784 1.00 92.25 332 THR A CA 1
ATOM 2660 C C . THR A 1 332 ? -15.726 10.309 -3.832 1.00 92.25 332 THR A C 1
ATOM 2662 O O . THR A 1 332 ? -16.700 10.947 -4.236 1.00 92.25 332 THR A O 1
ATOM 2665 N N . ALA A 1 333 ? -15.842 9.059 -3.379 1.00 94.75 333 ALA A N 1
ATOM 2666 C CA . ALA A 1 333 ? -17.125 8.380 -3.257 1.00 94.75 333 ALA A CA 1
ATOM 2667 C C . ALA A 1 333 ? -18.045 9.128 -2.276 1.00 94.75 333 ALA A C 1
ATOM 2669 O O . ALA A 1 333 ? -19.208 9.393 -2.590 1.00 94.75 333 ALA A O 1
ATOM 2670 N N . ALA A 1 334 ? -17.515 9.562 -1.131 1.00 95.12 334 ALA A N 1
ATOM 2671 C CA . ALA A 1 334 ? -18.289 10.332 -0.169 1.00 95.12 334 ALA A CA 1
ATOM 2672 C C . ALA A 1 334 ? -18.797 11.668 -0.746 1.00 95.12 334 ALA A C 1
ATOM 2674 O O . ALA A 1 334 ? -19.958 12.036 -0.545 1.00 95.12 334 ALA A O 1
ATOM 2675 N N . ALA A 1 335 ? -17.958 12.364 -1.520 1.00 93.69 335 ALA A N 1
ATOM 2676 C CA . ALA A 1 335 ? -18.335 13.588 -2.217 1.00 93.69 335 ALA A CA 1
ATOM 2677 C C . ALA A 1 335 ? -19.435 13.354 -3.263 1.00 93.69 335 ALA A C 1
ATOM 2679 O O . ALA A 1 335 ? -20.379 14.142 -3.322 1.00 93.69 335 ALA A O 1
ATOM 2680 N N . LEU A 1 336 ? -19.362 12.265 -4.042 1.00 92.44 336 LEU A N 1
ATOM 2681 C CA . LEU A 1 336 ? -20.412 11.884 -4.998 1.00 92.44 336 LEU A CA 1
ATOM 2682 C C . LEU A 1 336 ? -21.765 11.698 -4.305 1.00 92.44 336 LEU A C 1
ATOM 2684 O O . LEU A 1 336 ? -22.769 12.247 -4.757 1.00 92.44 336 LEU A O 1
ATOM 2688 N N . ALA A 1 337 ? -21.787 10.962 -3.192 1.00 93.06 337 ALA A N 1
ATOM 2689 C CA . ALA A 1 337 ? -23.005 10.741 -2.419 1.00 93.06 337 ALA A CA 1
ATOM 2690 C C . ALA A 1 337 ? -23.559 12.043 -1.818 1.00 93.06 337 ALA A C 1
ATOM 2692 O O . ALA A 1 337 ? -24.768 12.259 -1.830 1.00 93.06 337 ALA A O 1
ATOM 2693 N N . TYR A 1 338 ? -22.690 12.937 -1.340 1.00 92.50 338 TYR A N 1
ATOM 2694 C CA . TYR A 1 338 ? -23.094 14.246 -0.828 1.00 92.50 338 TYR A CA 1
ATOM 2695 C C . TYR A 1 338 ? -23.671 15.167 -1.917 1.00 92.50 338 TYR A C 1
ATOM 2697 O O . TYR A 1 338 ? -24.706 15.807 -1.712 1.00 92.50 338 TYR A O 1
ATOM 2705 N N . GLY A 1 339 ? -22.989 15.269 -3.062 1.00 88.94 339 GLY A N 1
ATOM 2706 C CA . GLY A 1 339 ? -23.276 16.279 -4.081 1.00 88.94 339 GLY A CA 1
ATOM 2707 C C . GLY A 1 339 ? -24.380 15.903 -5.072 1.00 88.94 339 GLY A C 1
ATOM 2708 O O . GLY A 1 339 ? -24.859 16.782 -5.788 1.00 88.94 339 GLY A O 1
ATOM 2709 N N . LEU A 1 340 ? -24.826 14.640 -5.114 1.00 83.94 340 LEU A N 1
ATOM 2710 C CA . LEU A 1 340 ? -25.833 14.175 -6.080 1.00 83.94 340 LEU A CA 1
ATOM 2711 C C . LEU A 1 340 ? -27.146 14.982 -6.016 1.00 83.94 340 LEU A C 1
ATOM 2713 O O . LEU A 1 340 ? -27.712 15.332 -7.055 1.00 83.94 340 LEU A O 1
ATOM 2717 N N . ASP A 1 341 ? -27.580 15.344 -4.805 1.00 80.94 341 ASP A N 1
ATOM 2718 C CA . ASP A 1 341 ? -28.808 16.113 -4.551 1.00 80.94 341 ASP A CA 1
ATOM 2719 C C . ASP A 1 341 ? -28.584 17.640 -4.522 1.00 80.94 341 ASP A C 1
ATOM 2721 O O . ASP A 1 341 ? -29.502 18.409 -4.227 1.00 80.94 341 ASP A O 1
ATOM 2725 N N . LYS A 1 342 ? -27.364 18.111 -4.816 1.00 79.56 342 LYS A N 1
ATOM 2726 C CA . LYS A 1 342 ? -26.956 19.528 -4.728 1.00 79.56 342 LYS A CA 1
ATOM 2727 C C . LYS A 1 342 ? -26.830 20.212 -6.091 1.00 79.56 342 LYS A C 1
ATOM 2729 O O . LYS A 1 342 ? -26.132 21.213 -6.226 1.00 79.56 342 LYS A O 1
ATOM 2734 N N . LYS A 1 343 ? -27.525 19.695 -7.110 1.00 68.00 343 LYS A N 1
ATOM 2735 C CA . LYS A 1 343 ? -27.467 20.225 -8.484 1.00 68.00 343 LYS A CA 1
ATOM 2736 C C . LYS A 1 343 ? -27.736 21.738 -8.534 1.00 68.00 343 LYS A C 1
ATOM 2738 O O . LYS A 1 343 ? -28.696 22.225 -7.937 1.00 68.00 343 LYS A O 1
ATOM 2743 N N . GLY A 1 344 ? -26.904 22.455 -9.293 1.00 71.06 344 GLY A N 1
ATOM 2744 C CA . GLY A 1 344 ? -26.996 23.907 -9.492 1.00 71.06 344 GLY A CA 1
ATOM 2745 C C . GLY A 1 344 ? -26.430 24.756 -8.348 1.00 71.06 344 GLY A C 1
ATOM 2746 O O . GLY A 1 344 ? -26.731 25.947 -8.282 1.00 71.06 344 GLY A O 1
ATOM 2747 N N . GLN A 1 345 ? -25.661 24.158 -7.434 1.00 84.62 345 GLN A N 1
ATOM 2748 C CA . GLN A 1 345 ? -24.914 24.874 -6.402 1.00 84.62 345 GLN A CA 1
ATOM 2749 C C . GLN A 1 345 ? -23.425 24.605 -6.582 1.00 84.62 345 GLN A C 1
ATOM 2751 O O . GLN A 1 345 ? -22.990 23.459 -6.481 1.00 84.62 345 GLN A O 1
ATOM 2756 N N . ASP A 1 346 ? -22.664 25.671 -6.807 1.00 91.19 346 ASP A N 1
ATOM 2757 C CA . ASP A 1 346 ? -21.209 25.601 -6.789 1.00 91.19 346 ASP A CA 1
ATOM 2758 C C . ASP A 1 346 ? -20.737 25.622 -5.334 1.00 91.19 346 ASP A C 1
ATOM 2760 O O . ASP A 1 346 ? -21.071 26.547 -4.587 1.00 91.19 346 ASP A O 1
ATOM 2764 N N . GLN A 1 347 ? -19.988 24.602 -4.920 1.00 94.38 347 GLN A N 1
ATOM 2765 C CA . GLN A 1 347 ? -19.507 24.457 -3.548 1.00 94.38 347 GLN A CA 1
ATOM 2766 C C . GLN A 1 347 ? -18.074 23.941 -3.506 1.00 94.38 347 GLN A C 1
ATOM 2768 O O . GLN A 1 347 ? -17.700 23.019 -4.226 1.00 94.38 347 GLN A O 1
ATOM 2773 N N . LYS A 1 348 ? -17.289 24.502 -2.591 1.00 96.25 348 LYS A N 1
ATOM 2774 C CA . LYS A 1 348 ? -15.970 24.003 -2.204 1.00 96.25 348 LYS A CA 1
ATOM 2775 C C . LYS A 1 348 ? -16.123 23.165 -0.961 1.00 96.25 348 LYS A C 1
ATOM 2777 O O . LYS A 1 348 ? -16.531 23.681 0.079 1.00 96.25 348 LYS A O 1
ATOM 2782 N N . ILE A 1 349 ? -15.790 21.889 -1.042 1.00 96.69 349 ILE A N 1
ATOM 2783 C CA . ILE A 1 349 ? -15.944 20.985 0.093 1.00 96.69 349 ILE A CA 1
ATOM 2784 C C . ILE A 1 349 ? -14.601 20.425 0.540 1.00 96.69 349 ILE A C 1
ATOM 2786 O O . ILE A 1 349 ? -13.684 20.254 -0.261 1.00 96.69 349 ILE A O 1
ATOM 2790 N N . ALA A 1 350 ? -14.503 20.127 1.830 1.00 97.56 350 ALA A N 1
ATOM 2791 C CA . ALA A 1 350 ? -13.424 19.335 2.399 1.00 97.56 350 ALA A CA 1
ATOM 2792 C C . ALA A 1 350 ? -14.016 18.050 2.984 1.00 97.56 350 ALA A C 1
ATOM 2794 O O . ALA A 1 350 ? -14.866 18.112 3.872 1.00 97.56 350 ALA A O 1
ATOM 2795 N N . VAL A 1 351 ? -13.584 16.894 2.492 1.00 97.50 351 VAL A N 1
ATOM 2796 C CA . VAL A 1 351 ? -13.978 15.586 3.025 1.00 97.50 351 VAL A CA 1
ATOM 2797 C C . VAL A 1 351 ? -12.883 15.112 3.965 1.00 97.50 351 VAL A C 1
ATOM 2799 O O . VAL A 1 351 ? -11.777 14.833 3.518 1.00 97.50 351 VAL A O 1
ATOM 2802 N N . PHE A 1 352 ? -13.187 15.064 5.259 1.00 97.19 352 PHE A N 1
ATOM 2803 C CA . PHE A 1 352 ? -12.305 14.582 6.317 1.00 97.19 352 PHE A CA 1
ATOM 2804 C C . PHE A 1 352 ? -12.734 13.160 6.685 1.00 97.19 352 PHE A C 1
ATOM 2806 O O . PHE A 1 352 ? -13.758 12.979 7.351 1.00 97.19 352 PHE A O 1
ATOM 2813 N N . ASP A 1 353 ? -11.972 12.167 6.237 1.00 96.50 353 ASP A N 1
ATOM 2814 C CA . ASP A 1 353 ? -12.255 10.750 6.455 1.00 96.50 353 ASP A CA 1
ATOM 2815 C C . ASP A 1 353 ? -11.277 10.164 7.472 1.00 96.50 353 ASP A C 1
ATOM 2817 O O . ASP A 1 353 ? -10.086 10.035 7.198 1.00 96.50 353 ASP A O 1
ATOM 2821 N N . LEU A 1 354 ? -11.771 9.851 8.672 1.00 96.62 354 LEU A N 1
ATOM 2822 C CA . LEU A 1 354 ? -10.983 9.214 9.724 1.00 96.62 354 LEU A CA 1
ATOM 2823 C C . LEU A 1 354 ? -11.608 7.864 10.071 1.00 96.62 354 LEU A C 1
ATOM 2825 O O . LEU A 1 354 ? -12.548 7.764 10.873 1.00 96.62 354 LEU A O 1
ATOM 2829 N N . GLY A 1 355 ? -11.063 6.824 9.447 1.00 95.31 355 GLY A N 1
ATOM 2830 C CA . GLY A 1 355 ? -11.543 5.455 9.541 1.00 95.31 355 GLY A CA 1
ATOM 2831 C C . GLY A 1 355 ? -10.956 4.670 10.716 1.00 95.31 355 GLY A C 1
ATOM 2832 O O . GLY A 1 355 ? -10.606 5.208 11.774 1.00 95.31 355 GLY A O 1
ATOM 2833 N N . GLY A 1 356 ? -10.882 3.350 10.530 1.00 92.94 356 GLY A N 1
ATOM 2834 C CA . GLY A 1 356 ? -10.278 2.409 11.478 1.00 92.94 356 GLY A CA 1
ATOM 2835 C C . GLY A 1 356 ? -8.749 2.362 11.403 1.00 92.94 356 GLY A C 1
ATOM 2836 O O . GLY A 1 356 ? -8.113 2.286 12.445 1.00 92.94 356 GLY A O 1
ATOM 2837 N N . GLY A 1 357 ? -8.163 2.493 10.209 1.00 89.00 357 GLY A N 1
ATOM 2838 C CA . GLY A 1 357 ? -6.706 2.404 10.014 1.00 89.00 357 GLY A CA 1
ATOM 2839 C C . GLY A 1 357 ? -6.080 3.523 9.179 1.00 89.00 357 GLY A C 1
ATOM 2840 O O . GLY A 1 357 ? -4.861 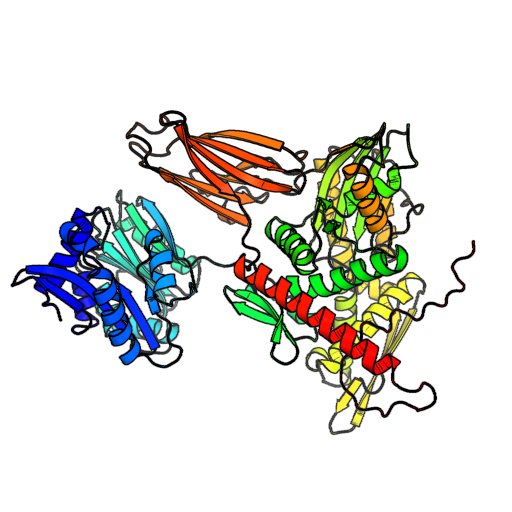3.663 9.180 1.00 89.00 357 GLY A O 1
ATOM 2841 N N . THR A 1 358 ? -6.887 4.326 8.484 1.00 89.75 358 THR A N 1
ATOM 2842 C CA . THR A 1 358 ? -6.413 5.387 7.589 1.00 89.75 358 THR A CA 1
ATOM 2843 C C . THR A 1 358 ? -7.106 6.713 7.867 1.00 89.75 358 THR A C 1
ATOM 2845 O O . THR A 1 358 ? -8.248 6.766 8.343 1.00 89.75 358 THR A O 1
ATOM 2848 N N . PHE A 1 359 ? -6.385 7.783 7.547 1.00 94.50 359 PHE A N 1
ATOM 2849 C CA . PHE A 1 359 ? -6.871 9.148 7.561 1.00 94.50 359 PHE A CA 1
ATOM 2850 C C . PHE A 1 359 ? -6.659 9.770 6.183 1.00 94.50 359 PHE A C 1
ATOM 2852 O O . PHE A 1 359 ? -5.524 9.830 5.713 1.00 94.50 359 PHE A O 1
ATOM 2859 N N . ASP A 1 360 ? -7.722 10.286 5.575 1.00 94.06 360 ASP A N 1
ATOM 2860 C CA . ASP A 1 360 ? -7.672 11.025 4.318 1.00 94.06 360 ASP A CA 1
ATOM 2861 C C . ASP A 1 360 ? -8.349 12.398 4.460 1.00 94.06 360 ASP A C 1
ATOM 2863 O O . ASP A 1 360 ? -9.337 12.585 5.176 1.00 94.06 360 ASP A O 1
ATOM 2867 N N . ILE A 1 361 ? -7.825 13.377 3.727 1.00 95.94 361 ILE A N 1
ATOM 2868 C CA . ILE A 1 361 ? -8.435 14.690 3.539 1.00 95.94 361 ILE A CA 1
ATOM 2869 C C . ILE A 1 361 ? -8.381 15.065 2.063 1.00 95.94 361 ILE A C 1
ATOM 2871 O O . ILE A 1 361 ? -7.305 15.179 1.475 1.00 95.94 361 ILE A O 1
ATOM 2875 N N . SER A 1 362 ? -9.547 15.300 1.468 1.00 96.50 362 SER A N 1
ATOM 2876 C CA . SER A 1 362 ? -9.655 15.746 0.077 1.00 96.50 362 SER A CA 1
ATOM 2877 C C . SER A 1 362 ? -10.423 17.055 -0.018 1.00 96.50 362 SER A C 1
ATOM 2879 O O . SER A 1 362 ? -11.439 17.246 0.652 1.00 96.50 362 SER A O 1
ATOM 2881 N N . VAL A 1 363 ? -9.938 17.958 -0.867 1.00 97.75 363 VAL A N 1
ATOM 2882 C CA . VAL A 1 363 ? -10.588 19.234 -1.178 1.00 97.75 363 VAL A CA 1
ATOM 2883 C C . VAL A 1 363 ? -11.150 19.147 -2.587 1.00 97.75 363 VAL A C 1
ATOM 2885 O O . VAL A 1 363 ? -10.417 18.809 -3.517 1.00 97.75 363 VAL A O 1
ATOM 2888 N N . LEU A 1 364 ? -12.439 19.439 -2.751 1.00 96.50 364 LEU A N 1
ATOM 2889 C CA . LEU A 1 364 ? -13.137 19.292 -4.025 1.00 96.50 364 LEU A CA 1
ATOM 2890 C C . LEU A 1 364 ? -13.926 20.547 -4.396 1.00 96.50 364 LEU A C 1
ATOM 2892 O O . LEU A 1 364 ? -14.521 21.193 -3.531 1.00 96.50 364 LEU A O 1
ATOM 2896 N N . ASP A 1 365 ? -13.972 20.829 -5.695 1.00 95.25 365 ASP A N 1
ATOM 2897 C CA . ASP A 1 365 ? -14.955 21.715 -6.312 1.00 95.25 365 ASP A CA 1
ATOM 2898 C C . ASP A 1 365 ? -16.137 20.871 -6.817 1.00 95.25 365 ASP A C 1
ATOM 2900 O O . ASP A 1 365 ? -15.970 19.921 -7.586 1.00 95.25 365 ASP A O 1
ATOM 2904 N N . LEU A 1 366 ? -17.341 21.232 -6.383 1.00 93.38 366 LEU A N 1
ATOM 2905 C CA . LEU A 1 366 ? -18.608 20.684 -6.852 1.00 93.38 366 LEU A CA 1
ATOM 2906 C C . LEU A 1 366 ? -19.345 21.763 -7.640 1.00 93.38 366 LEU A C 1
ATOM 2908 O O . LEU A 1 366 ? -19.484 22.874 -7.135 1.00 93.38 366 LEU A O 1
ATOM 2912 N N . GLY A 1 367 ? -19.847 21.450 -8.833 1.00 89.62 367 GLY A N 1
ATOM 2913 C CA . GLY A 1 367 ? -20.655 22.391 -9.618 1.00 89.62 367 GLY A CA 1
ATOM 2914 C C . GLY A 1 367 ? -21.185 21.770 -10.905 1.00 89.62 367 GLY A C 1
ATOM 2915 O O . GLY A 1 367 ? -20.478 21.016 -11.563 1.00 89.62 367 GLY A O 1
ATOM 2916 N N . ASP A 1 368 ? -22.450 22.035 -11.248 1.00 85.19 368 ASP A N 1
ATOM 2917 C CA . ASP A 1 368 ? -23.104 21.563 -12.485 1.00 85.19 368 ASP A CA 1
ATOM 2918 C C . ASP A 1 368 ? -22.911 20.062 -12.813 1.00 85.19 368 ASP A C 1
ATOM 2920 O O . ASP A 1 368 ? -22.803 19.660 -13.971 1.00 85.19 368 ASP A O 1
ATOM 2924 N N . GLY A 1 369 ? -22.883 19.208 -11.781 1.00 84.19 369 GLY A N 1
ATOM 2925 C CA . GLY A 1 369 ? -22.678 17.761 -11.933 1.00 84.19 369 GLY A CA 1
ATOM 2926 C C . GLY A 1 369 ? -21.217 17.344 -12.138 1.00 84.19 369 GLY A C 1
ATOM 2927 O O . GLY A 1 369 ? -20.939 16.160 -12.312 1.00 84.19 369 GLY A O 1
ATOM 2928 N N . VAL A 1 370 ? -20.277 18.286 -12.088 1.00 89.12 370 VAL A N 1
ATOM 2929 C CA . VAL A 1 370 ? -18.836 18.040 -12.080 1.00 89.12 370 VAL A CA 1
ATOM 2930 C C . VAL A 1 370 ? -18.339 17.966 -10.638 1.00 89.12 370 VAL A C 1
ATOM 2932 O O . VAL A 1 370 ? -18.646 18.825 -9.812 1.00 89.12 370 VAL A O 1
ATOM 2935 N N . PHE A 1 371 ? -17.568 16.921 -10.356 1.00 92.50 371 PHE A N 1
ATOM 2936 C CA . PHE A 1 371 ? -16.912 16.658 -9.083 1.00 92.50 371 PHE A CA 1
ATOM 2937 C C . PHE A 1 371 ? -15.411 16.648 -9.356 1.00 92.50 371 PHE A C 1
ATOM 2939 O O . PHE A 1 371 ? -14.897 15.679 -9.917 1.00 92.50 371 PHE A O 1
ATOM 2946 N N . GLU A 1 372 ? -14.718 17.735 -9.030 1.00 93.31 372 GLU A N 1
ATOM 2947 C CA . GLU A 1 372 ? -13.288 17.884 -9.297 1.00 93.31 372 GLU A CA 1
ATOM 2948 C C . GLU A 1 372 ? -12.499 17.856 -7.992 1.00 93.31 372 GLU A C 1
ATOM 2950 O O . GLU A 1 372 ? -12.610 18.758 -7.161 1.00 93.31 372 GLU A O 1
ATOM 2955 N N . VAL A 1 373 ? -11.664 16.833 -7.818 1.00 94.44 373 VAL A N 1
ATOM 2956 C CA . VAL A 1 373 ? -10.702 16.792 -6.718 1.00 94.44 373 VAL A CA 1
ATOM 2957 C C . VAL A 1 373 ? -9.604 17.813 -7.010 1.00 94.44 373 VAL A C 1
ATOM 2959 O O . VAL A 1 373 ? -8.909 17.723 -8.019 1.00 94.44 373 VAL A O 1
ATOM 2962 N N . LYS A 1 374 ? -9.453 18.811 -6.138 1.00 94.81 374 LYS A N 1
ATOM 2963 C CA . LYS A 1 374 ? -8.411 19.845 -6.250 1.00 94.81 374 LYS A CA 1
ATOM 2964 C C . LYS A 1 374 ? -7.124 19.412 -5.572 1.00 94.81 374 LYS A C 1
ATOM 2966 O O . LYS A 1 374 ? -6.041 19.738 -6.049 1.00 94.81 374 LYS A O 1
ATOM 2971 N N . SER A 1 375 ? -7.246 18.688 -4.467 1.00 93.88 375 SER A N 1
ATOM 2972 C CA . SER A 1 375 ? -6.115 18.083 -3.779 1.00 93.88 375 SER A CA 1
ATOM 2973 C C . SER A 1 375 ? -6.555 16.942 -2.873 1.00 93.88 375 SER A C 1
ATOM 2975 O O . SER A 1 375 ? -7.707 16.881 -2.432 1.00 93.88 375 SER A O 1
ATOM 2977 N N . THR A 1 376 ? -5.614 16.057 -2.560 1.00 91.69 376 THR A N 1
ATOM 2978 C CA . THR A 1 376 ? -5.788 15.036 -1.532 1.00 91.69 376 THR A CA 1
ATOM 2979 C C . THR A 1 376 ? -4.501 14.832 -0.740 1.00 91.69 376 THR A C 1
ATOM 2981 O O . THR A 1 376 ? -3.398 14.942 -1.270 1.00 91.69 376 THR A O 1
ATOM 2984 N N . ASN A 1 377 ? -4.635 14.546 0.549 1.00 88.50 377 ASN A N 1
ATOM 2985 C CA . ASN A 1 377 ? -3.531 14.217 1.444 1.00 88.50 377 ASN A CA 1
ATOM 2986 C C . ASN A 1 377 ? -4.024 13.238 2.520 1.00 88.50 377 ASN A C 1
ATOM 2988 O O . ASN A 1 377 ? -5.226 13.000 2.620 1.00 88.50 377 ASN A O 1
ATOM 2992 N N . GLY A 1 378 ? -3.129 12.680 3.330 1.00 89.44 378 GLY A N 1
ATOM 2993 C CA . GLY A 1 378 ? -3.531 11.705 4.338 1.00 89.44 378 GLY A CA 1
ATOM 2994 C C . GLY A 1 378 ? -2.372 11.064 5.089 1.00 89.44 378 GLY A C 1
ATOM 2995 O O . GLY A 1 378 ? -1.210 11.449 4.945 1.00 89.44 378 GLY A O 1
ATOM 2996 N N . ASP A 1 379 ? -2.720 10.078 5.905 1.00 83.75 379 ASP A N 1
ATOM 2997 C CA . ASP A 1 379 ? -1.815 9.211 6.650 1.00 83.75 379 ASP A CA 1
ATOM 2998 C C . ASP A 1 379 ? -2.397 7.785 6.638 1.00 83.75 379 ASP A C 1
ATOM 3000 O O . ASP A 1 379 ? -3.441 7.515 7.237 1.00 83.75 379 ASP A O 1
ATOM 3004 N N . THR A 1 380 ? -1.744 6.867 5.916 1.00 79.94 380 THR A N 1
ATOM 3005 C CA . THR A 1 380 ? -2.219 5.480 5.744 1.00 79.94 380 THR A CA 1
ATOM 3006 C C . THR A 1 380 ? -1.995 4.600 6.978 1.00 79.94 380 THR A C 1
ATOM 3008 O O . THR A 1 380 ? -2.335 3.422 6.939 1.00 79.94 380 THR A O 1
ATOM 3011 N N . HIS A 1 381 ? -1.412 5.154 8.046 1.00 83.25 381 HIS A N 1
ATOM 3012 C CA . HIS A 1 381 ? -1.127 4.487 9.320 1.00 83.25 381 HIS A CA 1
ATOM 3013 C C . HIS A 1 381 ? -1.645 5.340 10.492 1.00 83.25 381 HIS A C 1
ATOM 3015 O O . HIS A 1 381 ? -0.941 5.590 11.479 1.00 83.25 381 HIS A O 1
ATOM 3021 N N . LEU A 1 382 ? -2.853 5.884 10.332 1.00 90.88 382 LEU A N 1
ATOM 3022 C CA . LEU A 1 382 ? -3.538 6.689 11.337 1.00 90.88 382 LEU A CA 1
ATOM 3023 C C . LEU A 1 382 ? -5.040 6.419 11.292 1.00 90.88 382 LEU A C 1
ATOM 3025 O O . LEU A 1 382 ? -5.719 6.840 10.364 1.00 90.88 382 LEU A O 1
ATOM 3029 N N . GLY A 1 383 ? -5.588 5.807 12.334 1.00 94.56 383 GLY A N 1
ATOM 3030 C CA . GLY A 1 383 ? -7.024 5.585 12.442 1.00 94.56 383 GLY A CA 1
ATOM 3031 C C . GLY A 1 383 ? -7.479 5.171 13.835 1.00 94.56 383 GLY A C 1
ATOM 3032 O O . GLY A 1 383 ? -6.760 5.296 14.826 1.00 94.56 383 GLY A O 1
ATOM 3033 N N . GLY A 1 384 ? -8.718 4.689 13.911 1.00 96.06 384 GLY A N 1
ATOM 3034 C CA . GLY A 1 384 ? -9.359 4.175 15.122 1.00 96.06 384 GLY A CA 1
ATOM 3035 C C . GLY A 1 384 ? -8.526 3.167 15.919 1.00 96.06 384 GLY A C 1
ATOM 3036 O O . GLY A 1 384 ? -8.572 3.228 17.148 1.00 96.06 384 GLY A O 1
ATOM 3037 N N . ASP A 1 385 ? -7.763 2.302 15.250 1.00 93.62 385 ASP A N 1
ATOM 3038 C CA . ASP A 1 385 ? -6.892 1.299 15.869 1.00 93.62 385 ASP A CA 1
ATOM 3039 C C . ASP A 1 385 ? -5.754 1.941 16.683 1.00 93.62 385 ASP A C 1
ATOM 3041 O O . ASP A 1 385 ? -5.394 1.434 17.747 1.00 93.62 385 ASP A O 1
ATOM 3045 N N . ASP A 1 386 ? -5.223 3.090 16.253 1.00 93.75 386 ASP A N 1
ATOM 3046 C CA . ASP A 1 386 ? -4.200 3.830 17.005 1.00 93.75 386 ASP A CA 1
ATOM 3047 C C . ASP A 1 386 ? -4.783 4.457 18.277 1.00 93.75 386 ASP A C 1
ATOM 3049 O O . ASP A 1 386 ? -4.143 4.474 19.334 1.00 93.75 386 ASP A O 1
ATOM 3053 N N . PHE A 1 387 ? -6.030 4.935 18.204 1.00 96.62 387 PHE A N 1
ATOM 3054 C CA . PHE A 1 387 ? -6.758 5.419 19.380 1.00 96.62 387 PHE A CA 1
ATOM 3055 C C . PHE A 1 387 ? -7.060 4.284 20.366 1.00 96.62 387 PHE A C 1
ATOM 3057 O O . PHE A 1 387 ? -7.007 4.494 21.580 1.00 96.62 387 PHE A O 1
ATOM 3064 N N . ASP A 1 388 ? -7.330 3.076 19.872 1.00 96.25 388 ASP A N 1
ATOM 3065 C CA . ASP A 1 388 ? -7.496 1.899 20.729 1.00 96.25 388 ASP A CA 1
ATOM 3066 C C . ASP A 1 388 ? -6.167 1.514 21.371 1.00 96.25 388 ASP A C 1
ATOM 3068 O O . ASP A 1 388 ? -6.105 1.271 22.579 1.00 96.25 388 ASP A O 1
ATOM 3072 N N . LYS A 1 389 ? -5.077 1.557 20.599 1.00 94.62 389 LYS A N 1
ATOM 3073 C CA . LYS A 1 389 ? -3.731 1.221 21.063 1.00 94.62 389 LYS A CA 1
ATOM 3074 C C . LYS A 1 389 ? -3.279 2.082 22.240 1.00 94.62 389 LYS A C 1
ATOM 3076 O O . LYS A 1 389 ? -2.737 1.536 23.201 1.00 94.62 389 LYS A O 1
ATOM 3081 N N . VAL A 1 390 ? -3.538 3.394 22.230 1.00 96.44 390 VAL A N 1
ATOM 3082 C CA . VAL A 1 390 ? -3.157 4.258 23.368 1.00 96.44 390 VAL A CA 1
ATOM 3083 C C . VAL A 1 390 ? -3.920 3.911 24.652 1.00 96.44 390 VAL A C 1
ATOM 3085 O O . VAL A 1 390 ? -3.364 4.023 25.748 1.00 96.44 390 VAL A O 1
ATOM 3088 N N . ILE A 1 391 ? -5.169 3.439 24.542 1.00 97.62 391 ILE A N 1
ATOM 3089 C CA . ILE A 1 391 ? -5.940 2.932 25.686 1.00 97.62 391 ILE A CA 1
ATOM 3090 C C . ILE A 1 391 ? -5.393 1.566 26.117 1.00 97.62 391 ILE A C 1
ATOM 3092 O O . ILE A 1 391 ? -5.180 1.352 27.311 1.00 97.62 391 ILE A O 1
ATOM 3096 N N . MET A 1 392 ? -5.122 0.662 25.170 1.00 96.25 392 MET A N 1
ATOM 3097 C CA . MET A 1 392 ? -4.551 -0.662 25.440 1.00 96.25 392 MET A CA 1
ATOM 3098 C C . MET A 1 392 ? -3.220 -0.567 26.190 1.00 96.25 392 MET A C 1
ATOM 3100 O O . MET A 1 392 ? -3.041 -1.252 27.196 1.00 96.25 392 MET A O 1
ATOM 3104 N N . ASP A 1 393 ? -2.304 0.293 25.739 1.00 95.31 393 ASP A N 1
ATOM 3105 C CA . ASP A 1 393 ? -1.005 0.494 26.385 1.00 95.31 393 ASP A CA 1
ATOM 3106 C C . ASP A 1 393 ? -1.165 1.056 27.792 1.00 95.31 393 ASP A C 1
ATOM 3108 O O . ASP A 1 393 ? -0.561 0.545 28.736 1.00 95.31 393 ASP A O 1
ATOM 3112 N N . TRP A 1 394 ? -2.037 2.054 27.960 1.00 97.62 394 TRP A N 1
ATOM 3113 C CA . TRP A 1 394 ? -2.327 2.615 29.273 1.00 97.62 394 TRP A CA 1
ATOM 3114 C C . TRP A 1 394 ? -2.893 1.560 30.236 1.00 97.62 394 TRP A C 1
ATOM 3116 O O . TRP A 1 394 ? -2.437 1.470 31.377 1.00 97.62 394 TRP A O 1
ATOM 3126 N N . LEU A 1 395 ? -3.833 0.725 29.782 1.00 96.88 395 LEU A N 1
ATOM 3127 C CA . LEU A 1 395 ? -4.387 -0.378 30.571 1.00 96.88 395 LEU A CA 1
ATOM 3128 C C . LEU A 1 395 ? -3.330 -1.431 30.920 1.00 96.88 395 LEU A C 1
ATOM 3130 O O . LEU A 1 395 ? -3.242 -1.857 32.075 1.00 96.88 395 LEU A O 1
ATOM 3134 N N . ALA A 1 396 ? -2.516 -1.837 29.945 1.00 95.75 396 ALA A N 1
ATOM 3135 C CA . ALA A 1 396 ? -1.460 -2.823 30.138 1.00 95.75 396 ALA A CA 1
ATOM 3136 C C . ALA A 1 396 ? -0.393 -2.325 31.124 1.00 95.75 396 ALA A C 1
ATOM 3138 O O . ALA A 1 396 ? 0.033 -3.079 31.998 1.00 95.75 396 ALA A O 1
ATOM 3139 N N . ASP A 1 397 ? 0.006 -1.055 31.040 1.00 96.62 397 ASP A N 1
ATOM 3140 C CA . ASP A 1 397 ? 1.000 -0.458 31.934 1.00 96.62 397 ASP A CA 1
ATOM 3141 C C . ASP A 1 397 ? 0.459 -0.261 33.361 1.00 96.62 397 ASP A C 1
ATOM 3143 O O . ASP A 1 397 ? 1.184 -0.492 34.337 1.00 96.62 397 ASP A O 1
ATOM 3147 N N . GLN A 1 398 ? -0.824 0.095 33.509 1.00 94.50 398 GLN A N 1
ATOM 3148 C CA . GLN A 1 398 ? -1.505 0.118 34.811 1.00 94.50 398 GLN A CA 1
ATOM 3149 C C . GLN A 1 398 ? -1.509 -1.275 35.447 1.00 94.50 398 GLN A C 1
ATOM 3151 O O . GLN A 1 398 ? -1.068 -1.435 36.588 1.00 94.50 398 GLN A O 1
ATOM 3156 N N . PHE A 1 399 ? -1.939 -2.292 34.697 1.00 95.25 399 PHE A N 1
ATOM 3157 C CA . PHE A 1 399 ? -1.990 -3.665 35.191 1.00 95.25 399 PHE A CA 1
ATOM 3158 C C . PHE A 1 399 ? -0.595 -4.195 35.538 1.00 95.25 399 PHE A C 1
ATOM 3160 O O . PHE A 1 399 ? -0.398 -4.781 36.599 1.00 95.25 399 PHE A O 1
ATOM 3167 N N . LYS A 1 400 ? 0.409 -3.910 34.705 1.00 95.12 400 LYS A N 1
ATOM 3168 C CA . LYS A 1 400 ? 1.807 -4.280 34.956 1.00 95.12 400 LYS A CA 1
ATOM 3169 C C . LYS A 1 400 ? 2.370 -3.630 36.212 1.00 95.12 400 LYS A C 1
ATOM 3171 O O . LYS A 1 400 ? 3.137 -4.264 36.926 1.00 95.12 400 LYS A O 1
ATOM 3176 N N . THR A 1 401 ? 1.981 -2.395 36.505 1.00 94.75 401 THR A N 1
ATOM 3177 C CA . THR A 1 401 ? 2.393 -1.712 37.738 1.00 94.75 401 THR A CA 1
ATOM 3178 C C . THR A 1 401 ? 1.758 -2.351 38.978 1.00 94.75 401 THR A C 1
ATOM 3180 O O . THR A 1 401 ? 2.411 -2.449 40.013 1.00 94.75 401 THR A O 1
ATOM 3183 N N . GLN A 1 402 ? 0.503 -2.799 38.882 1.00 90.94 402 GLN A N 1
ATOM 3184 C CA . GLN A 1 402 ? -0.246 -3.375 40.006 1.00 90.94 402 GLN A CA 1
ATOM 3185 C C . GLN A 1 402 ? 0.099 -4.849 40.262 1.00 90.94 402 GLN A C 1
ATOM 3187 O O . GLN A 1 402 ? 0.214 -5.265 41.410 1.00 90.94 402 GLN A O 1
ATOM 3192 N N . GLU A 1 403 ? 0.274 -5.626 39.195 1.00 90.62 403 GLU A N 1
ATOM 3193 C CA . GLU A 1 403 ? 0.344 -7.093 39.235 1.00 90.62 403 GLU A CA 1
ATOM 3194 C C . GLU A 1 403 ? 1.684 -7.650 38.724 1.00 90.62 403 GLU A C 1
ATOM 3196 O O . GLU A 1 403 ? 1.863 -8.862 38.659 1.00 90.62 403 GLU A O 1
ATOM 3201 N N . ALA A 1 404 ? 2.635 -6.784 38.346 1.00 91.19 404 ALA A N 1
ATOM 3202 C CA . ALA A 1 404 ? 3.943 -7.147 37.781 1.00 91.19 404 ALA A CA 1
ATOM 3203 C C . ALA A 1 404 ? 3.879 -8.007 36.498 1.00 91.19 404 ALA A C 1
ATOM 3205 O O . ALA A 1 404 ? 4.865 -8.645 36.122 1.00 91.19 404 ALA A O 1
ATOM 3206 N N . ILE A 1 405 ? 2.739 -8.001 35.797 1.00 91.56 405 ILE A N 1
ATOM 3207 C CA . ILE A 1 405 ? 2.479 -8.825 34.609 1.00 91.56 405 ILE A CA 1
ATOM 3208 C C . ILE A 1 405 ? 2.148 -7.957 33.409 1.00 91.56 405 ILE A C 1
ATOM 3210 O O . ILE A 1 405 ? 1.324 -7.051 33.469 1.00 91.56 405 ILE A O 1
ATOM 3214 N N . ASP A 1 406 ? 2.781 -8.280 32.289 1.00 93.38 406 ASP A N 1
ATOM 3215 C CA . ASP A 1 406 ? 2.556 -7.592 31.030 1.00 93.38 406 ASP A CA 1
ATOM 3216 C C . ASP A 1 406 ? 1.520 -8.342 30.188 1.00 93.38 406 ASP A C 1
ATOM 3218 O O . ASP A 1 406 ? 1.849 -9.337 29.539 1.00 93.38 406 ASP A O 1
ATOM 3222 N N . LEU A 1 407 ? 0.271 -7.862 30.202 1.00 93.19 407 LEU A N 1
ATOM 3223 C CA . LEU A 1 407 ? -0.844 -8.476 29.468 1.00 93.19 407 LEU A CA 1
ATOM 3224 C C . LEU A 1 407 ? -0.602 -8.537 27.953 1.00 93.19 407 LEU A C 1
ATOM 3226 O O . LEU A 1 407 ? -1.172 -9.390 27.284 1.00 93.19 407 LEU A O 1
ATOM 3230 N N . ARG A 1 408 ? 0.290 -7.695 27.412 1.00 90.75 408 ARG A N 1
ATOM 3231 C CA . ARG A 1 408 ? 0.660 -7.707 25.987 1.00 90.75 408 ARG A CA 1
ATOM 3232 C C . ARG A 1 408 ? 1.366 -8.994 25.553 1.00 90.75 408 ARG A C 1
ATOM 3234 O O . ARG A 1 408 ? 1.450 -9.270 24.365 1.00 90.75 408 ARG A O 1
ATOM 3241 N N . LYS A 1 409 ? 1.898 -9.774 26.500 1.00 90.31 409 LYS A N 1
ATOM 3242 C CA . LYS A 1 409 ? 2.589 -11.042 26.215 1.00 90.31 409 LYS A CA 1
ATOM 3243 C C . LYS A 1 409 ? 1.648 -12.242 26.118 1.00 90.31 409 LYS A C 1
ATOM 3245 O O . LYS A 1 409 ? 2.093 -13.310 25.709 1.00 90.31 409 LYS A O 1
ATOM 3250 N N . ASP A 1 410 ? 0.393 -12.082 26.523 1.00 89.88 410 ASP A N 1
ATOM 3251 C CA . ASP A 1 410 ? -0.636 -13.116 26.459 1.00 89.88 410 ASP A CA 1
ATOM 3252 C C . ASP A 1 410 ? -1.595 -12.777 25.303 1.00 89.88 410 ASP A C 1
ATOM 3254 O O . ASP A 1 410 ? -2.341 -11.801 25.411 1.00 89.88 410 ASP A O 1
ATOM 3258 N N . PRO A 1 411 ? -1.601 -13.552 24.200 1.00 87.50 411 PRO A N 1
ATOM 3259 C CA . PRO A 1 411 ? -2.443 -13.267 23.038 1.00 87.50 411 PRO A CA 1
ATOM 3260 C C . PRO A 1 411 ? -3.939 -13.171 23.363 1.00 87.50 411 PRO A C 1
ATOM 3262 O O . PRO A 1 411 ? -4.646 -12.345 22.785 1.00 87.50 411 PRO A O 1
ATOM 3265 N N . MET A 1 412 ? -4.430 -13.977 24.312 1.00 89.00 412 MET A N 1
ATOM 3266 C CA . MET A 1 412 ? -5.840 -13.969 24.700 1.00 89.00 412 MET A CA 1
ATOM 3267 C C . MET A 1 412 ? -6.172 -12.725 25.527 1.00 89.00 412 MET A C 1
ATOM 3269 O O . MET A 1 412 ? -7.213 -12.098 25.316 1.00 89.00 412 MET A O 1
ATOM 3273 N N . ALA A 1 413 ? -5.288 -12.338 26.450 1.00 92.69 413 ALA A N 1
ATOM 3274 C CA . ALA A 1 413 ? -5.462 -11.107 27.216 1.00 92.69 413 ALA A CA 1
ATOM 3275 C C . ALA A 1 413 ? -5.357 -9.863 26.321 1.00 92.69 413 ALA A C 1
ATOM 3277 O O . ALA A 1 413 ? -6.161 -8.943 26.465 1.00 92.69 413 ALA A O 1
ATOM 3278 N N . LEU A 1 414 ? -4.417 -9.855 25.371 1.00 91.50 414 LEU A N 1
ATOM 3279 C CA . LEU A 1 414 ? -4.231 -8.774 24.405 1.00 91.50 414 LEU A CA 1
ATOM 3280 C C . LEU A 1 414 ? -5.479 -8.569 23.534 1.00 91.50 414 LEU A C 1
ATOM 3282 O O . LEU A 1 414 ? -5.936 -7.437 23.392 1.00 91.50 414 LEU A O 1
ATOM 3286 N N . GLN A 1 415 ? -6.076 -9.650 23.023 1.00 91.75 415 GLN A N 1
ATOM 3287 C CA . GLN A 1 415 ? -7.318 -9.575 22.247 1.00 91.75 415 GLN A CA 1
ATOM 3288 C C . GLN A 1 415 ? -8.467 -8.965 23.064 1.00 91.75 415 GLN A C 1
ATOM 3290 O O . GLN A 1 415 ? -9.163 -8.063 22.602 1.00 91.75 415 GLN A O 1
ATOM 3295 N N . ARG A 1 416 ? -8.631 -9.402 24.318 1.00 94.88 416 ARG A N 1
ATOM 3296 C CA . ARG A 1 416 ? -9.664 -8.863 25.217 1.00 94.88 416 ARG A CA 1
ATOM 3297 C C . ARG A 1 416 ? -9.417 -7.405 25.601 1.00 94.88 416 ARG A C 1
ATOM 3299 O O . ARG A 1 416 ? -10.376 -6.658 25.776 1.00 94.88 416 ARG A O 1
ATOM 3306 N N . LEU A 1 417 ? -8.153 -7.003 25.749 1.00 94.44 417 LEU A N 1
ATOM 3307 C CA . LEU A 1 417 ? -7.782 -5.603 25.957 1.00 94.44 417 LEU A CA 1
ATOM 3308 C C . LEU A 1 417 ? -8.168 -4.748 24.754 1.00 94.44 417 LEU A C 1
ATOM 3310 O O . LEU A 1 417 ? -8.725 -3.675 24.958 1.00 94.44 417 LEU A O 1
ATOM 3314 N N . LYS A 1 418 ? -7.910 -5.229 23.532 1.00 93.38 418 LYS A N 1
ATOM 3315 C CA . LYS A 1 418 ? -8.274 -4.530 22.296 1.00 93.38 418 LYS A CA 1
ATOM 3316 C C . LYS A 1 418 ? -9.781 -4.287 22.207 1.00 93.38 418 LYS A C 1
ATOM 3318 O O . LYS A 1 418 ? -10.202 -3.141 22.101 1.00 93.38 418 LYS A O 1
ATOM 3323 N N . GLU A 1 419 ? -10.589 -5.336 22.356 1.00 94.38 419 GLU A N 1
ATOM 3324 C CA . GLU A 1 419 ? -12.059 -5.230 22.316 1.00 94.38 419 GLU A CA 1
ATOM 3325 C C . GLU A 1 419 ? -12.608 -4.273 23.387 1.00 94.38 419 GLU A C 1
ATOM 3327 O O . GLU A 1 419 ? -13.522 -3.485 23.141 1.00 94.38 419 GLU A O 1
ATOM 3332 N N . ALA A 1 420 ? -12.043 -4.316 24.597 1.00 96.69 420 ALA A N 1
ATOM 3333 C CA . ALA A 1 420 ? -12.467 -3.440 25.681 1.00 96.69 420 ALA A CA 1
ATOM 3334 C C . ALA A 1 420 ? -12.027 -1.982 25.482 1.00 96.69 420 ALA A C 1
ATOM 3336 O O . ALA A 1 420 ? -12.770 -1.072 25.851 1.00 96.69 420 ALA A O 1
ATOM 3337 N N . ALA A 1 421 ? -10.842 -1.761 24.908 1.00 97.06 421 ALA A N 1
ATOM 3338 C CA . ALA A 1 421 ? -10.331 -0.439 24.572 1.00 97.06 421 ALA A CA 1
ATOM 3339 C C . ALA A 1 421 ? -11.192 0.234 23.497 1.00 97.06 421 ALA A C 1
ATOM 3341 O O . ALA A 1 421 ? -11.629 1.366 23.704 1.00 97.06 421 ALA A O 1
ATOM 3342 N N . GLU A 1 422 ? -11.518 -0.486 22.420 1.00 97.19 422 GLU A N 1
ATOM 3343 C CA . GLU A 1 422 ? -12.409 0.007 21.366 1.00 97.19 422 GLU A CA 1
ATOM 3344 C C . GLU A 1 422 ? -13.787 0.357 21.925 1.00 97.19 422 GLU A C 1
ATOM 3346 O O . GLU A 1 422 ? -14.288 1.468 21.729 1.00 97.19 422 GLU A O 1
ATOM 3351 N N . LYS A 1 423 ? -14.377 -0.551 22.708 1.00 97.69 423 LYS A N 1
ATOM 3352 C CA . LYS A 1 423 ? -15.667 -0.302 23.351 1.00 97.69 423 LYS A CA 1
ATOM 3353 C C . LYS A 1 423 ? -15.627 0.947 24.237 1.00 97.69 423 LYS A C 1
ATOM 3355 O O . LYS A 1 423 ? -16.534 1.775 24.165 1.00 97.69 423 LYS A O 1
ATOM 3360 N N . ALA A 1 424 ? -14.572 1.114 25.034 1.00 98.12 424 ALA A N 1
ATOM 3361 C CA . ALA A 1 424 ? -14.399 2.287 25.883 1.00 98.12 424 ALA A CA 1
ATOM 3362 C C . ALA A 1 424 ? -14.257 3.583 25.067 1.00 98.12 424 ALA A C 1
ATOM 3364 O O . ALA A 1 424 ? -14.908 4.576 25.390 1.00 98.12 424 ALA A O 1
ATOM 3365 N N . LYS A 1 425 ? -13.460 3.576 23.987 1.00 98.12 425 LYS A N 1
ATOM 3366 C CA . LYS A 1 425 ? -13.323 4.703 23.045 1.00 98.12 425 LYS A CA 1
ATOM 3367 C C . LYS A 1 425 ? -14.683 5.115 22.475 1.00 98.12 425 LYS A C 1
ATOM 3369 O O . LYS A 1 425 ? -15.032 6.300 22.482 1.00 98.12 425 LYS A O 1
ATOM 3374 N N . VAL A 1 426 ? -15.467 4.142 22.010 1.00 97.94 426 VAL A N 1
ATOM 3375 C CA . VAL A 1 426 ? -16.800 4.380 21.438 1.00 97.94 426 VAL A CA 1
ATOM 3376 C C . VAL A 1 426 ? -17.753 4.946 22.495 1.00 97.94 426 VAL A C 1
ATOM 3378 O O . VAL A 1 426 ? -18.379 5.978 22.259 1.00 97.94 426 VAL A O 1
ATOM 3381 N N . GLU A 1 427 ? -17.815 4.359 23.693 1.00 97.81 427 GLU A N 1
ATOM 3382 C CA . GLU A 1 427 ? -18.664 4.859 24.785 1.00 97.81 427 GLU A CA 1
ATOM 3383 C C . GLU A 1 427 ? -18.300 6.291 25.209 1.00 97.81 427 GLU A C 1
ATOM 3385 O O . GLU A 1 427 ? -19.186 7.120 25.444 1.00 97.81 427 GLU A O 1
ATOM 3390 N N . LEU A 1 428 ? -17.005 6.620 25.253 1.00 98.25 428 LEU A N 1
ATOM 3391 C CA . LEU A 1 428 ? -16.513 7.962 25.578 1.00 98.25 428 LEU A CA 1
ATOM 3392 C C . LEU A 1 428 ? -16.849 9.013 24.517 1.00 98.25 428 LEU A C 1
ATOM 3394 O O . LEU A 1 428 ? -16.789 10.211 24.811 1.00 98.25 428 LEU A O 1
ATOM 3398 N N . SER A 1 429 ? -17.273 8.603 23.321 1.00 96.44 429 SER A N 1
ATOM 3399 C CA . SER A 1 429 ? -17.775 9.537 22.311 1.00 96.44 429 SER A CA 1
ATOM 3400 C C . SER A 1 429 ? -19.143 10.122 22.689 1.00 96.44 429 SER A C 1
ATOM 3402 O O . SER A 1 429 ? -19.459 11.248 22.309 1.00 96.44 429 SER A O 1
ATOM 3404 N N . SER A 1 430 ? -19.922 9.427 23.528 1.00 95.31 430 SER A N 1
ATOM 3405 C CA . SER A 1 430 ? -21.188 9.924 24.095 1.00 95.31 430 SER A CA 1
ATOM 3406 C C . SER A 1 430 ? -21.109 10.273 25.586 1.00 95.31 430 SER A C 1
ATOM 3408 O O . SER A 1 430 ? -21.767 11.213 26.030 1.00 95.31 430 SER A O 1
ATOM 3410 N N . SER A 1 431 ? -20.263 9.582 26.352 1.00 96.88 431 SER A N 1
ATOM 3411 C CA . SER A 1 431 ? -20.160 9.692 27.814 1.00 96.88 431 SER A CA 1
ATOM 3412 C C . SER A 1 431 ? -18.884 10.413 28.252 1.00 96.88 431 SER A C 1
ATOM 3414 O O . SER A 1 431 ? -17.898 10.461 27.520 1.00 96.88 431 SER A O 1
ATOM 3416 N N . THR A 1 432 ? -18.877 10.996 29.451 1.00 97.38 432 THR A N 1
ATOM 3417 C CA . THR A 1 432 ? -17.683 11.656 30.016 1.00 97.38 432 THR A CA 1
ATOM 3418 C C . THR A 1 432 ? -16.751 10.691 30.756 1.00 97.38 432 THR A C 1
ATOM 3420 O O . THR A 1 432 ? -15.582 11.018 30.964 1.00 97.38 432 THR A O 1
ATOM 3423 N N . GLU A 1 433 ? -17.247 9.513 31.135 1.00 98.06 433 GLU A N 1
ATOM 3424 C CA . GLU A 1 433 ? -16.528 8.431 31.815 1.00 98.06 433 GLU A CA 1
ATOM 3425 C C . GLU A 1 433 ? -17.105 7.073 31.377 1.00 98.06 433 GLU A C 1
ATOM 3427 O O . GLU A 1 433 ? -18.294 6.978 31.066 1.00 98.06 433 GLU A O 1
ATOM 3432 N N . THR A 1 434 ? -16.266 6.036 31.375 1.00 98.19 434 THR A N 1
ATOM 3433 C CA . THR A 1 434 ? -16.647 4.620 31.259 1.00 98.19 434 THR A CA 1
ATOM 3434 C C . THR A 1 434 ? -15.840 3.764 32.247 1.00 98.19 434 THR A C 1
ATOM 3436 O O . THR A 1 434 ? -14.767 4.168 32.706 1.00 98.19 434 THR A O 1
ATOM 3439 N N . GLU A 1 435 ? -16.357 2.585 32.597 1.00 97.94 435 GLU A N 1
ATOM 3440 C CA . GLU A 1 435 ? -15.659 1.578 33.395 1.00 97.94 435 GLU A CA 1
ATOM 3441 C C . GLU A 1 435 ? -15.295 0.373 32.524 1.00 97.94 435 GLU A C 1
ATOM 3443 O O . GLU A 1 435 ? -16.151 -0.317 31.973 1.00 97.94 435 GLU A O 1
ATOM 3448 N N . ILE A 1 436 ? -13.999 0.090 32.449 1.00 97.94 436 ILE A N 1
ATOM 3449 C CA . ILE A 1 436 ? -13.441 -1.057 31.747 1.00 97.94 436 ILE A CA 1
ATOM 3450 C C . ILE A 1 436 ? -13.309 -2.195 32.752 1.00 97.94 436 ILE A C 1
ATOM 3452 O O . ILE A 1 436 ? -12.481 -2.131 33.662 1.00 97.94 436 ILE A O 1
ATOM 3456 N N . ASN A 1 437 ? -14.131 -3.231 32.584 1.00 96.00 437 ASN A N 1
ATOM 3457 C CA . ASN A 1 437 ? -14.194 -4.379 33.483 1.00 96.00 437 ASN A CA 1
ATOM 3458 C C . ASN A 1 437 ? -13.926 -5.687 32.723 1.00 96.00 437 ASN A C 1
ATOM 3460 O O . ASN A 1 437 ? -14.778 -6.203 31.997 1.00 96.00 437 ASN A O 1
ATOM 3464 N N . LEU A 1 438 ? -12.723 -6.224 32.910 1.00 96.06 438 LEU A N 1
ATOM 3465 C CA . LEU A 1 438 ? -12.238 -7.467 32.326 1.00 96.06 438 LEU A CA 1
ATOM 3466 C C . LEU A 1 438 ? -11.984 -8.496 33.434 1.00 96.06 438 LEU A C 1
ATOM 3468 O O . LEU A 1 438 ? -10.875 -8.585 33.977 1.00 96.06 438 LEU A O 1
ATOM 3472 N N . PRO A 1 439 ? -12.992 -9.309 33.789 1.00 95.00 439 PRO A N 1
ATOM 3473 C CA . PRO A 1 439 ? -12.813 -10.347 34.785 1.00 95.00 439 PRO A CA 1
ATOM 3474 C C . PRO A 1 439 ? -12.011 -11.524 34.213 1.00 95.00 439 PRO A C 1
ATOM 3476 O O . PRO A 1 439 ? -12.129 -11.831 33.025 1.00 95.00 439 PRO A O 1
ATOM 3479 N N . TYR A 1 440 ? -11.225 -12.208 35.052 1.00 93.25 440 TYR A N 1
ATOM 3480 C CA . TYR A 1 440 ? -10.410 -13.362 34.646 1.00 93.25 440 TYR A CA 1
ATOM 3481 C C . TYR A 1 440 ? -9.515 -13.033 33.441 1.00 93.25 440 TYR A C 1
ATOM 3483 O O . TYR A 1 440 ? -9.481 -13.783 32.468 1.00 93.25 440 TYR A O 1
ATOM 3491 N N . ILE A 1 441 ? -8.879 -11.856 33.443 1.00 93.19 441 ILE A N 1
ATOM 3492 C CA . ILE A 1 441 ? -8.064 -11.390 32.313 1.00 93.19 441 ILE A CA 1
ATOM 3493 C C . ILE A 1 441 ? -6.786 -12.216 32.157 1.00 93.19 441 ILE A C 1
ATOM 3495 O O . ILE A 1 441 ? -6.349 -12.462 31.041 1.00 93.19 441 ILE A O 1
ATOM 3499 N N . THR A 1 442 ? -6.225 -12.683 33.272 1.00 93.19 442 THR A N 1
ATOM 3500 C CA . THR A 1 442 ? -5.093 -13.614 33.317 1.00 93.19 442 THR A CA 1
ATOM 3501 C C . THR A 1 442 ? -5.088 -14.357 34.662 1.00 93.19 442 THR A C 1
ATOM 3503 O O . THR A 1 442 ? -5.984 -14.146 35.487 1.00 93.19 442 THR A O 1
ATOM 3506 N N . ALA A 1 443 ? -4.105 -15.223 34.905 1.00 87.75 443 ALA A N 1
ATOM 3507 C CA . ALA A 1 443 ? -3.918 -15.914 36.178 1.00 87.75 443 ALA A CA 1
ATOM 3508 C C . ALA A 1 443 ? -2.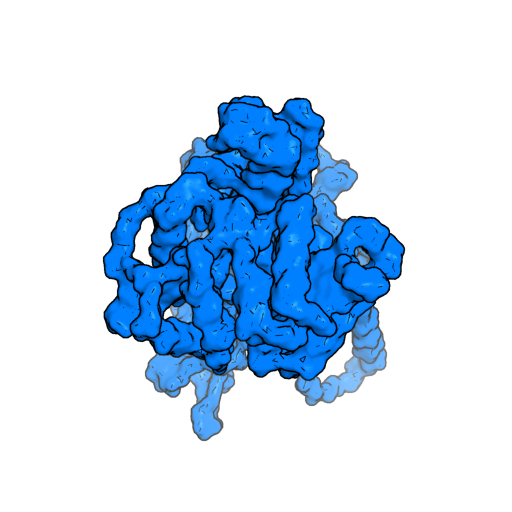451 -15.882 36.633 1.00 87.75 443 ALA A C 1
ATOM 3510 O O . ALA A 1 443 ? -1.537 -15.968 35.817 1.00 87.75 443 ALA A O 1
ATOM 3511 N N . VAL A 1 444 ? -2.238 -15.799 37.948 1.00 80.50 444 VAL A N 1
ATOM 3512 C CA . VAL A 1 444 ? -0.913 -15.799 38.595 1.00 80.50 444 VAL A CA 1
ATOM 3513 C C . VAL A 1 444 ? -0.890 -16.912 39.616 1.00 80.50 444 VAL A C 1
ATOM 3515 O O . VAL A 1 444 ? -1.724 -16.913 40.517 1.00 80.50 444 VAL A O 1
ATOM 3518 N N . ASP A 1 445 ? 0.006 -17.883 39.452 1.00 83.50 445 ASP A N 1
ATOM 3519 C CA . ASP A 1 445 ? 0.090 -19.058 40.332 1.00 83.50 445 ASP A CA 1
ATOM 3520 C C . ASP A 1 445 ? -1.267 -19.771 40.520 1.00 83.50 445 ASP A C 1
ATOM 3522 O O . ASP A 1 445 ? -1.610 -20.258 41.595 1.00 83.50 445 ASP A O 1
ATOM 3526 N N . GLY A 1 446 ? -2.083 -19.796 39.458 1.00 81.81 446 GLY A N 1
ATOM 3527 C CA . GLY A 1 446 ? -3.431 -20.374 39.466 1.00 81.81 446 GLY A CA 1
ATOM 3528 C C . GLY A 1 446 ? -4.525 -19.478 40.065 1.00 81.81 446 GLY A C 1
ATOM 3529 O O . GLY A 1 446 ? -5.691 -19.868 40.043 1.00 81.81 446 GLY A O 1
ATOM 3530 N N . VAL A 1 447 ? -4.192 -18.279 40.554 1.00 88.38 447 VAL A N 1
ATOM 3531 C CA . VAL A 1 447 ? -5.153 -17.288 41.060 1.00 88.38 447 VAL A CA 1
ATOM 3532 C C . VAL A 1 447 ? -5.594 -16.362 39.924 1.00 88.38 447 VAL A C 1
ATOM 3534 O O . VAL A 1 447 ? -4.754 -15.650 39.364 1.00 88.38 447 VAL A O 1
ATOM 3537 N N . PRO A 1 448 ? -6.892 -16.319 39.578 1.00 91.94 448 PRO A N 1
ATOM 3538 C CA . PRO A 1 448 ? -7.385 -15.400 38.565 1.00 91.94 448 PRO A CA 1
ATOM 3539 C C . PRO A 1 448 ? -7.199 -13.933 38.940 1.00 91.94 448 PRO A C 1
ATOM 3541 O O . PRO A 1 448 ? -7.400 -13.535 40.088 1.00 91.94 448 PRO A O 1
ATOM 3544 N N . LYS A 1 449 ? -6.868 -13.121 37.942 1.00 93.56 449 LYS A N 1
ATOM 3545 C CA . LYS A 1 449 ? -6.764 -11.668 38.048 1.00 93.56 449 LYS A CA 1
ATOM 3546 C C . LYS A 1 449 ? -7.826 -10.987 37.206 1.00 93.56 449 LYS A C 1
ATOM 3548 O O . LYS A 1 449 ? -8.300 -11.522 36.205 1.00 93.56 449 LYS A O 1
ATOM 3553 N N . HIS A 1 450 ? -8.187 -9.785 37.625 1.00 94.31 450 HIS A N 1
ATOM 3554 C CA . HIS A 1 450 ? -9.223 -8.968 37.010 1.00 94.31 450 HIS A CA 1
ATOM 3555 C C . HIS A 1 450 ? -8.646 -7.582 36.745 1.00 94.31 450 HIS A C 1
ATOM 3557 O O . HIS A 1 450 ? -7.825 -7.102 37.523 1.00 94.31 450 HIS A O 1
ATOM 3563 N N . LEU A 1 451 ? -9.090 -6.938 35.674 1.00 94.69 451 LEU A N 1
ATOM 3564 C CA . LEU A 1 451 ? -8.789 -5.539 35.408 1.00 94.69 451 LEU A CA 1
ATOM 3565 C C . LEU A 1 451 ? -10.094 -4.757 35.520 1.00 94.69 451 LEU A C 1
ATOM 3567 O O . LEU A 1 451 ? -11.036 -5.028 34.782 1.00 94.69 451 LEU A O 1
ATOM 3571 N N . VAL A 1 452 ? -10.151 -3.817 36.463 1.00 95.81 452 VAL A N 1
ATOM 3572 C CA . VAL A 1 452 ? -11.295 -2.919 36.655 1.00 95.81 452 VAL A CA 1
ATOM 3573 C C . VAL A 1 452 ? -10.760 -1.503 36.777 1.00 95.81 452 VAL A C 1
ATOM 3575 O O . VAL A 1 452 ? -10.107 -1.167 37.765 1.00 95.81 452 VAL A O 1
ATOM 3578 N N . VAL A 1 453 ? -10.980 -0.687 35.750 1.00 96.44 453 VAL A N 1
ATOM 3579 C CA . VAL A 1 453 ? -10.406 0.658 35.656 1.00 96.44 453 VAL A CA 1
ATOM 3580 C C . VAL A 1 453 ? -11.435 1.621 35.078 1.00 96.44 453 VAL A C 1
ATOM 3582 O O . VAL A 1 453 ? -12.084 1.322 34.080 1.00 96.44 453 VAL A O 1
ATOM 3585 N N . LYS A 1 454 ? -11.558 2.807 35.677 1.00 97.69 454 LYS A N 1
ATOM 3586 C CA . LYS A 1 454 ? -12.349 3.905 35.115 1.00 97.69 454 LYS A CA 1
ATOM 3587 C C . LYS A 1 454 ? -11.504 4.760 34.182 1.00 97.69 454 LYS A C 1
ATOM 3589 O O . LYS A 1 454 ? -10.398 5.161 34.546 1.00 97.69 454 LYS A O 1
ATOM 3594 N N . LEU A 1 455 ? -12.042 5.076 33.010 1.00 98.31 455 LEU A N 1
ATOM 3595 C CA . LEU A 1 455 ? -11.423 5.957 32.026 1.00 98.31 455 LEU A CA 1
ATOM 3596 C C . LEU A 1 455 ? -12.350 7.145 31.767 1.00 98.31 455 LEU A C 1
ATOM 3598 O O . LEU A 1 455 ? -13.504 6.969 31.389 1.00 98.31 455 LEU A O 1
ATOM 3602 N N . SER A 1 456 ? -11.843 8.362 31.964 1.00 98.56 456 SER A N 1
ATOM 3603 C CA . SER A 1 456 ? -12.559 9.587 31.602 1.00 98.56 456 SER A CA 1
ATOM 3604 C C . SER A 1 456 ? -12.220 10.026 30.178 1.00 98.56 456 SER A C 1
ATOM 3606 O O . SER A 1 456 ? -11.113 9.781 29.692 1.00 98.56 456 SER A O 1
ATOM 3608 N N . ARG A 1 457 ? -13.139 10.752 29.529 1.00 98.56 457 ARG A N 1
ATOM 3609 C CA . ARG A 1 457 ? -12.923 11.321 28.188 1.00 98.56 457 ARG A CA 1
ATOM 3610 C C . ARG A 1 457 ? -11.683 12.211 28.158 1.00 98.56 457 ARG A C 1
ATOM 3612 O O . ARG A 1 457 ? -10.842 12.044 27.290 1.00 98.56 457 ARG A O 1
ATOM 3619 N N . ALA A 1 458 ? -11.524 13.083 29.154 1.00 98.12 458 ALA A N 1
ATOM 3620 C CA . ALA A 1 458 ? -10.362 13.966 29.254 1.00 98.12 458 ALA A CA 1
ATOM 3621 C C . ALA A 1 458 ? -9.037 13.188 29.353 1.00 98.12 458 ALA A C 1
ATOM 3623 O O . ALA A 1 458 ? -8.020 13.618 28.816 1.00 98.12 458 ALA A O 1
ATOM 3624 N N . LYS A 1 459 ? -9.034 12.029 30.031 1.00 98.25 459 LYS A N 1
ATOM 3625 C CA . LYS A 1 459 ? -7.846 11.176 30.101 1.00 98.25 459 LYS A CA 1
ATOM 3626 C C . LYS A 1 459 ? -7.568 10.492 28.764 1.00 98.25 459 LYS A C 1
ATOM 3628 O O . LYS A 1 459 ? -6.409 10.458 28.370 1.00 98.25 459 LYS A O 1
ATOM 3633 N N . PHE A 1 460 ? -8.594 9.972 28.089 1.00 98.44 460 PHE A N 1
ATOM 3634 C CA . PHE A 1 460 ? -8.460 9.424 26.736 1.00 98.44 460 PHE A CA 1
ATOM 3635 C C . PHE A 1 460 ? -7.902 10.471 25.765 1.00 98.44 460 PHE A C 1
ATOM 3637 O O . PHE A 1 460 ? -6.906 10.206 25.100 1.00 98.44 460 PHE A O 1
ATOM 3644 N N . GLU A 1 461 ? -8.479 11.673 25.752 1.00 97.94 461 GLU A N 1
ATOM 3645 C CA . GLU A 1 461 ? -8.028 12.760 24.884 1.00 97.94 461 GLU A CA 1
ATOM 3646 C C . GLU A 1 461 ? -6.546 13.080 25.128 1.00 97.94 461 GLU A C 1
ATOM 3648 O O . GLU A 1 461 ? -5.764 13.073 24.186 1.00 97.94 461 GLU A O 1
ATOM 3653 N N . ALA A 1 462 ? -6.127 13.198 26.393 1.00 97.81 462 ALA A N 1
ATOM 3654 C CA . ALA A 1 462 ? -4.724 13.426 26.745 1.00 97.81 462 ALA A CA 1
ATOM 3655 C C . ALA A 1 462 ? -3.777 12.270 26.354 1.00 97.81 462 ALA A C 1
ATOM 3657 O O . ALA A 1 462 ? -2.592 12.492 26.115 1.00 97.81 462 ALA A O 1
ATOM 3658 N N . LEU A 1 463 ? -4.258 11.020 26.322 1.00 97.62 463 LEU A N 1
ATOM 3659 C CA . LEU A 1 463 ? -3.471 9.880 25.826 1.00 97.62 463 LEU A CA 1
ATOM 3660 C C . LEU A 1 463 ? -3.305 9.937 24.299 1.00 97.62 463 LEU A C 1
ATOM 3662 O O . LEU A 1 463 ? -2.281 9.494 23.781 1.00 97.62 463 LEU A O 1
ATOM 3666 N N . ALA A 1 464 ? -4.292 10.499 23.599 1.00 97.38 464 ALA A N 1
ATOM 3667 C CA . ALA A 1 464 ? -4.369 10.564 22.145 1.00 97.38 464 ALA A CA 1
ATOM 3668 C C . ALA A 1 464 ? -3.925 11.912 21.538 1.00 97.38 464 ALA A C 1
ATOM 3670 O O . ALA A 1 464 ? -3.966 12.050 20.317 1.00 97.38 464 ALA A O 1
ATOM 3671 N N . ASP A 1 465 ? -3.461 12.884 22.337 1.00 95.44 465 ASP A N 1
ATOM 3672 C CA . ASP A 1 465 ? -3.103 14.248 21.890 1.00 95.44 465 ASP A CA 1
ATOM 3673 C C . ASP A 1 465 ? -2.252 14.266 20.606 1.00 95.44 465 ASP A C 1
ATOM 3675 O O . ASP A 1 465 ? -2.559 14.975 19.648 1.00 95.44 465 ASP A O 1
ATOM 3679 N N . LYS A 1 466 ? -1.222 13.413 20.534 1.00 94.25 466 LYS A N 1
ATOM 3680 C CA . LYS A 1 466 ? -0.335 13.331 19.361 1.00 94.25 466 LYS A CA 1
ATOM 3681 C C . LYS A 1 466 ? -1.035 12.829 18.094 1.00 94.25 466 LYS A C 1
ATOM 3683 O O . LYS A 1 466 ? -0.610 13.183 16.998 1.00 94.25 466 LYS A O 1
ATOM 3688 N N . LEU A 1 467 ? -2.059 11.985 18.226 1.00 95.31 467 LEU A N 1
ATOM 3689 C CA . LEU A 1 467 ? -2.830 11.465 17.093 1.00 95.31 467 LEU A CA 1
ATOM 3690 C C . LEU A 1 467 ? -3.750 12.552 16.526 1.00 95.31 467 LEU A C 1
ATOM 3692 O O . LEU A 1 467 ? -3.843 12.704 15.310 1.00 95.31 467 LEU A O 1
ATOM 3696 N N . PHE A 1 468 ? -4.351 13.375 17.392 1.00 94.88 468 PHE A N 1
ATOM 3697 C CA . PHE A 1 468 ? -5.130 14.538 16.956 1.00 94.88 468 PHE A CA 1
ATOM 3698 C C . PHE A 1 468 ? -4.265 15.553 16.197 1.00 94.88 468 PHE A C 1
ATOM 3700 O O . PHE A 1 468 ? -4.675 16.036 15.143 1.00 94.88 468 PHE A O 1
ATOM 3707 N N . ASP A 1 469 ? -3.041 15.818 16.667 1.00 91.56 469 ASP A N 1
ATOM 3708 C CA . ASP A 1 469 ? -2.096 16.705 15.972 1.00 91.56 469 ASP A CA 1
ATOM 3709 C C . ASP A 1 469 ? -1.692 16.171 14.586 1.00 91.56 469 ASP A C 1
ATOM 3711 O O . ASP A 1 469 ? -1.520 16.948 13.641 1.00 91.56 469 ASP A O 1
ATOM 3715 N N . ARG A 1 470 ? -1.553 14.843 14.438 1.00 93.56 470 ARG A N 1
ATOM 3716 C CA . ARG A 1 470 ? -1.248 14.203 13.145 1.00 93.56 470 ARG A CA 1
ATOM 3717 C C . ARG A 1 470 ? -2.352 14.425 12.108 1.00 93.56 470 ARG A C 1
ATOM 3719 O O . ARG A 1 470 ? -2.023 14.540 10.934 1.00 93.56 470 ARG A O 1
ATOM 3726 N N . CYS A 1 471 ? -3.610 14.581 12.526 1.00 93.06 471 CYS A N 1
ATOM 3727 C CA . CYS A 1 471 ? -4.730 14.832 11.613 1.00 93.06 471 CYS A CA 1
ATOM 3728 C C . CYS A 1 471 ? -4.676 16.225 10.951 1.00 93.06 471 CYS A C 1
ATOM 3730 O O . CYS A 1 471 ? -5.183 16.410 9.850 1.00 93.06 471 CYS A O 1
ATOM 3732 N N . LEU A 1 472 ? -4.089 17.237 11.603 1.00 92.44 472 LEU A N 1
ATOM 3733 C CA . LEU A 1 472 ? -4.170 18.625 11.122 1.00 92.44 472 LEU A CA 1
ATOM 3734 C C . LEU A 1 472 ? -3.172 18.949 10.002 1.00 92.44 472 LEU A C 1
ATOM 3736 O O . LEU A 1 472 ? -3.491 19.728 9.105 1.00 92.44 472 LEU A O 1
ATOM 3740 N N . LYS A 1 473 ? -1.975 18.348 10.019 1.00 90.75 473 LYS A N 1
ATOM 3741 C CA . LYS A 1 473 ? -0.936 18.641 9.014 1.00 90.75 473 LYS A CA 1
ATOM 3742 C C . LYS A 1 473 ? -1.370 18.286 7.582 1.00 90.75 473 LYS A C 1
ATOM 3744 O O . LYS A 1 473 ? -1.151 19.120 6.702 1.00 90.75 473 LYS A O 1
ATOM 3749 N N . PRO A 1 474 ? -2.004 17.124 7.321 1.00 91.88 474 PRO A N 1
ATOM 3750 C CA . PRO A 1 474 ? -2.543 16.827 5.996 1.00 91.88 474 PRO A CA 1
ATOM 3751 C C . PRO A 1 474 ? -3.616 17.828 5.556 1.00 91.88 474 PRO A C 1
ATOM 3753 O O . PRO A 1 474 ? -3.646 18.197 4.386 1.00 91.88 474 PRO A O 1
ATOM 3756 N N . CYS A 1 475 ? -4.449 18.339 6.474 1.00 95.25 475 CYS A N 1
ATOM 3757 C CA . CYS A 1 475 ? -5.464 19.347 6.144 1.00 95.25 475 CYS A CA 1
ATOM 3758 C C . CYS A 1 475 ? -4.839 20.665 5.667 1.00 95.25 475 CYS A C 1
ATOM 3760 O O . CYS A 1 475 ? -5.304 21.259 4.694 1.00 95.25 475 CYS A O 1
ATOM 3762 N N . GLU A 1 476 ? -3.773 21.119 6.332 1.00 94.69 476 GLU A N 1
ATOM 3763 C CA . GLU A 1 476 ? -3.012 22.305 5.917 1.00 94.69 476 GLU A CA 1
ATOM 3764 C C . GLU A 1 476 ? -2.383 22.119 4.533 1.00 94.69 476 GLU A C 1
ATOM 3766 O O . GLU A 1 476 ? -2.463 23.018 3.693 1.00 94.69 476 GLU A O 1
ATOM 3771 N N . ALA A 1 477 ? -1.780 20.950 4.292 1.00 91.56 477 ALA A N 1
ATOM 3772 C CA . ALA A 1 477 ? -1.179 20.609 3.007 1.00 91.56 477 ALA A CA 1
ATOM 3773 C C . ALA A 1 477 ? -2.230 20.567 1.888 1.00 91.56 477 ALA A C 1
ATOM 3775 O O . ALA A 1 477 ? -2.062 21.244 0.877 1.00 91.56 477 ALA A O 1
ATOM 3776 N N . ALA A 1 478 ? -3.354 19.876 2.103 1.00 93.94 478 ALA A N 1
ATOM 3777 C CA . ALA A 1 478 ? -4.424 19.765 1.118 1.00 93.94 478 ALA A CA 1
ATOM 3778 C C . ALA A 1 478 ? -4.996 21.141 0.733 1.00 93.94 478 ALA A C 1
ATOM 3780 O O . ALA A 1 478 ? -5.127 21.444 -0.453 1.00 93.94 478 ALA A O 1
ATOM 3781 N N . LEU A 1 479 ? -5.275 22.021 1.701 1.00 96.94 479 LEU A N 1
ATOM 3782 C CA . LEU A 1 479 ? -5.755 23.378 1.407 1.00 96.94 479 LEU A CA 1
ATOM 3783 C C . LEU A 1 479 ? -4.738 24.204 0.618 1.00 96.94 479 LEU A C 1
ATOM 3785 O O . LEU A 1 479 ? -5.100 24.892 -0.339 1.00 96.94 479 LEU A O 1
ATOM 3789 N N . LYS A 1 480 ? -3.460 24.115 1.000 1.00 94.44 480 LYS A N 1
ATOM 3790 C CA . LYS A 1 480 ? -2.374 24.801 0.302 1.00 94.44 480 LYS A CA 1
ATOM 3791 C C . LYS A 1 480 ? -2.257 24.330 -1.148 1.00 94.44 480 LYS A C 1
ATOM 3793 O O . LYS A 1 480 ? -2.137 25.174 -2.032 1.00 94.44 480 LYS A O 1
ATOM 3798 N N . ASP A 1 481 ? -2.321 23.023 -1.381 1.00 90.81 481 ASP A N 1
ATOM 3799 C CA . ASP A 1 481 ? -2.198 22.429 -2.714 1.00 90.81 481 ASP A CA 1
ATOM 3800 C C . ASP A 1 481 ? -3.420 22.738 -3.591 1.00 90.81 481 ASP A C 1
ATOM 3802 O O . ASP A 1 481 ? -3.270 23.012 -4.780 1.00 90.81 481 ASP A O 1
ATOM 3806 N N . ALA A 1 482 ? -4.616 22.811 -2.994 1.00 94.00 482 ALA A N 1
ATOM 3807 C CA . ALA A 1 482 ? -5.826 23.287 -3.669 1.00 94.00 482 ALA A CA 1
ATOM 3808 C C . ALA A 1 482 ? -5.807 24.803 -3.955 1.00 94.00 482 ALA A C 1
ATOM 3810 O O . ALA A 1 482 ? -6.617 25.300 -4.738 1.00 94.00 482 ALA A O 1
ATOM 3811 N N . GLY A 1 483 ? -4.902 25.558 -3.321 1.00 95.25 483 GLY A N 1
ATOM 3812 C CA . GLY A 1 483 ? -4.843 27.015 -3.425 1.00 95.25 483 GLY A CA 1
ATOM 3813 C C . GLY A 1 483 ? -5.982 27.733 -2.695 1.00 95.25 483 GLY A C 1
ATOM 3814 O O . GLY A 1 483 ? -6.334 28.851 -3.079 1.00 95.25 483 GLY A O 1
ATOM 3815 N N . TYR A 1 484 ? -6.558 27.116 -1.657 1.00 97.31 484 TYR A N 1
ATOM 3816 C CA . TYR A 1 484 ? -7.674 27.667 -0.884 1.00 97.31 484 TYR A CA 1
ATOM 3817 C C . TYR A 1 484 ? -7.294 27.966 0.564 1.00 97.31 484 TYR A C 1
ATOM 3819 O O . TYR A 1 484 ? -6.486 27.281 1.186 1.00 97.31 484 TYR A O 1
ATOM 3827 N N . SER A 1 485 ? -7.923 28.992 1.135 1.00 96.75 485 SER A N 1
ATOM 3828 C CA . SER A 1 485 ? -7.958 29.192 2.582 1.00 96.75 485 SER A CA 1
ATOM 3829 C C . SER A 1 485 ? -9.137 28.449 3.214 1.00 96.75 485 SER A C 1
ATOM 3831 O O . SER A 1 485 ? -10.132 28.138 2.559 1.00 96.75 485 SER A O 1
ATOM 3833 N N . THR A 1 486 ? -9.079 28.238 4.530 1.00 96.75 486 THR A N 1
ATOM 3834 C CA . THR A 1 486 ? -10.181 27.640 5.306 1.00 96.75 486 THR A CA 1
ATOM 3835 C C . THR A 1 486 ? -11.505 28.391 5.131 1.00 96.75 486 THR A C 1
ATOM 3837 O O . THR A 1 486 ? -12.562 27.772 5.089 1.00 96.75 486 THR A O 1
ATOM 3840 N N . SER A 1 487 ? -11.460 29.717 4.952 1.00 96.31 487 SER A N 1
ATOM 3841 C CA . SER A 1 487 ? -12.646 30.554 4.730 1.00 96.31 487 SER A CA 1
ATOM 3842 C C . SER A 1 487 ? -13.304 30.373 3.359 1.00 96.31 487 SER A C 1
ATOM 3844 O O . SER A 1 487 ? -14.421 30.845 3.178 1.00 96.31 487 SER A O 1
ATOM 3846 N N . GLN A 1 488 ? -12.608 29.767 2.391 1.00 97.00 488 GLN A N 1
ATOM 3847 C CA . GLN A 1 488 ? -13.139 29.482 1.053 1.00 97.00 488 GLN A CA 1
ATOM 3848 C C . GLN A 1 488 ? -13.802 28.108 0.956 1.00 97.00 488 GLN A C 1
ATOM 3850 O O . GLN A 1 488 ? -14.468 27.848 -0.036 1.00 97.00 488 GLN A O 1
ATOM 3855 N N . ILE A 1 489 ? -13.612 27.234 1.947 1.00 97.75 489 ILE A N 1
ATOM 3856 C CA . ILE A 1 489 ? -14.324 25.959 2.022 1.00 97.75 489 ILE A CA 1
ATOM 3857 C C . ILE A 1 489 ? -15.739 26.251 2.486 1.00 97.75 489 ILE A C 1
ATOM 3859 O O . ILE A 1 489 ? -15.906 26.831 3.554 1.00 97.75 489 ILE A O 1
ATOM 3863 N N . ASP A 1 490 ? -16.748 25.849 1.725 1.00 96.06 490 ASP A N 1
ATOM 3864 C CA . ASP A 1 490 ? -18.165 26.039 2.026 1.00 96.06 490 ASP A CA 1
ATOM 3865 C C . ASP A 1 490 ? -18.660 25.001 3.037 1.00 96.06 490 ASP A C 1
ATOM 3867 O O . ASP A 1 490 ? -19.299 25.366 4.027 1.00 96.06 490 ASP A O 1
ATOM 3871 N N . GLU A 1 491 ? -18.280 23.736 2.859 1.00 95.81 491 GLU A N 1
ATOM 3872 C CA . GLU A 1 491 ? -18.760 22.613 3.669 1.00 95.81 491 GLU A CA 1
ATOM 3873 C C . GLU A 1 491 ? -17.618 21.671 4.059 1.00 95.81 491 GLU A C 1
ATOM 3875 O O . GLU A 1 491 ? -16.711 21.399 3.275 1.00 95.81 491 GLU A O 1
ATOM 3880 N N . VAL A 1 492 ? -17.671 21.155 5.288 1.00 96.94 492 VAL A N 1
ATOM 3881 C CA . VAL A 1 492 ? -16.727 20.143 5.782 1.00 96.94 492 VAL A CA 1
ATOM 3882 C C . VAL A 1 492 ? -17.510 18.882 6.085 1.00 96.94 492 VAL A C 1
ATOM 3884 O O . VAL A 1 492 ? -18.407 18.913 6.921 1.00 96.94 492 VAL A O 1
ATOM 3887 N N . ILE A 1 493 ? -17.195 17.783 5.417 1.00 96.06 493 ILE A N 1
ATOM 3888 C CA . ILE A 1 493 ? -17.911 16.515 5.532 1.00 96.06 493 ILE A CA 1
ATOM 3889 C C . ILE A 1 493 ? -17.063 15.564 6.370 1.00 96.06 493 ILE A C 1
ATOM 3891 O O . ILE A 1 493 ? -15.899 15.345 6.049 1.00 96.06 493 ILE A O 1
ATOM 3895 N N . LEU A 1 494 ? -17.639 15.013 7.440 1.00 96.12 494 LEU A N 1
ATOM 3896 C CA . LEU A 1 494 ? -16.982 13.987 8.251 1.00 96.12 494 LEU A CA 1
ATOM 3897 C C . LEU A 1 494 ? -17.371 12.598 7.756 1.00 96.12 494 LEU A C 1
ATOM 3899 O O . LEU A 1 494 ? -18.558 12.290 7.642 1.00 96.12 494 LEU A O 1
ATOM 3903 N N . VAL A 1 495 ? -16.364 11.771 7.513 1.00 95.75 495 VAL A N 1
ATOM 3904 C CA . VAL A 1 495 ? -16.492 10.373 7.102 1.00 95.75 495 VAL A CA 1
ATOM 3905 C C . VAL A 1 495 ? -15.676 9.502 8.063 1.00 95.75 495 VAL A C 1
ATOM 3907 O O . VAL A 1 495 ? -14.759 9.987 8.736 1.00 95.75 495 VAL A O 1
ATOM 3910 N N . GLY A 1 496 ? -16.080 8.241 8.209 1.00 94.56 496 GLY A N 1
ATOM 3911 C CA . GLY A 1 496 ? -15.395 7.272 9.055 1.00 94.56 496 GLY A CA 1
ATOM 3912 C C . GLY A 1 496 ? -15.818 7.335 10.524 1.00 94.56 496 GLY A C 1
ATOM 3913 O O . GLY A 1 496 ? -16.091 8.396 11.095 1.00 94.56 496 GLY A O 1
ATOM 3914 N N . GLY A 1 497 ? -15.883 6.169 11.171 1.00 94.31 497 GLY A N 1
ATOM 3915 C CA . GLY A 1 497 ? -16.407 6.032 12.534 1.00 94.31 497 GLY A CA 1
ATOM 3916 C C . GLY A 1 497 ? -15.619 6.814 13.592 1.00 94.31 497 GLY A C 1
ATOM 3917 O O . GLY A 1 497 ? -16.208 7.316 14.553 1.00 94.31 497 GLY A O 1
ATOM 3918 N N . SER A 1 498 ? -14.309 6.997 13.406 1.00 96.94 498 SER A N 1
ATOM 3919 C CA . SER A 1 498 ? -13.460 7.731 14.356 1.00 96.94 498 SER A CA 1
ATOM 3920 C C . SER A 1 498 ? -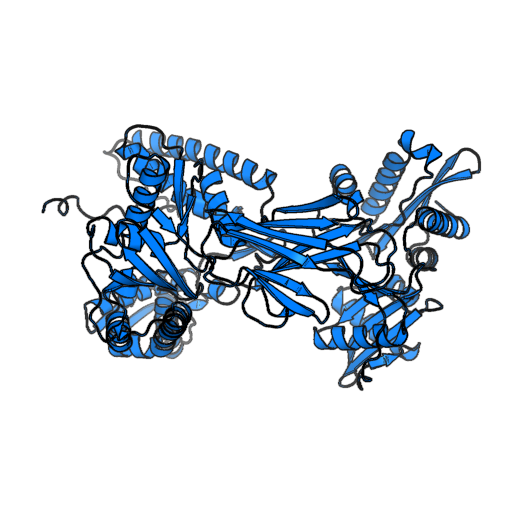13.718 9.244 14.326 1.00 96.94 498 SER A C 1
ATOM 3922 O O . SER A 1 498 ? -13.432 9.936 15.303 1.00 96.94 498 SER A O 1
ATOM 3924 N N . SER A 1 499 ? -14.371 9.770 13.281 1.00 95.38 499 SER A N 1
ATOM 3925 C CA . SER A 1 499 ? -14.858 11.162 13.250 1.00 95.38 499 SER A CA 1
ATOM 3926 C C . SER A 1 499 ? -15.957 11.460 14.291 1.00 95.38 499 SER A C 1
ATOM 3928 O O . SER A 1 499 ? -16.273 12.620 14.581 1.00 95.38 499 SER A O 1
ATOM 3930 N N . ARG A 1 500 ? -16.534 10.419 14.912 1.00 95.88 500 ARG A N 1
ATOM 3931 C CA . ARG A 1 500 ? -17.513 10.535 16.007 1.00 95.88 500 ARG A CA 1
ATOM 3932 C C . ARG A 1 500 ? -16.874 10.946 17.338 1.00 95.88 500 ARG A C 1
ATOM 3934 O O . ARG A 1 500 ? -17.601 11.383 18.231 1.00 95.88 500 ARG A O 1
ATOM 3941 N N . ILE A 1 501 ? -15.546 10.859 17.467 1.00 97.50 501 ILE A N 1
ATOM 3942 C CA . ILE A 1 501 ? -14.814 11.309 18.656 1.00 97.50 501 ILE A CA 1
ATOM 3943 C C . ILE A 1 501 ? -15.018 12.830 18.823 1.00 97.50 501 ILE A C 1
ATOM 3945 O O . ILE A 1 501 ? -14.653 13.595 17.927 1.00 97.50 501 ILE A O 1
ATOM 3949 N N . PRO A 1 502 ? -15.542 13.316 19.968 1.00 96.81 502 PRO A N 1
ATOM 3950 C CA . PRO A 1 502 ? -15.835 14.737 20.167 1.00 96.81 502 PRO A CA 1
ATOM 3951 C C . PRO A 1 502 ? -14.631 15.653 19.936 1.00 96.81 502 PRO A C 1
ATOM 3953 O O . PRO A 1 502 ? -14.775 16.719 19.340 1.00 96.81 502 PRO A O 1
ATOM 3956 N N . LYS A 1 503 ? -13.434 15.213 20.345 1.00 97.50 503 LYS A N 1
ATOM 3957 C CA . LYS A 1 503 ? -12.204 15.976 20.140 1.00 97.50 503 LYS A CA 1
ATOM 3958 C C . LYS A 1 503 ? -11.846 16.152 18.665 1.00 97.50 503 LYS A C 1
ATOM 3960 O O . LYS A 1 503 ? -11.392 17.228 18.292 1.00 97.50 503 LYS A O 1
ATOM 3965 N N . VAL A 1 504 ? -12.110 15.149 17.822 1.00 96.75 504 VAL A N 1
ATOM 3966 C CA . VAL A 1 504 ? -11.907 15.240 16.364 1.00 96.75 504 VAL A CA 1
ATOM 3967 C C . VAL A 1 504 ? -12.823 16.312 15.770 1.00 96.75 504 VAL A C 1
ATOM 3969 O O . VAL A 1 504 ? -12.378 17.166 15.010 1.00 96.75 504 VAL A O 1
ATOM 3972 N N . GLN A 1 505 ? -14.091 16.346 16.181 1.00 95.75 505 GLN A N 1
ATOM 3973 C CA . GLN A 1 505 ? -15.031 17.375 15.719 1.00 95.75 505 GLN A CA 1
ATOM 3974 C C . GLN A 1 505 ? -14.607 18.778 16.168 1.00 95.75 505 GLN A C 1
ATOM 3976 O O . GLN A 1 505 ? -14.691 19.719 15.384 1.00 95.75 505 GLN A O 1
ATOM 3981 N N . GLU A 1 506 ? -14.108 18.914 17.401 1.00 96.56 506 GLU A N 1
ATOM 3982 C CA . GLU A 1 506 ? -13.602 20.183 17.936 1.00 96.56 506 GLU A CA 1
ATOM 3983 C C . GLU A 1 506 ? -12.391 20.698 17.145 1.00 96.56 506 GLU A C 1
ATOM 3985 O O . GLU A 1 506 ? -12.363 21.872 16.774 1.00 96.56 506 GLU A O 1
ATOM 3990 N N . ILE A 1 507 ? -11.393 19.847 16.870 1.00 96.00 507 ILE A N 1
ATOM 3991 C CA . ILE A 1 507 ? -10.197 20.275 16.126 1.00 96.00 507 ILE A CA 1
ATOM 3992 C C . ILE A 1 507 ? -10.539 20.634 14.677 1.00 96.00 507 ILE A C 1
ATOM 3994 O O . ILE A 1 507 ? -10.010 21.621 14.171 1.00 96.00 507 ILE A O 1
ATOM 3998 N N . VAL A 1 508 ? -11.461 19.903 14.040 1.00 95.81 508 VAL A N 1
ATOM 3999 C CA . VAL A 1 508 ? -11.931 20.194 12.678 1.00 95.81 508 VAL A CA 1
ATOM 4000 C C . VAL A 1 508 ? -12.703 21.516 12.656 1.00 95.81 508 VAL A C 1
ATOM 4002 O O . VAL A 1 508 ? -12.403 22.382 11.834 1.00 95.81 508 VAL A O 1
ATOM 4005 N N . GLU A 1 509 ? -13.635 21.729 13.593 1.00 96.88 509 GLU A N 1
ATOM 4006 C CA . GLU A 1 509 ? -14.396 22.983 13.696 1.00 96.88 509 GLU A CA 1
ATOM 4007 C C . GLU A 1 509 ? -13.476 24.179 13.955 1.00 96.88 509 GLU A C 1
ATOM 4009 O O . GLU A 1 509 ? -13.622 25.230 13.328 1.00 96.88 509 GLU A O 1
ATOM 4014 N N . LYS A 1 510 ? -12.482 24.011 14.831 1.00 97.06 510 LYS A N 1
ATOM 4015 C CA . LYS A 1 510 ? -11.482 25.040 15.121 1.00 97.06 510 LYS A CA 1
ATOM 4016 C C . LYS A 1 510 ? -10.600 25.350 13.911 1.00 97.06 510 LYS A C 1
ATOM 4018 O O . LYS A 1 510 ? -10.281 26.515 13.692 1.00 97.06 510 LYS A O 1
ATOM 4023 N N . PHE A 1 511 ? -10.195 24.332 13.154 1.00 96.88 511 PHE A N 1
ATOM 4024 C CA . PHE A 1 511 ? -9.316 24.488 11.998 1.00 96.88 511 PHE A CA 1
ATOM 4025 C C . PHE A 1 511 ? -10.025 25.184 10.830 1.00 96.88 511 PHE A C 1
ATOM 4027 O O . PHE A 1 511 ? -9.541 26.197 10.329 1.00 96.88 511 PHE A O 1
ATOM 4034 N N . PHE A 1 512 ? -11.202 24.693 10.434 1.00 96.44 512 PHE A N 1
ATOM 4035 C CA . PHE A 1 512 ? -11.964 25.265 9.318 1.00 96.44 512 PHE A CA 1
ATOM 4036 C C . PHE A 1 512 ? -12.788 26.500 9.709 1.00 96.44 512 PHE A C 1
ATOM 4038 O O . PHE A 1 512 ? -13.281 27.215 8.838 1.00 96.44 512 PHE A O 1
ATOM 4045 N N . GLY A 1 513 ? -12.951 26.768 11.008 1.00 96.38 513 GLY A N 1
ATOM 4046 C CA . GLY A 1 513 ? -13.765 27.873 11.517 1.00 96.38 513 GLY A CA 1
ATOM 4047 C C . GLY A 1 513 ? -15.268 27.673 11.303 1.00 96.38 513 GLY A C 1
ATOM 4048 O O . GLY A 1 513 ? -16.022 28.648 11.314 1.00 96.38 513 GLY A O 1
ATOM 4049 N N . LYS A 1 514 ? -15.711 26.432 11.071 1.00 94.88 514 LYS A N 1
ATOM 4050 C CA . LYS A 1 514 ? -17.114 26.083 10.824 1.00 94.88 514 LYS A CA 1
ATOM 4051 C C . LYS A 1 514 ? -17.454 24.680 11.294 1.00 94.88 514 LYS A C 1
ATOM 4053 O O . LYS A 1 514 ? -16.611 23.791 11.308 1.00 94.88 514 LYS A O 1
ATOM 4058 N N . LYS A 1 515 ? -18.723 24.490 11.651 1.00 94.0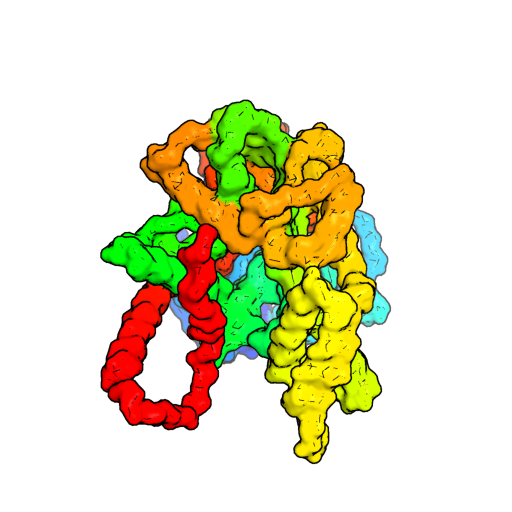0 515 LYS A N 1
ATOM 4059 C CA . LYS A 1 515 ? -19.252 23.181 12.034 1.00 94.00 515 LYS A CA 1
ATOM 4060 C C . LYS A 1 515 ? -19.277 22.254 10.835 1.00 94.00 515 LYS A C 1
ATOM 4062 O O . LYS A 1 515 ? -19.709 22.655 9.758 1.00 94.00 515 LYS A O 1
ATOM 4067 N N . ALA A 1 516 ? -18.865 21.014 11.060 1.00 92.44 516 ALA A N 1
ATOM 4068 C CA . ALA A 1 516 ? -18.959 19.999 10.036 1.00 92.44 516 ALA A CA 1
ATOM 4069 C C . ALA A 1 516 ? -20.417 19.654 9.707 1.00 92.44 516 ALA A C 1
ATOM 4071 O O . ALA A 1 516 ? -21.301 19.638 10.573 1.00 92.44 516 ALA A O 1
ATOM 4072 N N . ASN A 1 517 ? -20.636 19.357 8.436 1.00 88.94 517 ASN A N 1
ATOM 4073 C CA . ASN A 1 517 ? -21.883 18.904 7.875 1.00 88.94 517 ASN A CA 1
ATOM 4074 C C . ASN A 1 517 ? -22.207 17.489 8.380 1.00 88.94 517 ASN A C 1
ATOM 4076 O O . ASN A 1 517 ? -21.351 16.607 8.412 1.00 88.94 517 ASN A O 1
ATOM 4080 N N . ARG A 1 518 ? -23.463 17.282 8.788 1.00 83.38 518 ARG A N 1
ATOM 4081 C CA . ARG A 1 518 ? -23.980 16.007 9.313 1.00 83.38 518 ARG A CA 1
ATOM 4082 C C . ARG A 1 518 ? -25.109 15.430 8.455 1.00 83.38 518 ARG A C 1
ATOM 4084 O O . ARG A 1 518 ? -25.884 14.615 8.942 1.00 83.38 518 ARG A O 1
ATOM 4091 N N . SER A 1 519 ? -25.264 15.899 7.215 1.00 85.06 519 SER A N 1
ATOM 4092 C CA . SER A 1 519 ? -26.329 15.447 6.314 1.00 85.06 519 SER A CA 1
ATOM 4093 C C . SER A 1 519 ? -26.052 14.082 5.693 1.00 85.06 519 SER A C 1
ATOM 4095 O O . SER A 1 519 ? -26.952 13.516 5.085 1.00 85.06 519 SER A O 1
ATOM 4097 N N . VAL A 1 520 ? -24.827 13.569 5.816 1.00 87.38 520 VAL A N 1
ATOM 4098 C CA . VAL A 1 520 ? -24.440 12.239 5.341 1.00 87.38 520 VAL A CA 1
ATOM 4099 C C . VAL A 1 520 ? -24.153 11.318 6.517 1.00 87.38 520 VAL A C 1
ATOM 4101 O O . VAL A 1 520 ? -23.696 11.759 7.574 1.00 87.38 520 VAL A O 1
ATOM 4104 N N . ASN A 1 521 ? -24.426 10.029 6.328 1.00 92.06 521 ASN A N 1
ATOM 4105 C CA . ASN A 1 521 ? -24.068 9.002 7.293 1.00 92.06 521 ASN A CA 1
ATOM 4106 C C . ASN A 1 521 ? -22.576 8.653 7.129 1.00 92.06 521 ASN A C 1
ATOM 4108 O O . ASN A 1 521 ? -22.219 8.109 6.082 1.00 92.06 521 ASN A O 1
ATOM 4112 N N . PRO A 1 522 ? -21.711 8.917 8.127 1.00 92.12 522 PRO A N 1
ATOM 4113 C CA . PRO A 1 522 ? -20.270 8.687 8.002 1.00 92.12 522 PRO A CA 1
ATOM 4114 C C . PRO A 1 522 ? -19.892 7.210 7.805 1.00 92.12 522 PRO A C 1
ATOM 4116 O O . PRO A 1 522 ? -18.768 6.949 7.391 1.00 92.12 522 PRO A O 1
ATOM 4119 N N . ASP A 1 523 ? -20.804 6.268 8.076 1.00 92.56 523 ASP A N 1
ATOM 4120 C CA . ASP A 1 523 ? -20.547 4.826 7.953 1.00 92.56 523 ASP A CA 1
ATOM 4121 C C . ASP A 1 523 ? -20.938 4.263 6.569 1.00 92.56 523 ASP A C 1
ATOM 4123 O O . ASP A 1 523 ? -20.412 3.241 6.139 1.00 92.56 523 ASP A O 1
ATOM 4127 N N . GLU A 1 524 ? -21.864 4.915 5.855 1.00 95.31 524 GLU A N 1
ATOM 4128 C CA . GLU A 1 524 ? -22.471 4.384 4.617 1.00 95.31 524 GLU A CA 1
ATOM 4129 C C . GLU A 1 524 ? -22.145 5.220 3.373 1.00 95.31 524 GLU A C 1
ATOM 4131 O O . GLU A 1 524 ? -22.226 4.725 2.248 1.00 95.31 524 GLU A O 1
ATOM 4136 N N . VAL A 1 525 ? -21.779 6.493 3.556 1.00 95.00 525 VAL A N 1
ATOM 4137 C CA . VAL A 1 525 ? -21.649 7.478 2.470 1.00 95.00 525 VAL A CA 1
ATOM 4138 C C . VAL A 1 525 ? -20.659 7.047 1.382 1.00 95.00 525 VAL A C 1
ATOM 4140 O O . VAL A 1 525 ? -20.918 7.252 0.197 1.00 95.00 525 VAL A O 1
ATOM 4143 N N . VAL A 1 526 ? -19.572 6.374 1.763 1.00 96.25 526 VAL A N 1
ATOM 4144 C CA . VAL A 1 526 ? -18.568 5.834 0.836 1.00 96.25 526 VAL A CA 1
ATOM 4145 C C . VAL A 1 526 ? -19.160 4.720 -0.033 1.00 96.25 526 VAL A C 1
ATOM 4147 O O . VAL A 1 526 ? -19.010 4.740 -1.255 1.00 96.25 526 VAL A O 1
ATOM 4150 N N . ALA A 1 527 ? -19.889 3.773 0.566 1.00 97.00 527 ALA A N 1
ATOM 4151 C CA . ALA A 1 527 ? -20.514 2.670 -0.164 1.00 97.00 527 ALA A CA 1
ATOM 4152 C C . ALA A 1 527 ? -21.614 3.169 -1.117 1.00 97.00 527 ALA A C 1
ATOM 4154 O O . ALA A 1 527 ? -21.702 2.715 -2.260 1.00 97.00 527 ALA A O 1
ATOM 4155 N N . ILE A 1 528 ? -22.407 4.155 -0.680 1.00 96.31 528 ILE A N 1
ATOM 4156 C CA . ILE A 1 528 ? -23.399 4.834 -1.527 1.00 96.31 528 ILE A CA 1
ATOM 4157 C C . ILE A 1 528 ? -22.703 5.506 -2.719 1.00 96.31 528 ILE A C 1
ATOM 4159 O O . ILE A 1 528 ? -23.131 5.342 -3.861 1.00 96.31 528 ILE A O 1
ATOM 4163 N N . GLY A 1 529 ? -21.596 6.207 -2.476 1.00 95.38 529 GLY A N 1
ATOM 4164 C CA . GLY A 1 529 ? -20.781 6.827 -3.517 1.00 95.38 529 GLY A CA 1
ATOM 4165 C C . GLY A 1 529 ? -20.234 5.839 -4.545 1.00 95.38 529 GLY A C 1
ATOM 4166 O O . GLY A 1 529 ? -20.314 6.082 -5.750 1.00 95.38 529 GLY A O 1
ATOM 4167 N N . ALA A 1 530 ? -19.732 4.691 -4.087 1.00 96.56 530 ALA A N 1
ATOM 4168 C CA . ALA A 1 530 ? -19.258 3.621 -4.960 1.00 96.56 530 ALA A CA 1
ATOM 4169 C C . ALA A 1 530 ? -20.390 3.032 -5.821 1.00 96.56 530 ALA A C 1
ATOM 4171 O O . ALA A 1 530 ? -20.195 2.775 -7.012 1.00 96.56 530 ALA A O 1
ATOM 4172 N N . ALA A 1 531 ? -21.593 2.879 -5.256 1.00 96.44 531 ALA A N 1
ATOM 4173 C CA . ALA A 1 531 ? -22.772 2.448 -6.003 1.00 96.44 531 ALA A CA 1
ATOM 4174 C C . ALA A 1 531 ? -23.193 3.482 -7.066 1.00 96.44 531 ALA A C 1
ATOM 4176 O O . ALA A 1 531 ? -23.458 3.107 -8.210 1.00 96.44 531 ALA A O 1
ATOM 4177 N N . ILE A 1 532 ? -23.175 4.781 -6.733 1.00 94.56 532 ILE A N 1
ATOM 4178 C CA . ILE A 1 532 ? -23.415 5.875 -7.693 1.00 94.56 532 ILE A CA 1
ATOM 4179 C C . ILE A 1 532 ? -22.389 5.816 -8.828 1.00 94.56 532 ILE A C 1
ATOM 4181 O O . ILE A 1 532 ? -22.766 5.886 -9.998 1.00 94.56 532 ILE A O 1
ATOM 4185 N N . GLN A 1 533 ? -21.108 5.615 -8.508 1.00 94.12 533 GLN A N 1
ATOM 4186 C CA . GLN A 1 533 ? -20.053 5.448 -9.508 1.00 94.12 533 GLN A CA 1
ATOM 4187 C C . GLN A 1 533 ? -20.319 4.244 -10.426 1.00 94.12 533 GLN A C 1
ATOM 4189 O O . GLN A 1 533 ? -20.083 4.333 -11.632 1.00 94.12 533 GLN A O 1
ATOM 4194 N N . GLY A 1 534 ? -20.848 3.139 -9.892 1.00 95.19 534 GLY A N 1
ATOM 4195 C CA . GLY A 1 534 ? -21.332 2.008 -10.687 1.00 95.19 534 GLY A CA 1
ATOM 4196 C C . GLY A 1 534 ? -22.431 2.420 -11.671 1.00 95.19 534 GLY A C 1
ATOM 4197 O O . GLY A 1 534 ? -22.323 2.134 -12.863 1.00 95.19 534 GLY A O 1
ATOM 4198 N N . GLY A 1 535 ? -23.427 3.173 -11.199 1.00 94.44 535 GLY A N 1
ATOM 4199 C CA . GLY A 1 535 ? -24.500 3.723 -12.033 1.00 94.44 535 GLY A CA 1
ATOM 4200 C C . GLY A 1 535 ? -24.014 4.697 -13.116 1.00 94.44 535 GLY A C 1
ATOM 4201 O O . GLY A 1 535 ? -24.581 4.741 -14.208 1.00 94.44 535 GLY A O 1
ATOM 4202 N N . VAL A 1 536 ? -22.936 5.448 -12.864 1.00 92.19 536 VAL A N 1
ATOM 4203 C CA . VAL A 1 536 ? -22.286 6.299 -13.881 1.00 92.19 536 VAL A CA 1
ATOM 4204 C C . VAL A 1 536 ? -21.634 5.440 -14.969 1.00 92.19 536 VAL A C 1
ATOM 4206 O O . VAL A 1 536 ? -21.769 5.738 -16.154 1.00 92.19 536 VAL A O 1
ATOM 4209 N N . LEU A 1 537 ? -20.963 4.344 -14.596 1.00 91.38 537 LEU A N 1
ATOM 4210 C CA . LEU A 1 537 ? -20.302 3.440 -15.549 1.00 91.38 537 LEU A CA 1
ATOM 4211 C C . LEU A 1 537 ? -21.296 2.694 -16.451 1.00 91.38 537 LEU A C 1
ATOM 4213 O O . LEU A 1 537 ? -20.968 2.410 -17.603 1.00 91.38 537 LEU A O 1
ATOM 4217 N N . THR A 1 538 ? -22.497 2.386 -15.952 1.00 93.25 538 THR A N 1
ATOM 4218 C CA . THR A 1 538 ? -23.573 1.762 -16.743 1.00 93.25 538 THR A CA 1
ATOM 4219 C C . THR A 1 538 ? -24.403 2.776 -17.536 1.00 93.25 538 THR A C 1
ATOM 4221 O O . THR A 1 538 ? -25.153 2.387 -18.432 1.00 93.25 538 THR A O 1
ATOM 4224 N N . GLY A 1 539 ? -24.258 4.075 -17.251 1.00 90.69 539 GLY A N 1
ATOM 4225 C CA . GLY A 1 539 ? -25.022 5.160 -17.875 1.00 90.69 539 GLY A CA 1
ATOM 4226 C C . GLY A 1 539 ? -26.433 5.355 -17.304 1.00 90.69 539 GLY A C 1
ATOM 4227 O O . GLY A 1 539 ? -27.221 6.121 -17.871 1.00 90.69 539 GLY A O 1
ATOM 4228 N N . GLU A 1 540 ? -26.765 4.679 -16.201 1.00 91.19 540 GLU A N 1
ATOM 4229 C CA . GLU A 1 540 ? -28.017 4.866 -15.458 1.00 91.19 540 GLU A CA 1
ATOM 4230 C C . GLU A 1 540 ? -28.034 6.208 -14.716 1.00 91.19 540 GLU A C 1
ATOM 4232 O O . GLU A 1 540 ? -29.057 6.896 -14.696 1.00 91.19 540 GLU A O 1
ATOM 4237 N N . VAL A 1 541 ? -26.884 6.620 -14.174 1.00 89.94 541 VAL A N 1
ATOM 4238 C CA . VAL A 1 541 ? -26.678 7.949 -13.590 1.00 89.94 541 VAL A CA 1
ATOM 4239 C C . VAL A 1 541 ? -26.097 8.867 -14.662 1.00 89.94 541 VAL A C 1
ATOM 4241 O O . VAL A 1 541 ? -25.001 8.640 -15.172 1.00 89.94 541 VAL A O 1
ATOM 4244 N N . LYS A 1 542 ? -26.853 9.910 -15.014 1.00 87.19 542 LYS A N 1
ATOM 4245 C CA . LYS A 1 542 ? -26.495 10.891 -16.048 1.00 87.19 542 LYS A CA 1
ATOM 4246 C C . LYS A 1 542 ? -26.093 12.226 -15.439 1.00 87.19 542 LYS A C 1
ATOM 4248 O O . LYS A 1 542 ? -26.486 12.547 -14.318 1.00 87.19 542 LYS A O 1
ATOM 4253 N N . ASP A 1 543 ? -25.369 13.011 -16.233 1.00 83.25 543 ASP A N 1
ATOM 4254 C CA . ASP A 1 543 ? -24.938 14.372 -15.896 1.00 83.25 543 ASP A CA 1
ATOM 4255 C C . ASP A 1 543 ? -24.081 14.422 -14.619 1.00 83.25 543 ASP A C 1
ATOM 4257 O O . ASP A 1 543 ? -24.197 15.342 -13.813 1.00 83.25 543 ASP A O 1
ATOM 4261 N N . VAL A 1 544 ? -23.248 13.393 -14.426 1.00 86.06 544 VAL A N 1
ATOM 4262 C CA . VAL A 1 544 ? -22.231 13.323 -13.375 1.00 86.06 544 VAL A CA 1
ATOM 4263 C C . VAL A 1 544 ? -20.883 13.072 -14.039 1.00 86.06 544 VAL A C 1
ATOM 4265 O O . VAL A 1 544 ? -20.710 12.076 -14.745 1.00 86.06 544 VAL A O 1
ATOM 4268 N N . LEU A 1 545 ? -19.933 13.976 -13.820 1.00 85.56 545 LEU A N 1
ATOM 4269 C CA . LEU A 1 545 ? -18.555 13.853 -14.277 1.00 85.56 545 LEU A CA 1
ATOM 4270 C C . LEU A 1 545 ? -17.626 13.899 -13.070 1.00 85.56 545 LEU A C 1
ATOM 4272 O O . LEU A 1 545 ? -17.567 14.904 -12.368 1.00 85.56 545 LEU A O 1
ATOM 4276 N N . LEU A 1 546 ? -16.882 12.817 -12.862 1.00 87.38 546 LEU A N 1
ATOM 4277 C CA . LEU A 1 546 ? -15.874 12.737 -11.817 1.00 87.38 546 LEU A CA 1
ATOM 4278 C C . LEU A 1 546 ? -14.476 12.968 -12.401 1.00 87.38 546 LEU A C 1
ATOM 4280 O O . LEU A 1 546 ? -14.062 12.250 -13.314 1.00 87.38 546 LEU A O 1
ATOM 4284 N N . LEU A 1 547 ? -13.757 13.934 -11.836 1.00 87.75 547 LEU A N 1
ATOM 4285 C CA . LEU A 1 547 ? -12.368 14.263 -12.138 1.00 87.75 547 LEU A CA 1
ATOM 4286 C C . LEU A 1 547 ? -11.536 14.061 -10.864 1.00 87.75 547 LEU A C 1
ATOM 4288 O O . LEU A 1 547 ? -11.502 14.925 -9.990 1.00 87.75 547 LEU A O 1
ATOM 4292 N N . ASP A 1 548 ? -10.905 12.894 -10.747 1.00 87.44 548 ASP A N 1
ATOM 4293 C CA . ASP A 1 548 ? -10.031 12.548 -9.616 1.00 87.44 548 ASP A CA 1
ATOM 4294 C C . ASP A 1 548 ? -8.578 12.968 -9.900 1.00 87.44 548 ASP A C 1
ATOM 4296 O O . ASP A 1 548 ? -8.277 13.421 -11.005 1.00 87.44 548 ASP A O 1
ATOM 4300 N N . VAL A 1 549 ? -7.665 12.807 -8.940 1.00 86.88 549 VAL A N 1
ATOM 4301 C CA . VAL A 1 549 ? -6.244 13.176 -9.061 1.00 86.88 549 VAL A CA 1
ATOM 4302 C C . VAL A 1 549 ? -5.298 12.064 -8.595 1.00 86.88 549 VAL A C 1
ATOM 4304 O O . VAL A 1 549 ? -5.676 11.186 -7.824 1.00 86.88 549 VAL A O 1
ATOM 4307 N N . THR A 1 550 ? -4.033 12.108 -9.026 1.00 83.81 550 THR A N 1
ATOM 4308 C CA . THR A 1 550 ? -2.972 11.274 -8.423 1.00 83.81 550 THR A CA 1
ATOM 4309 C C . THR A 1 550 ? -2.483 11.887 -7.100 1.00 83.81 550 THR A C 1
ATOM 4311 O O . THR A 1 550 ? -2.156 13.074 -7.087 1.00 83.81 550 THR A O 1
ATOM 4314 N N . PRO A 1 551 ? -2.379 11.131 -5.988 1.00 75.88 551 PRO A N 1
ATOM 4315 C CA . PRO A 1 551 ? -2.035 11.691 -4.674 1.00 75.88 551 PRO A CA 1
ATOM 4316 C C . PRO A 1 551 ? -0.551 12.055 -4.523 1.00 75.88 551 PRO A C 1
ATOM 4318 O O . PRO A 1 551 ? -0.195 12.871 -3.680 1.00 75.88 551 PRO A O 1
ATOM 4321 N N . LEU A 1 552 ? 0.326 11.450 -5.328 1.00 81.31 552 LEU A N 1
ATOM 4322 C CA . LEU A 1 552 ? 1.778 11.599 -5.223 1.00 81.31 552 LEU A CA 1
ATOM 4323 C C . LEU A 1 552 ? 2.394 11.915 -6.583 1.00 81.31 552 LEU A C 1
ATOM 4325 O O . LEU A 1 552 ? 1.947 11.402 -7.615 1.00 81.31 552 LEU A O 1
ATOM 4329 N N . THR A 1 553 ? 3.452 12.723 -6.562 1.00 86.44 553 THR A N 1
ATOM 4330 C CA . THR A 1 553 ? 4.264 13.037 -7.735 1.00 86.44 553 THR A CA 1
ATOM 4331 C C . THR A 1 553 ? 4.889 11.765 -8.298 1.00 86.44 553 THR A C 1
ATOM 4333 O O . THR A 1 553 ? 5.546 11.009 -7.583 1.00 86.44 553 THR A O 1
ATOM 4336 N N . LEU A 1 554 ? 4.719 11.556 -9.602 1.00 90.44 554 LEU A N 1
ATOM 4337 C CA . LEU A 1 554 ? 5.380 10.516 -10.379 1.00 90.44 554 LEU A CA 1
ATOM 4338 C C . LEU A 1 554 ? 6.503 11.137 -11.196 1.00 90.44 554 LEU A C 1
ATOM 4340 O O . LEU A 1 554 ? 6.311 12.148 -11.878 1.00 90.44 554 LEU A O 1
ATOM 4344 N N . GLY A 1 555 ? 7.676 10.523 -11.156 1.00 91.75 555 GLY A N 1
ATOM 4345 C CA . GLY A 1 555 ? 8.852 11.052 -11.830 1.00 91.75 555 GLY A CA 1
ATOM 4346 C C . GLY A 1 555 ? 9.855 9.984 -12.214 1.00 91.75 555 GLY A C 1
ATOM 4347 O O . GLY A 1 555 ? 9.635 8.789 -12.008 1.00 91.75 555 GLY A O 1
ATOM 4348 N N . ILE A 1 556 ? 10.969 10.444 -12.779 1.00 91.56 556 ILE A N 1
ATOM 4349 C CA . ILE A 1 556 ? 12.118 9.596 -13.085 1.00 91.56 556 ILE A CA 1
ATOM 4350 C C . ILE A 1 556 ? 13.373 10.063 -12.357 1.00 91.56 556 ILE A C 1
ATOM 4352 O O . ILE A 1 556 ? 13.546 11.256 -12.101 1.00 91.56 556 ILE A O 1
ATOM 4356 N N . GLU A 1 557 ? 14.271 9.133 -12.048 1.00 86.38 557 GLU A N 1
ATOM 4357 C CA . GLU A 1 557 ? 15.626 9.485 -11.630 1.00 86.38 557 GLU A CA 1
ATOM 4358 C C . GLU A 1 557 ? 16.409 10.021 -12.832 1.00 86.38 557 GLU A C 1
ATOM 4360 O O . GLU A 1 557 ? 16.497 9.374 -13.876 1.00 86.38 557 GLU A O 1
ATOM 4365 N N . THR A 1 558 ? 17.004 11.202 -12.678 1.00 81.88 558 THR A N 1
ATOM 4366 C CA . THR A 1 558 ? 17.928 11.774 -13.663 1.00 81.88 558 THR A CA 1
ATOM 4367 C C . THR A 1 558 ? 19.336 11.917 -13.087 1.00 81.88 558 THR A C 1
ATOM 4369 O O . THR A 1 558 ? 19.613 11.594 -11.925 1.00 81.88 558 THR A O 1
ATOM 4372 N N . MET A 1 559 ? 20.271 12.368 -13.930 1.00 76.44 559 MET A N 1
ATOM 4373 C CA . MET A 1 559 ? 21.682 12.521 -13.574 1.00 76.44 559 MET A CA 1
ATOM 4374 C C . MET A 1 559 ? 21.853 13.287 -12.251 1.00 76.44 559 MET A C 1
ATOM 4376 O O . MET A 1 559 ? 21.389 14.414 -12.107 1.00 76.44 559 MET A O 1
ATOM 4380 N N . GLY A 1 560 ? 22.573 12.678 -11.305 1.00 73.19 560 GLY A N 1
ATOM 4381 C CA . GLY A 1 560 ? 22.781 13.223 -9.958 1.00 73.19 560 GLY A CA 1
ATOM 4382 C C . GLY A 1 560 ? 21.887 12.611 -8.875 1.00 73.19 560 GLY A C 1
ATOM 4383 O O . GLY A 1 560 ? 21.997 13.020 -7.722 1.00 73.19 560 GLY A O 1
ATOM 4384 N N . GLY A 1 561 ? 21.046 11.626 -9.213 1.00 76.12 561 GLY A N 1
ATOM 4385 C CA . GLY A 1 561 ? 20.166 10.950 -8.254 1.00 76.12 561 GLY A CA 1
ATOM 4386 C C . GLY A 1 561 ? 18.979 11.809 -7.826 1.00 76.12 561 GLY A C 1
ATOM 4387 O O . GLY A 1 561 ? 18.485 11.689 -6.704 1.00 76.12 561 GLY A O 1
ATOM 4388 N N . VAL A 1 562 ? 18.562 12.724 -8.700 1.00 79.44 562 VAL A N 1
ATOM 4389 C CA . VAL A 1 562 ? 17.495 13.695 -8.450 1.00 79.44 562 VAL A CA 1
ATOM 4390 C C . VAL A 1 562 ? 16.197 13.164 -9.050 1.00 79.44 562 VAL A C 1
ATOM 4392 O O . VAL A 1 562 ? 16.193 12.644 -10.167 1.00 79.44 562 VAL A O 1
ATOM 4395 N N . LEU A 1 563 ? 15.094 13.299 -8.314 1.00 85.19 563 LEU A N 1
ATOM 4396 C CA . LEU A 1 563 ? 13.760 13.049 -8.848 1.00 85.19 563 LEU A CA 1
ATOM 4397 C C . LEU A 1 563 ? 13.398 14.183 -9.812 1.00 85.19 563 LEU A C 1
ATOM 4399 O O . LEU A 1 563 ? 13.339 15.344 -9.415 1.00 85.19 563 LEU A O 1
ATOM 4403 N N . THR A 1 564 ? 13.131 13.845 -11.069 1.00 90.12 564 THR A N 1
ATOM 4404 C CA . THR A 1 564 ? 12.556 14.770 -12.052 1.00 90.12 564 THR A CA 1
ATOM 4405 C C . THR A 1 564 ? 11.060 14.488 -12.179 1.00 90.12 564 THR A C 1
ATOM 4407 O O . THR A 1 564 ? 10.699 13.416 -12.675 1.00 90.12 564 THR A O 1
ATOM 4410 N N . PRO A 1 565 ? 10.185 15.397 -11.708 1.00 90.81 565 PRO A N 1
ATOM 4411 C CA . PRO A 1 565 ? 8.738 15.212 -11.768 1.00 90.81 565 PRO A CA 1
ATOM 4412 C C . PRO A 1 565 ? 8.239 15.144 -13.213 1.00 90.81 565 PRO A C 1
ATOM 4414 O O . PRO A 1 565 ? 8.502 16.050 -13.998 1.00 90.81 565 PRO A O 1
ATOM 4417 N N . MET A 1 566 ? 7.477 14.102 -13.542 1.00 94.19 566 MET A N 1
ATOM 4418 C CA . MET A 1 566 ? 6.774 13.963 -14.822 1.00 94.19 566 MET A CA 1
ATOM 4419 C C . MET A 1 566 ? 5.312 14.379 -14.658 1.00 94.19 566 MET A C 1
ATOM 4421 O O . MET A 1 566 ? 4.813 15.248 -15.373 1.00 94.19 566 MET A O 1
ATOM 4425 N N . ILE A 1 567 ? 4.631 13.787 -13.677 1.00 93.75 567 ILE A N 1
ATOM 4426 C CA . ILE A 1 567 ? 3.250 14.108 -13.318 1.00 93.75 567 ILE A CA 1
ATOM 4427 C C . ILE A 1 567 ? 3.252 14.515 -11.842 1.00 93.75 567 ILE A C 1
ATOM 4429 O O . ILE A 1 567 ? 3.423 13.644 -10.990 1.00 93.75 567 ILE A O 1
ATOM 4433 N N . PRO A 1 568 ? 3.111 15.813 -11.523 1.00 91.62 568 PRO A N 1
ATOM 4434 C CA . PRO A 1 568 ? 3.017 16.274 -10.140 1.00 91.62 568 PRO A CA 1
ATOM 4435 C C . PRO A 1 568 ? 1.816 15.667 -9.405 1.00 91.62 568 PRO A C 1
ATOM 4437 O O . PRO A 1 568 ? 0.801 15.341 -10.032 1.00 91.62 568 PRO A O 1
ATOM 4440 N N . SER A 1 569 ? 1.906 15.566 -8.079 1.00 86.62 569 SER A N 1
ATOM 4441 C CA . SER A 1 569 ? 0.751 15.270 -7.225 1.00 86.62 569 SER A CA 1
ATOM 4442 C C . SER A 1 569 ? -0.399 16.245 -7.482 1.00 86.62 569 SER A C 1
ATOM 4444 O O . SER A 1 569 ? -0.209 17.373 -7.941 1.00 86.62 569 SER A O 1
ATOM 4446 N N . ASN A 1 570 ? -1.617 15.777 -7.224 1.00 86.94 570 ASN A N 1
ATOM 4447 C CA . ASN A 1 570 ? -2.874 16.478 -7.472 1.00 86.94 570 ASN A CA 1
ATOM 4448 C C . ASN A 1 570 ? -3.157 16.793 -8.959 1.00 86.94 570 ASN A C 1
ATOM 4450 O O . ASN A 1 570 ? -4.060 17.565 -9.273 1.00 86.94 570 ASN A O 1
ATOM 4454 N N . THR A 1 571 ? -2.433 16.175 -9.902 1.00 90.06 571 THR A N 1
ATOM 4455 C CA . THR A 1 571 ? -2.793 16.246 -11.328 1.00 90.06 571 THR A CA 1
ATOM 4456 C C . THR A 1 571 ? -4.038 15.402 -11.591 1.00 90.06 571 THR A C 1
ATOM 4458 O O . THR A 1 571 ? -4.070 14.229 -11.214 1.00 90.06 571 THR A O 1
ATOM 4461 N N . THR A 1 572 ? -5.030 15.975 -12.280 1.00 90.88 572 THR A N 1
ATOM 4462 C CA . THR A 1 572 ? -6.272 15.293 -12.675 1.00 90.88 572 THR A CA 1
ATOM 4463 C C . THR A 1 572 ? -5.993 14.040 -13.504 1.00 90.88 572 THR A C 1
ATOM 4465 O O . THR A 1 572 ? -5.170 14.088 -14.415 1.00 90.88 572 THR A O 1
ATOM 4468 N N . ILE A 1 573 ? -6.690 12.939 -13.223 1.00 86.56 573 ILE A N 1
ATOM 4469 C CA . ILE A 1 573 ? -6.606 11.663 -13.943 1.00 86.56 573 ILE A CA 1
ATOM 4470 C C . ILE A 1 573 ? -7.923 11.360 -14.689 1.00 86.56 573 ILE A C 1
ATOM 4472 O O . ILE A 1 573 ? -8.997 11.746 -14.223 1.00 86.56 573 ILE A O 1
ATOM 4476 N N . PRO A 1 574 ? -7.881 10.657 -15.839 1.00 89.44 574 PRO A N 1
ATOM 4477 C CA . PRO A 1 574 ? -6.691 10.137 -16.514 1.00 89.44 574 PRO A CA 1
ATOM 4478 C C . PRO A 1 574 ? -5.840 11.251 -17.136 1.00 89.44 574 PRO A C 1
ATOM 4480 O O . PRO A 1 574 ? -6.360 12.263 -17.604 1.00 89.44 574 PRO A O 1
ATOM 4483 N N . THR A 1 575 ? -4.523 11.060 -17.165 1.00 93.06 575 THR A N 1
ATOM 4484 C CA . THR A 1 575 ? -3.596 12.045 -17.735 1.00 93.06 575 THR A CA 1
ATOM 4485 C C . THR A 1 575 ? -2.409 11.383 -18.400 1.00 93.06 575 THR A C 1
ATOM 4487 O O . THR A 1 575 ? -2.012 10.271 -18.060 1.00 93.06 575 THR A O 1
ATOM 4490 N N . LYS A 1 576 ? -1.820 12.105 -19.349 1.00 94.19 576 LYS A N 1
ATOM 4491 C CA . LYS A 1 576 ? -0.656 11.661 -20.093 1.00 94.19 576 LYS A CA 1
ATOM 4492 C C . LYS A 1 576 ? 0.357 12.785 -20.192 1.00 94.19 576 LYS A C 1
ATOM 4494 O O . LYS A 1 576 ? 0.056 13.860 -20.712 1.00 94.19 576 LYS A O 1
ATOM 4499 N N . LYS A 1 577 ? 1.581 12.516 -19.747 1.00 94.69 577 LYS A N 1
ATOM 4500 C CA . LYS A 1 577 ? 2.721 13.417 -19.895 1.00 94.69 577 LYS A CA 1
ATOM 4501 C C . LYS A 1 577 ? 3.798 12.748 -20.726 1.00 94.69 577 LYS A C 1
ATOM 4503 O O . LYS A 1 577 ? 4.222 11.640 -20.420 1.00 94.69 577 LYS A O 1
ATOM 4508 N N . THR A 1 578 ? 4.288 13.469 -21.726 1.00 95.12 578 THR A N 1
ATOM 4509 C CA . THR A 1 578 ? 5.451 13.073 -22.515 1.00 95.12 578 THR A CA 1
ATOM 4510 C C . THR A 1 578 ? 6.545 14.119 -22.363 1.00 95.12 578 THR A C 1
ATOM 4512 O O . THR A 1 578 ? 6.279 15.317 -22.478 1.00 95.12 578 THR A O 1
ATOM 4515 N N . GLU A 1 579 ? 7.769 13.665 -22.125 1.00 93.06 579 GLU A N 1
ATOM 4516 C CA . GLU A 1 579 ? 8.957 14.508 -22.053 1.00 93.06 579 GLU A CA 1
ATOM 4517 C C . GLU A 1 579 ? 10.128 13.843 -22.778 1.00 93.06 579 GLU A C 1
ATOM 4519 O O . GLU A 1 579 ? 10.223 12.618 -22.845 1.00 93.06 579 GLU A O 1
ATOM 4524 N N . VAL A 1 580 ? 10.994 14.656 -23.387 1.00 92.12 580 VAL A N 1
ATOM 4525 C CA . VAL A 1 580 ? 12.139 14.167 -24.159 1.00 92.12 580 VAL A CA 1
ATOM 4526 C C . VAL A 1 580 ? 13.404 14.355 -23.340 1.00 92.12 580 VAL A C 1
ATOM 4528 O O . VAL A 1 580 ? 13.833 15.476 -23.079 1.00 92.12 580 VAL A O 1
ATOM 4531 N N . PHE A 1 581 ? 14.018 13.233 -22.998 1.00 89.62 581 PHE A N 1
ATOM 4532 C CA . PHE A 1 581 ? 15.327 13.139 -22.379 1.00 89.62 581 PHE A CA 1
ATOM 4533 C C . PHE A 1 581 ? 16.381 12.779 -23.428 1.00 89.62 581 PHE A C 1
ATOM 4535 O O . PHE A 1 581 ? 16.083 12.542 -24.600 1.00 89.62 581 PHE A O 1
ATOM 4542 N N . SER A 1 582 ? 17.639 12.736 -23.005 1.00 87.00 582 SER A N 1
ATOM 4543 C CA . SER A 1 582 ? 18.755 12.326 -23.850 1.00 87.00 582 SER A CA 1
ATOM 4544 C C . SER A 1 582 ? 19.777 11.536 -23.040 1.00 87.00 582 SER A C 1
ATOM 4546 O O . SER A 1 582 ? 19.749 11.524 -21.811 1.00 87.00 582 SER A O 1
ATOM 4548 N N . THR A 1 583 ? 20.710 10.893 -23.739 1.00 84.62 583 THR A N 1
ATOM 4549 C CA . THR A 1 583 ? 21.882 10.254 -23.141 1.00 84.62 583 THR A CA 1
ATOM 4550 C C . THR A 1 583 ? 22.737 11.243 -22.347 1.00 84.62 583 THR A C 1
ATOM 4552 O O . THR A 1 583 ? 22.925 12.399 -22.744 1.00 84.62 583 THR A O 1
ATOM 4555 N N . ALA A 1 584 ? 23.274 10.761 -21.227 1.00 80.69 584 ALA A N 1
ATOM 4556 C CA . ALA A 1 584 ? 24.142 11.502 -20.319 1.00 80.69 584 ALA A CA 1
ATOM 4557 C C . ALA A 1 584 ? 25.631 11.404 -20.710 1.00 80.69 584 ALA A C 1
ATOM 4559 O O . ALA A 1 584 ? 26.440 12.220 -20.262 1.00 80.69 584 ALA A O 1
ATOM 4560 N N . SER A 1 585 ? 25.999 10.444 -21.567 1.00 80.88 585 SER A N 1
ATOM 4561 C CA . SER A 1 585 ? 27.365 10.242 -22.061 1.00 80.88 585 SER A CA 1
ATOM 4562 C C . SER A 1 585 ? 27.430 9.997 -23.574 1.00 80.88 585 SER A C 1
ATOM 4564 O O . SER A 1 585 ? 26.440 9.645 -24.222 1.00 80.88 585 SER A O 1
ATOM 4566 N N . ASP A 1 586 ? 28.613 10.235 -24.147 1.00 81.31 586 ASP A N 1
ATOM 4567 C CA . ASP A 1 586 ? 28.884 9.986 -25.563 1.00 81.31 586 ASP A CA 1
ATOM 4568 C C . ASP A 1 586 ? 28.843 8.481 -25.853 1.00 81.31 586 ASP A C 1
ATOM 4570 O O . ASP A 1 586 ? 29.381 7.673 -25.098 1.00 81.31 586 ASP A O 1
ATOM 4574 N N . ASN A 1 587 ? 28.235 8.112 -26.979 1.00 83.94 587 ASN A N 1
ATOM 4575 C CA . ASN A 1 587 ? 28.079 6.737 -27.457 1.00 83.94 587 ASN A CA 1
ATOM 4576 C C . ASN A 1 587 ? 27.379 5.796 -26.461 1.00 83.94 587 ASN A C 1
ATOM 4578 O O . ASN A 1 587 ? 27.604 4.587 -26.491 1.00 83.94 587 ASN A O 1
ATOM 4582 N N . GLN A 1 588 ? 26.530 6.342 -25.586 1.00 81.31 588 GLN A N 1
ATOM 4583 C CA . GLN A 1 588 ? 25.752 5.572 -24.621 1.00 81.31 588 GLN A CA 1
ATOM 4584 C C . GLN A 1 588 ? 24.807 4.585 -25.348 1.00 81.31 588 GLN A C 1
ATOM 4586 O O . GLN A 1 588 ? 23.910 5.035 -26.062 1.00 81.31 588 GLN A O 1
ATOM 4591 N N . PRO A 1 589 ? 24.963 3.257 -25.163 1.00 80.00 589 PRO A N 1
ATOM 4592 C CA . PRO A 1 589 ? 24.239 2.243 -25.943 1.00 80.00 589 PRO A CA 1
ATOM 4593 C C . PRO A 1 589 ? 22.792 2.016 -25.478 1.00 80.00 589 PRO A C 1
ATOM 4595 O O . PRO A 1 589 ? 22.034 1.303 -26.135 1.00 80.00 589 PRO A O 1
ATOM 4598 N N . GLY A 1 590 ? 22.399 2.589 -24.340 1.00 82.94 590 GLY A N 1
ATOM 4599 C CA . GLY A 1 590 ? 21.057 2.473 -23.783 1.00 82.94 590 GLY A CA 1
ATOM 4600 C C . GLY A 1 590 ? 20.827 3.424 -22.611 1.00 82.94 590 GLY A C 1
ATOM 4601 O O . GLY A 1 590 ? 21.783 3.872 -21.977 1.00 82.94 590 GLY A O 1
ATOM 4602 N N . VAL A 1 591 ? 19.566 3.744 -22.328 1.00 82.31 591 VAL A N 1
ATOM 4603 C CA . VAL A 1 591 ? 19.155 4.601 -21.205 1.00 82.31 591 VAL A CA 1
ATOM 4604 C C . VAL A 1 591 ? 18.298 3.787 -20.240 1.00 82.31 591 VAL A C 1
ATOM 4606 O O . VAL A 1 591 ? 17.330 3.153 -20.659 1.00 82.31 591 VAL A O 1
ATOM 4609 N N . GLU A 1 592 ? 18.656 3.818 -18.957 1.00 84.50 592 GLU A N 1
ATOM 4610 C CA . GLU A 1 592 ? 17.824 3.287 -17.879 1.00 84.50 592 GLU A CA 1
ATOM 4611 C C . GLU A 1 592 ? 16.776 4.328 -17.484 1.00 84.50 592 GLU A C 1
ATOM 4613 O O . GLU A 1 592 ? 17.099 5.490 -17.238 1.00 84.50 592 GLU A O 1
ATOM 4618 N N . ILE A 1 593 ? 15.518 3.905 -17.423 1.00 86.25 593 ILE A N 1
ATOM 4619 C CA . ILE A 1 593 ? 14.403 4.693 -16.916 1.00 86.25 593 ILE A CA 1
ATOM 4620 C C . ILE A 1 593 ? 14.027 4.119 -15.555 1.00 86.25 593 ILE A C 1
ATOM 4622 O O . ILE A 1 593 ? 13.452 3.033 -15.473 1.00 86.25 593 ILE A O 1
ATOM 4626 N N . HIS A 1 594 ? 14.358 4.844 -14.489 1.00 85.69 594 HIS A N 1
ATOM 4627 C CA . HIS A 1 594 ? 13.953 4.514 -13.127 1.00 85.69 594 HIS A CA 1
ATOM 4628 C C . HIS A 1 594 ? 12.764 5.381 -12.733 1.00 85.69 594 HIS A C 1
ATOM 4630 O O . HIS A 1 594 ? 12.899 6.594 -12.626 1.00 85.69 594 HIS A O 1
ATOM 4636 N N . VAL A 1 595 ? 11.610 4.748 -12.553 1.00 86.00 595 VAL A N 1
ATOM 4637 C CA . VAL A 1 595 ? 10.326 5.371 -12.229 1.00 86.00 595 VAL A CA 1
ATOM 4638 C C . VAL A 1 595 ? 10.147 5.397 -10.716 1.00 86.00 595 VAL A C 1
ATOM 4640 O O . VAL A 1 595 ? 10.333 4.372 -10.057 1.00 86.00 595 VAL A O 1
ATOM 4643 N N . LEU A 1 596 ? 9.765 6.550 -10.168 1.00 83.19 596 LEU A N 1
ATOM 4644 C CA . LEU A 1 596 ? 9.564 6.750 -8.733 1.00 83.19 596 LEU A CA 1
ATOM 4645 C C . LEU A 1 596 ? 8.265 7.500 -8.430 1.00 83.19 596 LEU A C 1
ATOM 4647 O O . LEU A 1 596 ? 7.752 8.240 -9.272 1.00 83.19 596 LEU A O 1
ATOM 4651 N N . GLN A 1 597 ? 7.795 7.350 -7.193 1.00 80.56 597 GLN A N 1
ATOM 4652 C CA . GLN A 1 597 ? 6.660 8.062 -6.619 1.00 80.56 597 GLN A CA 1
ATOM 4653 C C . GLN A 1 597 ? 7.042 8.717 -5.283 1.00 80.56 597 GLN A C 1
ATOM 4655 O O . GLN A 1 597 ? 7.564 8.055 -4.385 1.00 80.56 597 GLN A O 1
ATOM 4660 N N . GLY A 1 598 ? 6.776 10.015 -5.140 1.00 79.50 598 GLY A N 1
ATOM 4661 C CA . GLY A 1 598 ? 6.988 10.760 -3.897 1.00 79.50 598 GLY A CA 1
ATOM 4662 C C . GLY A 1 598 ? 7.405 12.217 -4.104 1.00 79.50 598 GLY A C 1
ATOM 4663 O O . GLY A 1 598 ? 7.680 12.653 -5.217 1.00 79.50 598 GLY A O 1
ATOM 4664 N N . GLU A 1 599 ? 7.461 12.972 -3.005 1.00 79.31 599 GLU A N 1
ATOM 4665 C CA . GLU A 1 599 ? 7.665 14.433 -3.010 1.00 79.31 599 GLU A CA 1
ATOM 4666 C C . GLU A 1 599 ? 9.101 14.867 -2.664 1.00 79.31 599 GLU A C 1
ATOM 4668 O O . GLU A 1 599 ? 9.406 16.056 -2.535 1.00 79.31 599 GLU A O 1
ATOM 4673 N N . ARG A 1 600 ? 10.018 13.918 -2.441 1.00 73.31 600 ARG A N 1
ATOM 4674 C CA . ARG A 1 600 ? 11.390 14.227 -2.022 1.00 73.31 600 ARG A CA 1
ATOM 4675 C C . ARG A 1 600 ? 12.252 14.572 -3.242 1.00 73.31 600 ARG A C 1
ATOM 4677 O O . ARG A 1 600 ? 12.128 13.937 -4.283 1.00 73.31 600 ARG A O 1
ATOM 4684 N N . PRO A 1 601 ? 13.194 15.523 -3.136 1.00 70.62 601 PRO A N 1
ATOM 4685 C CA . PRO A 1 601 ? 14.011 15.927 -4.283 1.00 70.62 601 PRO A CA 1
ATOM 4686 C C . PRO A 1 601 ? 15.020 14.852 -4.718 1.00 70.62 601 PRO A C 1
ATOM 4688 O O . PRO A 1 601 ? 15.418 14.814 -5.878 1.00 70.62 601 PRO A O 1
ATOM 4691 N N . MET A 1 602 ? 15.446 13.976 -3.803 1.00 76.62 602 MET A N 1
ATOM 4692 C CA . MET A 1 602 ? 16.410 12.912 -4.095 1.00 76.62 602 MET A CA 1
ATOM 4693 C C . MET A 1 602 ? 15.679 11.605 -4.387 1.00 76.62 602 MET A C 1
ATOM 4695 O O . MET A 1 602 ? 14.860 11.175 -3.578 1.00 76.62 602 MET A O 1
ATOM 4699 N N . ALA A 1 603 ? 16.023 10.937 -5.489 1.00 73.25 603 ALA A N 1
ATOM 4700 C CA . ALA A 1 603 ? 15.384 9.697 -5.927 1.00 73.25 603 ALA A CA 1
ATOM 4701 C C . ALA A 1 603 ? 15.392 8.617 -4.827 1.00 73.25 603 ALA A C 1
ATOM 4703 O O . ALA A 1 603 ? 14.355 8.039 -4.528 1.00 73.25 603 ALA A O 1
ATOM 4704 N N . ALA A 1 604 ? 16.516 8.443 -4.123 1.00 69.12 604 ALA A N 1
ATOM 4705 C CA . ALA A 1 604 ? 16.667 7.460 -3.041 1.00 69.12 604 ALA A CA 1
ATOM 4706 C C . ALA A 1 604 ? 15.749 7.674 -1.814 1.00 69.12 604 ALA A C 1
ATOM 4708 O O . ALA A 1 604 ? 15.714 6.827 -0.929 1.00 69.12 604 ALA A O 1
ATOM 4709 N N . GLN A 1 605 ? 15.060 8.815 -1.716 1.00 69.00 605 GLN A N 1
ATOM 4710 C CA . GLN A 1 605 ? 14.124 9.130 -0.628 1.00 69.00 605 GLN A CA 1
ATOM 4711 C C . GLN A 1 605 ? 12.656 8.955 -1.041 1.00 69.00 605 GLN A C 1
ATOM 4713 O O . GLN A 1 605 ? 11.768 9.256 -0.246 1.00 69.00 605 GLN A O 1
ATOM 4718 N N . ASN A 1 606 ? 12.410 8.532 -2.280 1.00 68.62 606 ASN A N 1
ATOM 4719 C CA . ASN A 1 606 ? 11.085 8.283 -2.827 1.00 68.62 606 ASN A CA 1
ATOM 4720 C C . ASN A 1 606 ? 10.892 6.793 -3.079 1.00 68.62 606 ASN A C 1
ATOM 4722 O O . ASN A 1 606 ? 11.854 6.025 -3.146 1.00 68.62 606 ASN A O 1
ATOM 4726 N N . LYS A 1 607 ? 9.635 6.398 -3.254 1.00 70.44 607 LYS A N 1
ATOM 4727 C CA . LYS A 1 607 ? 9.265 5.020 -3.549 1.00 70.44 607 LYS A CA 1
ATOM 4728 C C . LYS A 1 607 ? 9.700 4.672 -4.968 1.00 70.44 607 LYS A C 1
ATOM 4730 O O . LYS A 1 607 ? 9.321 5.369 -5.907 1.00 70.44 607 LYS A O 1
ATOM 4735 N N . SER A 1 608 ? 10.493 3.619 -5.137 1.00 76.31 608 SER A N 1
ATOM 4736 C CA . SER A 1 608 ? 10.797 3.092 -6.470 1.00 76.31 608 SER A CA 1
ATOM 4737 C C . SER A 1 608 ? 9.596 2.298 -6.963 1.00 76.31 608 SER A C 1
ATOM 4739 O O . SER A 1 608 ? 9.104 1.430 -6.254 1.00 76.31 608 SER A O 1
ATOM 4741 N N . LEU A 1 609 ? 9.115 2.595 -8.168 1.00 73.62 609 LEU A N 1
ATOM 4742 C CA . LEU A 1 609 ? 8.022 1.840 -8.780 1.00 73.62 609 LEU A CA 1
ATOM 4743 C C . LEU A 1 609 ? 8.527 0.803 -9.789 1.00 73.62 609 LEU A C 1
ATOM 4745 O O . LEU A 1 609 ? 7.874 -0.209 -10.031 1.00 73.62 609 LEU A O 1
ATOM 4749 N N . GLY A 1 610 ? 9.685 1.049 -10.403 1.00 71.88 610 GLY A N 1
ATOM 4750 C CA . GLY A 1 610 ? 10.289 0.109 -11.341 1.00 71.88 610 GLY A CA 1
ATOM 4751 C C . GLY A 1 610 ? 11.396 0.715 -12.194 1.00 71.88 610 GLY A C 1
ATOM 4752 O O . GLY A 1 610 ? 11.542 1.934 -12.301 1.00 71.88 610 GLY A O 1
ATOM 4753 N N . ARG A 1 611 ? 12.183 -0.159 -12.827 1.00 77.00 611 ARG A N 1
ATOM 4754 C CA . ARG A 1 611 ? 13.288 0.202 -13.723 1.00 77.00 611 ARG A CA 1
ATOM 4755 C C . ARG A 1 611 ? 13.216 -0.586 -15.018 1.00 77.00 611 ARG A C 1
ATOM 4757 O O . ARG A 1 611 ? 12.929 -1.784 -15.003 1.00 77.00 611 ARG A O 1
ATOM 4764 N N . PHE A 1 612 ? 13.506 0.068 -16.137 1.00 76.62 612 PHE A N 1
ATOM 4765 C CA . PHE A 1 612 ? 13.631 -0.603 -17.428 1.00 76.62 612 PHE A CA 1
ATOM 4766 C C . PHE A 1 612 ? 14.628 0.106 -18.341 1.00 76.62 612 PHE A C 1
ATOM 4768 O O . PHE A 1 612 ? 14.818 1.317 -18.263 1.00 76.62 612 PHE A O 1
ATOM 4775 N N . ASN A 1 613 ? 15.269 -0.665 -19.217 1.00 77.88 613 ASN A N 1
ATOM 4776 C CA . ASN A 1 613 ? 16.308 -0.173 -20.113 1.00 77.88 613 ASN A CA 1
ATOM 4777 C C . ASN A 1 613 ? 15.783 -0.051 -21.541 1.00 77.88 613 ASN A C 1
ATOM 4779 O O . ASN A 1 613 ? 15.287 -1.023 -22.108 1.00 77.88 613 ASN A O 1
ATOM 4783 N N . LEU A 1 614 ? 15.960 1.122 -22.144 1.00 81.25 614 LEU A N 1
ATOM 4784 C CA . LEU A 1 614 ? 15.858 1.305 -23.585 1.00 81.25 614 LEU A CA 1
ATOM 4785 C C . LEU A 1 614 ? 17.244 1.082 -24.196 1.00 81.25 614 LEU A C 1
ATOM 4787 O O . LEU A 1 614 ? 18.125 1.929 -24.061 1.00 81.25 614 LEU A O 1
ATOM 4791 N N . THR A 1 615 ? 17.450 -0.074 -24.823 1.00 83.00 615 THR A N 1
ATOM 4792 C CA . THR A 1 615 ? 18.741 -0.500 -25.385 1.00 83.00 615 THR A CA 1
ATOM 4793 C C . THR A 1 615 ? 18.864 -0.202 -26.881 1.00 83.00 615 THR A C 1
ATOM 4795 O O . THR A 1 615 ? 17.900 0.189 -27.540 1.00 83.00 615 THR A O 1
ATOM 4798 N N . ASP A 1 616 ? 20.060 -0.441 -27.424 1.00 81.56 616 ASP A N 1
ATOM 4799 C CA . ASP A 1 616 ? 20.417 -0.298 -28.839 1.00 81.56 616 ASP A CA 1
ATOM 4800 C C . ASP A 1 616 ? 20.289 1.129 -29.394 1.00 81.56 616 ASP A C 1
ATOM 4802 O O . ASP A 1 616 ? 19.910 1.325 -30.555 1.00 81.56 616 ASP A O 1
ATOM 4806 N N . ILE A 1 617 ? 20.612 2.128 -28.575 1.00 82.88 617 ILE A N 1
ATOM 4807 C CA . ILE A 1 617 ? 20.703 3.519 -29.020 1.00 82.88 617 ILE A CA 1
ATOM 4808 C C . ILE A 1 617 ? 21.958 3.660 -29.903 1.00 82.88 617 ILE A C 1
ATOM 4810 O O . ILE A 1 617 ? 23.047 3.258 -29.479 1.00 82.88 617 ILE A O 1
ATOM 4814 N N . PRO A 1 618 ? 21.849 4.206 -31.131 1.00 85.25 618 PRO A N 1
ATOM 4815 C CA . PRO A 1 618 ? 22.999 4.387 -32.010 1.00 85.25 618 PRO A CA 1
ATOM 4816 C C . PRO A 1 618 ? 24.093 5.257 -31.367 1.00 85.25 618 PRO A C 1
ATOM 4818 O O . PRO A 1 618 ? 23.764 6.241 -30.700 1.00 85.25 618 PRO A O 1
ATOM 4821 N N . PRO A 1 619 ? 25.387 4.967 -31.607 1.00 87.50 619 PRO A N 1
ATOM 4822 C CA . PRO A 1 619 ? 26.478 5.803 -31.118 1.00 87.50 619 PRO A CA 1
ATOM 4823 C C . PRO A 1 619 ? 26.334 7.254 -31.597 1.00 87.50 619 PRO A C 1
ATOM 4825 O O . PRO A 1 619 ? 26.362 7.534 -32.797 1.00 87.50 619 PRO A O 1
ATOM 4828 N N . ALA A 1 620 ? 26.170 8.175 -30.653 1.00 89.19 620 ALA A N 1
ATOM 4829 C CA . ALA A 1 620 ? 26.066 9.607 -30.898 1.00 89.19 620 ALA A CA 1
ATOM 4830 C C . ALA A 1 620 ? 26.671 10.386 -29.724 1.00 89.19 620 ALA A C 1
ATOM 4832 O O . ALA A 1 620 ? 26.833 9.848 -28.629 1.00 89.19 620 ALA A O 1
ATOM 4833 N N . GLN A 1 621 ? 26.989 11.665 -29.931 1.00 88.38 621 GLN A N 1
ATOM 4834 C CA . GLN A 1 621 ? 27.392 12.546 -28.829 1.00 88.38 621 GLN A CA 1
ATOM 4835 C C . GLN A 1 621 ? 26.272 12.648 -27.783 1.00 88.38 621 GLN A C 1
ATOM 4837 O O . GLN A 1 621 ? 25.087 12.558 -28.119 1.00 88.38 621 GLN A O 1
ATOM 4842 N N . ARG A 1 622 ? 26.634 12.856 -26.514 1.00 86.38 622 ARG A N 1
ATOM 4843 C CA . ARG A 1 622 ? 25.668 13.107 -25.438 1.00 86.38 622 ARG A CA 1
ATOM 4844 C C . ARG A 1 622 ? 24.744 14.260 -25.825 1.00 86.38 622 ARG A C 1
ATOM 4846 O O . ARG A 1 622 ? 25.173 15.222 -26.464 1.00 86.38 622 ARG A O 1
ATOM 4853 N N . GLY A 1 623 ? 23.486 14.196 -25.411 1.00 84.00 623 GLY A N 1
ATOM 4854 C CA . GLY A 1 623 ? 22.506 15.231 -25.765 1.00 84.00 623 GLY A CA 1
ATOM 4855 C C . GLY A 1 623 ? 21.887 15.090 -27.165 1.00 84.00 623 GLY A C 1
ATOM 4856 O O . GLY A 1 623 ? 20.966 15.841 -27.477 1.00 84.00 623 GLY A O 1
ATOM 4857 N N . VAL A 1 624 ? 22.377 14.174 -28.015 1.00 90.31 624 VAL A N 1
ATOM 4858 C CA . VAL A 1 624 ? 21.864 13.989 -29.386 1.00 90.31 624 VAL A CA 1
ATOM 4859 C C . VAL A 1 624 ? 20.696 12.993 -29.467 1.00 90.31 624 VAL A C 1
ATOM 4861 O O . VAL A 1 624 ? 19.702 13.333 -30.116 1.00 90.31 624 VAL A O 1
ATOM 4864 N N . PRO A 1 625 ? 20.755 11.786 -28.864 1.00 89.50 625 PRO A N 1
ATOM 4865 C CA . PRO A 1 625 ? 19.624 10.858 -28.877 1.00 89.50 625 PRO A CA 1
ATOM 4866 C C . PRO A 1 625 ? 18.386 11.457 -28.206 1.00 89.50 625 PRO A C 1
ATOM 4868 O O . PRO A 1 625 ? 18.471 11.990 -27.106 1.00 89.50 625 PRO A O 1
ATOM 4871 N N . GLN A 1 626 ? 17.224 11.342 -28.845 1.00 91.50 626 GLN A N 1
ATOM 4872 C CA . GLN A 1 626 ? 15.970 11.869 -28.304 1.00 91.50 626 GLN A CA 1
ATOM 4873 C C . GLN A 1 626 ? 15.134 10.733 -27.728 1.00 91.50 626 GLN A C 1
ATOM 4875 O O . GLN A 1 626 ? 14.471 10.006 -28.470 1.00 91.50 626 GLN A O 1
ATOM 4880 N N . ILE A 1 627 ? 15.166 10.603 -26.406 1.00 91.31 627 ILE A N 1
ATOM 4881 C CA . ILE A 1 627 ? 14.467 9.563 -25.656 1.00 91.31 627 ILE A CA 1
ATOM 4882 C C . ILE A 1 627 ? 13.164 10.137 -25.121 1.00 91.31 627 ILE A C 1
ATOM 4884 O O . ILE A 1 627 ? 13.132 10.857 -24.131 1.00 91.31 627 ILE A O 1
ATOM 4888 N N . GLU A 1 628 ? 12.078 9.837 -25.813 1.00 93.69 628 GLU A N 1
ATOM 4889 C CA . GLU A 1 628 ? 10.733 10.245 -25.443 1.00 93.69 628 GLU A CA 1
ATOM 4890 C C . GLU A 1 628 ? 10.194 9.315 -24.357 1.00 93.69 628 GLU A C 1
ATOM 4892 O O . GLU A 1 628 ? 9.912 8.148 -24.621 1.00 93.69 628 GLU A O 1
ATOM 4897 N N . VAL A 1 629 ? 10.049 9.824 -23.137 1.00 93.44 629 VAL A N 1
ATOM 4898 C CA . VAL A 1 629 ? 9.467 9.099 -22.006 1.00 93.44 629 VAL A CA 1
ATOM 4899 C C . VAL A 1 629 ? 8.045 9.594 -21.796 1.00 93.44 629 VAL A C 1
ATOM 4901 O O . VAL A 1 629 ? 7.790 10.794 -21.721 1.00 93.44 629 VAL A O 1
ATOM 4904 N N . THR A 1 630 ? 7.109 8.661 -21.714 1.00 93.81 630 THR A N 1
ATOM 4905 C CA . THR A 1 630 ? 5.682 8.927 -21.586 1.00 93.81 630 THR A CA 1
ATOM 4906 C C . THR A 1 630 ? 5.130 8.218 -20.364 1.00 93.81 630 THR A C 1
ATOM 4908 O O . THR A 1 630 ? 5.235 6.997 -20.261 1.00 93.81 630 THR A O 1
ATOM 4911 N N . PHE A 1 631 ? 4.522 8.996 -19.477 1.00 93.94 631 PHE A N 1
ATOM 4912 C CA . PHE A 1 631 ? 3.757 8.546 -18.324 1.00 93.94 631 PHE A CA 1
ATOM 4913 C C . PHE A 1 631 ? 2.276 8.685 -18.663 1.00 93.94 631 PHE A C 1
ATOM 4915 O O . PHE A 1 631 ? 1.842 9.749 -19.105 1.00 93.94 631 PHE A O 1
ATOM 4922 N N . ASP A 1 632 ? 1.518 7.617 -18.476 1.00 89.56 632 ASP A N 1
ATOM 4923 C CA . ASP A 1 632 ? 0.084 7.542 -18.739 1.00 89.56 632 ASP A CA 1
ATOM 4924 C C . ASP A 1 632 ? -0.587 6.948 -17.497 1.00 89.56 632 ASP A C 1
ATOM 4926 O O . ASP A 1 632 ? -0.254 5.834 -17.090 1.00 89.56 632 ASP A O 1
ATOM 4930 N N . ILE A 1 633 ? -1.449 7.729 -16.846 1.00 86.44 633 ILE A N 1
ATOM 4931 C CA . ILE A 1 633 ? -2.225 7.303 -15.681 1.00 86.44 633 ILE A CA 1
ATOM 4932 C C . ILE A 1 633 ? -3.669 7.128 -16.127 1.00 86.44 633 ILE A C 1
ATOM 4934 O O . ILE A 1 633 ? -4.286 8.073 -16.630 1.00 86.44 633 ILE A O 1
ATOM 4938 N N . ASP A 1 634 ? -4.213 5.934 -15.912 1.00 84.50 634 ASP A N 1
ATOM 4939 C CA . ASP A 1 634 ? -5.589 5.626 -16.279 1.00 84.50 634 ASP A CA 1
ATOM 4940 C C . ASP A 1 634 ? -6.615 6.143 -15.247 1.00 84.50 634 ASP A C 1
ATOM 4942 O O . ASP A 1 634 ? -6.285 6.730 -14.216 1.00 84.50 634 ASP A O 1
ATOM 4946 N N . ALA A 1 635 ? -7.903 5.916 -15.514 1.00 81.31 635 ALA A N 1
ATOM 4947 C CA . ALA A 1 635 ? -8.986 6.354 -14.631 1.00 81.31 635 ALA A CA 1
ATOM 4948 C C . ALA A 1 635 ? -9.085 5.574 -13.297 1.00 81.31 635 ALA A C 1
ATOM 4950 O O . ALA A 1 635 ? -9.938 5.905 -12.476 1.00 81.31 635 ALA A O 1
ATOM 4951 N N . ASN A 1 636 ? -8.271 4.529 -13.097 1.00 71.56 636 ASN A N 1
ATOM 4952 C CA . ASN A 1 636 ? -8.120 3.808 -11.827 1.00 71.56 636 ASN A CA 1
ATOM 4953 C C . ASN A 1 636 ? -6.894 4.293 -11.031 1.00 71.56 636 ASN A C 1
ATOM 4955 O O . ASN A 1 636 ? -6.645 3.788 -9.935 1.00 71.56 636 ASN A O 1
ATOM 4959 N N . GLY A 1 637 ? -6.112 5.227 -11.585 1.00 74.62 637 GLY A N 1
ATOM 4960 C CA . GLY A 1 637 ? -4.843 5.663 -11.012 1.00 74.62 637 GLY A CA 1
ATOM 4961 C C . GLY A 1 637 ? -3.669 4.721 -11.301 1.00 74.62 637 GLY A C 1
ATOM 4962 O O . GLY A 1 637 ? -2.633 4.874 -10.663 1.00 74.62 637 GLY A O 1
ATOM 4963 N N . MET A 1 638 ? -3.801 3.761 -12.229 1.00 76.81 638 MET A N 1
ATOM 4964 C CA . MET A 1 638 ? -2.719 2.827 -12.578 1.00 76.81 638 MET A CA 1
ATOM 4965 C C . MET A 1 638 ? -1.734 3.463 -13.563 1.00 76.81 638 MET A C 1
ATOM 4967 O O . MET A 1 638 ? -2.146 4.079 -14.552 1.00 76.81 638 MET A O 1
ATOM 4971 N N . LEU A 1 639 ? -0.433 3.269 -13.324 1.00 81.56 639 LEU A N 1
ATOM 4972 C CA . LEU A 1 639 ? 0.637 3.873 -14.119 1.00 81.56 639 LEU A CA 1
ATOM 4973 C C . LEU A 1 639 ? 1.137 2.968 -15.259 1.00 81.56 639 LEU A C 1
ATOM 4975 O O . LEU A 1 639 ? 1.604 1.842 -15.073 1.00 81.56 639 LEU A O 1
ATOM 4979 N N . HIS A 1 640 ? 1.176 3.533 -16.460 1.00 85.00 640 HIS A N 1
ATOM 4980 C CA . HIS A 1 640 ? 1.839 2.979 -17.631 1.00 85.00 640 HIS A CA 1
ATOM 4981 C C . HIS A 1 640 ? 3.000 3.885 -18.045 1.00 85.00 640 HIS A C 1
ATOM 4983 O O . HIS A 1 640 ? 2.806 5.074 -18.302 1.00 85.00 640 HIS A O 1
ATOM 4989 N N . VAL A 1 641 ? 4.211 3.330 -18.151 1.00 87.31 641 VAL A N 1
ATOM 4990 C CA . VAL A 1 641 ? 5.389 4.091 -18.590 1.00 87.31 641 VAL A CA 1
ATOM 4991 C C . VAL A 1 641 ? 5.951 3.493 -19.871 1.00 87.31 641 VAL A C 1
ATOM 4993 O O . VAL A 1 641 ? 6.162 2.289 -19.994 1.00 87.31 641 VAL A O 1
ATOM 4996 N N . SER A 1 642 ? 6.213 4.341 -20.858 1.00 90.12 642 SER A N 1
ATOM 4997 C CA . SER A 1 642 ? 6.880 3.947 -22.101 1.00 90.12 642 SER A CA 1
ATOM 4998 C C . SER A 1 642 ? 8.042 4.877 -22.395 1.00 90.12 642 SER A C 1
ATOM 5000 O O . SER A 1 642 ? 7.987 6.063 -22.086 1.00 90.12 642 SER A O 1
ATOM 5002 N N . ALA A 1 643 ? 9.104 4.336 -22.978 1.00 90.12 643 ALA A N 1
ATOM 5003 C CA . ALA A 1 643 ? 10.242 5.092 -23.468 1.00 90.12 643 ALA A CA 1
ATOM 5004 C C . ALA A 1 643 ? 10.512 4.715 -24.921 1.00 90.12 643 ALA A C 1
ATOM 5006 O O . ALA A 1 643 ? 10.578 3.533 -25.266 1.00 90.12 643 ALA A O 1
ATOM 5007 N N . LYS A 1 644 ? 10.677 5.721 -25.775 1.00 91.81 644 LYS A N 1
ATOM 5008 C CA . LYS A 1 644 ? 10.880 5.557 -27.209 1.00 91.81 644 LYS A CA 1
ATOM 5009 C C . LYS A 1 644 ? 12.050 6.400 -27.683 1.00 91.81 644 LYS A C 1
ATOM 5011 O O . LYS A 1 644 ? 12.069 7.609 -27.483 1.00 91.81 644 LYS A O 1
ATOM 5016 N N . ASP A 1 645 ? 12.995 5.784 -28.381 1.00 91.31 645 ASP A N 1
ATOM 5017 C CA . ASP A 1 645 ? 13.995 6.539 -29.131 1.00 91.31 645 ASP A CA 1
ATOM 5018 C C . ASP A 1 645 ? 13.361 7.040 -30.432 1.00 91.31 645 ASP A C 1
ATOM 5020 O O . ASP A 1 645 ? 12.932 6.257 -31.285 1.00 91.31 645 ASP A O 1
ATOM 5024 N N . LYS A 1 646 ? 13.299 8.361 -30.605 1.00 90.81 646 LYS A N 1
ATOM 5025 C CA . LYS A 1 646 ? 12.711 8.974 -31.802 1.00 90.81 646 LYS A CA 1
ATOM 5026 C C . LYS A 1 646 ? 13.552 8.760 -33.059 1.00 90.81 646 LYS A C 1
ATOM 5028 O O . LYS A 1 646 ? 12.996 8.832 -34.152 1.00 90.81 646 LYS A O 1
ATOM 5033 N N . GLY A 1 647 ? 14.855 8.509 -32.924 1.00 85.50 647 GLY A N 1
ATOM 5034 C CA . GLY A 1 647 ? 15.749 8.270 -34.056 1.00 85.50 647 GLY A CA 1
ATOM 5035 C C . GLY A 1 647 ? 15.531 6.898 -34.689 1.00 85.50 647 GLY A C 1
ATOM 5036 O O . GLY A 1 647 ? 15.391 6.788 -35.905 1.00 85.50 647 GLY A O 1
ATOM 5037 N N . THR A 1 648 ? 15.471 5.851 -33.864 1.00 86.25 648 THR A N 1
ATOM 5038 C CA . THR A 1 648 ? 15.292 4.466 -34.336 1.00 86.25 648 THR A CA 1
ATOM 5039 C C . THR A 1 648 ? 13.840 3.997 -34.349 1.00 86.25 648 THR A C 1
ATOM 5041 O O . THR A 1 648 ? 13.521 3.003 -34.999 1.00 86.25 648 THR A O 1
ATOM 5044 N N . GLY A 1 649 ? 12.952 4.675 -33.619 1.00 84.19 649 GLY A N 1
ATOM 5045 C CA . GLY A 1 649 ? 11.576 4.240 -33.395 1.00 84.19 649 GLY A CA 1
ATOM 5046 C C . GLY A 1 649 ? 11.444 3.069 -32.418 1.00 84.19 649 GLY A C 1
ATOM 5047 O O . GLY A 1 649 ? 10.316 2.635 -32.180 1.00 84.19 649 GLY A O 1
ATOM 5048 N N . LYS A 1 650 ? 12.553 2.567 -31.852 1.00 83.19 650 LYS A N 1
ATOM 5049 C CA . LYS A 1 650 ? 12.531 1.511 -30.836 1.00 83.19 650 LYS A CA 1
ATOM 5050 C C . LYS A 1 650 ? 11.830 2.011 -29.583 1.00 83.19 650 LYS A C 1
ATOM 5052 O O . LYS A 1 650 ? 12.081 3.120 -29.118 1.00 83.19 650 LYS A O 1
ATOM 5057 N N . GLU A 1 651 ? 10.966 1.168 -29.042 1.00 85.62 651 GLU A N 1
ATOM 5058 C CA . GLU A 1 651 ? 10.148 1.468 -27.877 1.00 85.62 651 GLU A CA 1
ATOM 5059 C C . GLU A 1 651 ? 10.295 0.340 -26.860 1.00 85.62 651 GLU A C 1
ATOM 5061 O O . GLU A 1 651 ? 10.291 -0.839 -27.217 1.00 85.62 651 GLU A O 1
ATOM 5066 N N . GLN A 1 652 ? 10.397 0.718 -25.594 1.00 76.12 652 GLN A N 1
ATOM 5067 C CA . GLN A 1 652 ? 10.245 -0.170 -24.456 1.00 76.12 652 GLN A CA 1
ATOM 5068 C C . GLN A 1 652 ? 9.114 0.360 -23.593 1.00 76.12 652 GLN A C 1
ATOM 5070 O O . GLN A 1 652 ? 8.993 1.562 -23.365 1.00 76.12 652 GLN A O 1
ATOM 5075 N N . LYS A 1 653 ? 8.256 -0.545 -23.139 1.00 78.12 653 LYS A N 1
ATOM 5076 C CA . LYS A 1 653 ? 7.105 -0.208 -22.310 1.00 78.12 653 LYS A CA 1
ATOM 5077 C C . LYS A 1 653 ? 7.202 -1.041 -21.055 1.00 78.12 653 LYS A C 1
ATOM 5079 O O . LYS A 1 653 ? 7.400 -2.251 -21.142 1.00 78.12 653 LYS A O 1
ATOM 5084 N N . ILE A 1 654 ? 7.005 -0.406 -19.917 1.00 68.50 654 ILE A N 1
ATOM 5085 C CA . ILE A 1 654 ? 6.718 -1.096 -18.679 1.00 68.50 654 ILE A CA 1
ATOM 5086 C C . ILE A 1 654 ? 5.289 -0.740 -18.299 1.00 68.50 654 ILE A C 1
ATOM 5088 O O . ILE A 1 654 ? 4.900 0.425 -18.186 1.00 68.50 654 ILE A O 1
ATOM 5092 N N . LYS A 1 655 ? 4.471 -1.770 -18.123 1.00 62.03 655 LYS A N 1
ATOM 5093 C CA . LYS A 1 655 ? 3.325 -1.597 -17.255 1.00 62.03 655 LYS A CA 1
ATOM 5094 C C . LYS A 1 655 ? 3.885 -1.733 -15.850 1.00 62.03 655 LYS A C 1
ATOM 5096 O O . LYS A 1 655 ? 4.410 -2.795 -15.520 1.00 62.03 655 LYS A O 1
ATOM 5101 N N . ILE A 1 656 ? 3.856 -0.643 -15.092 1.00 60.09 656 ILE A N 1
ATOM 5102 C CA . ILE A 1 656 ? 4.149 -0.701 -13.669 1.00 60.09 656 ILE A CA 1
ATOM 5103 C C . ILE A 1 656 ? 2.905 -1.356 -13.065 1.00 60.09 656 ILE A C 1
ATOM 5105 O O . ILE A 1 656 ? 1.943 -0.698 -12.709 1.00 60.09 656 ILE A O 1
ATOM 5109 N N . GLU A 1 657 ? 2.860 -2.684 -13.114 1.00 50.84 657 GLU A N 1
ATOM 5110 C CA . GLU A 1 657 ? 2.076 -3.451 -12.158 1.00 50.84 657 GLU A CA 1
ATOM 5111 C C . GLU A 1 657 ? 3.025 -3.523 -10.967 1.00 50.84 657 GLU A C 1
ATOM 5113 O O . GLU A 1 657 ? 3.954 -4.336 -10.997 1.00 50.84 657 GLU A O 1
ATOM 5118 N N . ALA A 1 658 ? 2.925 -2.594 -10.005 1.00 47.25 658 ALA A N 1
ATOM 5119 C CA . ALA A 1 658 ? 3.710 -2.732 -8.787 1.00 47.25 658 ALA A CA 1
ATOM 5120 C C . ALA A 1 658 ? 3.449 -4.145 -8.267 1.00 47.25 658 ALA A C 1
ATOM 5122 O O . ALA A 1 658 ? 2.294 -4.531 -8.082 1.00 47.25 658 ALA A O 1
ATOM 5123 N N . GLY A 1 659 ? 4.509 -4.952 -8.166 1.00 50.66 659 GLY A N 1
ATOM 5124 C CA . GLY A 1 659 ? 4.373 -6.351 -7.799 1.00 50.66 659 GLY A CA 1
ATOM 5125 C C . GLY A 1 659 ? 3.663 -6.421 -6.456 1.00 50.66 659 GLY A C 1
ATOM 5126 O O . GLY A 1 659 ? 4.274 -6.167 -5.424 1.00 50.66 659 GLY A O 1
ATOM 5127 N N . SER A 1 660 ? 2.389 -6.799 -6.469 1.00 54.28 660 SER A N 1
ATOM 5128 C CA . SER A 1 660 ? 1.514 -7.000 -5.309 1.00 54.28 660 SER A CA 1
ATOM 5129 C C . SER A 1 660 ? 1.940 -8.200 -4.455 1.00 54.28 660 SER A C 1
ATOM 5131 O O . SER A 1 660 ? 1.158 -8.741 -3.675 1.00 54.28 660 SER A O 1
ATOM 5133 N N . GLY A 1 661 ? 3.171 -8.683 -4.652 1.00 56.78 661 GLY A N 1
ATOM 5134 C CA . GLY A 1 661 ? 3.699 -9.931 -4.121 1.00 56.78 661 GLY A CA 1
ATOM 5135 C C . GLY A 1 661 ? 3.107 -11.192 -4.725 1.00 56.78 661 GLY A C 1
ATOM 5136 O O . GLY A 1 661 ? 3.562 -12.259 -4.323 1.00 56.78 661 GLY A O 1
ATOM 5137 N N . LEU A 1 662 ? 2.133 -11.093 -5.638 1.00 58.69 662 LEU A N 1
ATOM 5138 C CA . LEU A 1 662 ? 1.486 -12.241 -6.268 1.00 58.69 662 LEU A CA 1
ATOM 5139 C C . LEU A 1 662 ? 1.782 -12.303 -7.765 1.00 58.69 662 LEU A C 1
ATOM 5141 O O . LEU A 1 662 ? 1.668 -11.325 -8.502 1.00 58.69 662 LEU A O 1
ATOM 5145 N N . SER A 1 663 ? 2.142 -13.492 -8.227 1.00 66.00 663 SER A N 1
ATOM 5146 C CA . SER A 1 663 ? 2.144 -13.840 -9.645 1.00 66.00 663 SER A CA 1
ATOM 5147 C C . SER A 1 663 ? 0.718 -14.061 -10.162 1.00 66.00 663 SER A C 1
ATOM 5149 O O . SER A 1 663 ? -0.215 -14.341 -9.404 1.00 66.00 663 SER A O 1
ATOM 5151 N N . LYS A 1 664 ? 0.538 -13.992 -11.486 1.00 70.31 664 LYS A N 1
ATOM 5152 C CA . LYS A 1 664 ? -0.759 -14.286 -12.120 1.00 70.31 664 LYS A CA 1
ATOM 5153 C C . LYS A 1 664 ? -1.211 -15.712 -11.817 1.00 70.31 664 LYS A C 1
ATOM 5155 O O . LYS A 1 664 ? -2.392 -15.954 -11.601 1.00 70.31 664 LYS A O 1
ATOM 5160 N N . GLU A 1 665 ? -0.268 -16.644 -11.764 1.00 72.62 665 GLU A N 1
ATOM 5161 C CA . GLU A 1 665 ? -0.510 -18.036 -11.409 1.00 72.62 665 GLU A CA 1
ATOM 5162 C C . GLU A 1 665 ? -1.011 -18.182 -9.965 1.00 72.62 665 GLU A C 1
ATOM 5164 O O . GLU A 1 665 ? -1.906 -18.988 -9.709 1.00 72.62 665 GLU A O 1
ATOM 5169 N N . GLU A 1 666 ? -0.481 -17.394 -9.025 1.00 72.44 666 GLU A N 1
ATOM 5170 C CA . GLU A 1 666 ? -0.956 -17.379 -7.638 1.00 72.44 666 GLU A CA 1
ATOM 5171 C C . GLU A 1 666 ? -2.365 -16.808 -7.519 1.00 72.44 666 GLU A C 1
ATOM 5173 O O . GLU A 1 666 ? -3.188 -17.408 -6.832 1.00 72.44 666 GLU A O 1
ATOM 5178 N N . VAL A 1 667 ? -2.671 -15.718 -8.228 1.00 69.25 667 VAL A N 1
ATOM 5179 C CA . VAL A 1 667 ? -4.020 -15.130 -8.260 1.00 69.25 667 VAL A CA 1
ATOM 5180 C C . VAL A 1 667 ? -5.037 -16.132 -8.816 1.00 69.25 667 VAL A C 1
ATOM 5182 O O . VAL A 1 667 ? -6.098 -16.325 -8.225 1.00 69.25 667 VAL A O 1
ATOM 5185 N N . GLU A 1 668 ? -4.722 -16.828 -9.912 1.00 81.12 668 GLU A N 1
ATOM 5186 C CA . GLU A 1 668 ? -5.612 -17.852 -10.481 1.00 81.12 668 GLU A CA 1
ATOM 5187 C C . GLU A 1 668 ? -5.768 -19.077 -9.568 1.00 81.12 668 GLU A C 1
ATOM 5189 O O . GLU A 1 668 ? -6.870 -19.619 -9.441 1.00 81.12 668 GLU A O 1
ATOM 5194 N N . ARG A 1 669 ? -4.700 -19.494 -8.873 1.00 83.62 669 ARG A N 1
ATOM 5195 C CA . ARG A 1 669 ? -4.786 -20.538 -7.840 1.00 83.62 669 ARG A CA 1
ATOM 5196 C C . ARG A 1 669 ? -5.706 -20.100 -6.698 1.00 83.62 669 ARG A C 1
ATOM 5198 O O . ARG A 1 669 ? -6.595 -20.853 -6.324 1.00 83.62 669 ARG A O 1
ATOM 5205 N N . MET A 1 670 ? -5.546 -18.874 -6.201 1.00 81.81 670 MET A N 1
ATOM 5206 C CA . MET A 1 670 ? -6.374 -18.324 -5.123 1.00 81.81 670 MET A CA 1
ATOM 5207 C C . MET A 1 670 ? -7.841 -18.177 -5.536 1.00 81.81 670 MET A C 1
ATOM 5209 O O . MET A 1 670 ? -8.719 -18.498 -4.743 1.00 81.81 670 MET A O 1
ATOM 5213 N N . LYS A 1 671 ? -8.131 -17.777 -6.783 1.00 81.31 671 LYS A N 1
ATOM 5214 C CA . LYS A 1 671 ? -9.495 -17.800 -7.349 1.00 81.31 671 LYS A CA 1
ATOM 5215 C C . LYS A 1 671 ? -10.104 -19.201 -7.297 1.00 81.31 671 LYS A C 1
ATOM 5217 O O . LYS A 1 671 ? -11.270 -19.363 -6.935 1.00 81.31 671 LYS A O 1
ATOM 5222 N N . ALA A 1 672 ? -9.328 -20.219 -7.671 1.00 82.06 672 ALA A N 1
ATOM 5223 C CA . ALA A 1 672 ? -9.783 -21.605 -7.633 1.00 82.06 672 ALA A CA 1
ATOM 5224 C C . ALA A 1 672 ? -10.036 -22.085 -6.193 1.00 82.06 672 ALA A C 1
ATOM 5226 O O . ALA A 1 672 ? -11.078 -22.690 -5.936 1.00 82.06 672 ALA A O 1
ATOM 5227 N N . ASP A 1 673 ? -9.137 -21.760 -5.262 1.00 77.06 673 ASP A N 1
ATOM 5228 C CA . ASP A 1 673 ? -9.261 -22.110 -3.843 1.00 77.06 673 ASP A CA 1
ATOM 5229 C C . ASP A 1 673 ? -10.470 -21.409 -3.196 1.00 77.06 673 ASP A C 1
ATOM 5231 O O . ASP A 1 673 ? -11.279 -22.051 -2.525 1.00 77.06 673 ASP A O 1
ATOM 5235 N N . ALA A 1 674 ? -10.668 -20.115 -3.467 1.00 73.38 674 ALA A N 1
ATOM 5236 C CA . ALA A 1 674 ? -11.809 -19.339 -2.979 1.00 73.38 674 ALA A CA 1
ATOM 5237 C C . ALA A 1 674 ? -13.153 -19.909 -3.469 1.00 73.38 674 ALA A C 1
ATOM 5239 O O . ALA A 1 674 ? -14.125 -19.965 -2.713 1.00 73.38 674 ALA A O 1
ATOM 5240 N N . LYS A 1 675 ? -13.205 -20.398 -4.714 1.00 75.94 675 LYS A N 1
ATOM 5241 C CA . LYS A 1 675 ? -14.384 -21.076 -5.273 1.00 75.94 675 LYS A CA 1
ATOM 5242 C C . LYS A 1 675 ? -14.618 -22.462 -4.664 1.00 75.94 675 LYS A C 1
ATOM 5244 O O . LYS A 1 675 ? -15.764 -22.891 -4.532 1.00 75.94 675 LYS A O 1
ATOM 5249 N N . ALA A 1 676 ? -13.554 -23.183 -4.311 1.00 73.50 676 ALA A N 1
ATOM 5250 C CA . ALA A 1 676 ? -13.671 -24.465 -3.621 1.00 73.50 676 ALA A CA 1
ATOM 5251 C C . ALA A 1 676 ? -14.252 -24.284 -2.208 1.00 73.50 676 ALA A C 1
ATOM 5253 O O . ALA A 1 676 ? -15.161 -25.024 -1.830 1.00 73.50 676 ALA A O 1
ATOM 5254 N N . HIS A 1 677 ? -13.806 -23.256 -1.479 1.00 74.31 677 HIS A N 1
ATOM 5255 C CA . HIS A 1 677 ? -14.332 -22.929 -0.152 1.00 74.31 677 HIS A CA 1
ATOM 5256 C C . HIS A 1 677 ? -15.811 -22.526 -0.177 1.00 74.31 677 HIS A C 1
ATOM 5258 O O . HIS A 1 677 ? -16.565 -22.977 0.676 1.00 74.31 677 HIS A O 1
ATOM 5264 N N . GLU A 1 678 ? -16.281 -21.805 -1.200 1.00 68.56 678 GLU A N 1
ATOM 5265 C CA . GLU A 1 678 ? -17.716 -21.506 -1.356 1.00 68.56 678 GLU A CA 1
ATOM 5266 C C . GLU A 1 678 ? -18.577 -22.787 -1.421 1.00 68.56 678 GLU A C 1
ATOM 5268 O O . GLU A 1 678 ? -19.667 -22.869 -0.843 1.00 68.56 678 GLU A O 1
ATOM 5273 N N . ALA A 1 679 ? -18.083 -23.828 -2.100 1.00 69.38 679 ALA A N 1
ATOM 5274 C CA . ALA A 1 679 ? -18.764 -25.118 -2.167 1.00 69.38 679 ALA A CA 1
ATOM 5275 C C . ALA A 1 679 ? -18.741 -25.861 -0.817 1.00 69.38 679 ALA A C 1
ATOM 5277 O O . ALA A 1 679 ? -19.734 -26.500 -0.451 1.00 69.38 679 ALA A O 1
ATOM 5278 N N . GLU A 1 680 ? -17.635 -25.768 -0.074 1.00 70.31 680 GLU A N 1
ATOM 5279 C CA . GLU A 1 680 ? -17.506 -26.314 1.282 1.00 70.31 680 GLU A CA 1
ATOM 5280 C C . GLU A 1 680 ? -18.444 -25.605 2.268 1.00 70.31 680 GLU A C 1
ATOM 5282 O O . GLU A 1 680 ? -19.177 -26.282 2.994 1.00 70.31 680 GLU A O 1
ATOM 5287 N N . ASP A 1 681 ? -18.505 -24.273 2.232 1.00 67.19 681 ASP A N 1
ATOM 5288 C CA . ASP A 1 681 ? -19.387 -23.441 3.056 1.00 67.19 681 ASP A CA 1
ATOM 5289 C C . ASP A 1 681 ? -20.858 -23.745 2.777 1.00 67.19 681 ASP A C 1
ATOM 5291 O O . ASP A 1 681 ? -21.659 -23.919 3.700 1.00 67.19 681 ASP A O 1
ATOM 5295 N N . LYS A 1 682 ? -21.227 -23.904 1.499 1.00 69.19 682 LYS A N 1
ATOM 5296 C CA . LYS A 1 682 ? -22.576 -24.333 1.114 1.00 69.19 682 LYS A CA 1
ATOM 5297 C C . LYS A 1 682 ? -22.899 -25.723 1.661 1.00 69.19 682 LYS A C 1
ATOM 5299 O O . LYS A 1 682 ? -23.976 -25.927 2.220 1.00 69.19 682 LYS A O 1
ATOM 5304 N N . ALA A 1 683 ? -21.971 -26.674 1.553 1.00 71.19 683 ALA A N 1
ATOM 5305 C CA . ALA A 1 683 ? -22.156 -28.017 2.095 1.00 71.19 683 ALA A CA 1
ATOM 5306 C C . ALA A 1 683 ? -22.245 -28.020 3.634 1.00 71.19 683 ALA A C 1
ATOM 5308 O O . ALA A 1 683 ? -23.007 -28.806 4.205 1.00 71.19 683 ALA A O 1
ATOM 5309 N N . ALA A 1 684 ? -21.493 -27.152 4.316 1.00 70.44 684 ALA A N 1
ATOM 5310 C CA . ALA A 1 684 ? -21.565 -26.960 5.760 1.00 70.44 684 ALA A CA 1
ATOM 5311 C C . ALA A 1 684 ? -22.913 -26.349 6.175 1.00 70.44 684 ALA A C 1
ATOM 5313 O O . ALA A 1 684 ? -23.576 -26.892 7.062 1.00 70.44 684 ALA A O 1
ATOM 5314 N N . LYS A 1 685 ? -23.376 -25.303 5.480 1.00 65.25 685 LYS A N 1
ATOM 5315 C CA . LYS A 1 685 ? -24.694 -24.688 5.690 1.00 65.25 685 LYS A CA 1
ATOM 5316 C C . LYS A 1 685 ? -25.827 -25.694 5.491 1.00 65.25 685 LYS A C 1
ATOM 5318 O O . LYS A 1 685 ? -26.657 -25.853 6.380 1.00 65.25 685 LYS A O 1
ATOM 5323 N N . GLU A 1 686 ? -25.814 -26.461 4.400 1.00 72.38 686 GLU A N 1
ATOM 5324 C CA . GLU A 1 686 ? -26.814 -27.508 4.146 1.00 72.38 686 GLU A CA 1
ATOM 5325 C C . GLU A 1 686 ? -26.800 -28.619 5.209 1.00 72.38 686 GLU A C 1
ATOM 5327 O O . GLU A 1 686 ? -27.838 -29.218 5.497 1.00 72.38 686 GLU A O 1
ATOM 5332 N N . LYS A 1 687 ? -25.634 -28.934 5.792 1.00 71.75 687 LYS A N 1
ATOM 5333 C CA . LYS A 1 687 ? -25.542 -29.873 6.920 1.00 71.75 687 LYS A CA 1
ATOM 5334 C C . LYS A 1 687 ? -26.183 -29.296 8.176 1.00 71.75 687 LYS A C 1
ATOM 5336 O O . LYS A 1 687 ? -26.897 -30.036 8.842 1.00 71.75 687 LYS A O 1
ATOM 5341 N N . VAL A 1 688 ? -25.951 -28.018 8.482 1.00 65.69 688 VAL A N 1
ATOM 5342 C CA . VAL A 1 688 ? -26.523 -27.333 9.654 1.00 65.69 688 VAL A CA 1
ATOM 5343 C C . VAL A 1 688 ? -28.033 -27.135 9.504 1.00 65.69 688 VAL A C 1
ATOM 5345 O O . VAL A 1 688 ? -28.768 -27.408 10.444 1.00 65.69 688 VAL A O 1
ATOM 5348 N N . GLU A 1 689 ? -28.525 -26.774 8.318 1.00 60.16 689 GLU A N 1
ATOM 5349 C CA . GLU A 1 689 ? -29.964 -26.638 8.031 1.00 60.16 689 GLU A CA 1
ATOM 5350 C C . GLU A 1 689 ? -30.723 -27.976 8.101 1.00 60.16 689 GLU A C 1
ATOM 5352 O O . GLU A 1 689 ? -31.932 -28.003 8.326 1.00 60.16 689 GLU A O 1
ATOM 5357 N N . LYS A 1 690 ? -30.017 -29.106 7.955 1.00 65.38 690 LYS A N 1
ATOM 5358 C CA . LYS A 1 690 ? -30.557 -30.460 8.171 1.00 65.38 690 LYS A CA 1
ATOM 5359 C C . LYS A 1 690 ? -30.541 -30.893 9.644 1.00 65.38 690 LYS A C 1
ATOM 5361 O O . LYS A 1 690 ? -31.045 -31.977 9.951 1.00 65.38 690 LYS A O 1
ATOM 5366 N N . ILE A 1 691 ? -29.974 -30.096 10.553 1.00 59.78 691 ILE A N 1
ATOM 5367 C CA . ILE A 1 691 ? -30.031 -30.354 11.995 1.00 59.78 691 ILE A CA 1
ATOM 5368 C C . ILE A 1 691 ? -31.384 -29.863 12.518 1.00 59.78 691 ILE A C 1
ATOM 5370 O O . ILE A 1 691 ? -31.734 -28.693 12.414 1.00 59.78 691 ILE A O 1
ATOM 5374 N N . ASP A 1 692 ? -32.146 -30.800 13.079 1.00 50.22 692 ASP A N 1
ATOM 5375 C CA . ASP A 1 692 ? -33.450 -30.579 13.703 1.00 50.22 692 ASP A CA 1
ATOM 5376 C C . ASP A 1 692 ? -33.399 -29.433 14.743 1.00 50.22 692 ASP A C 1
ATOM 5378 O O . ASP A 1 692 ? -32.661 -29.552 15.730 1.00 50.22 692 ASP A O 1
ATOM 5382 N N . PRO A 1 693 ? -34.196 -28.354 14.583 1.00 52.88 693 PRO A N 1
ATOM 5383 C CA . PRO A 1 693 ? -34.199 -27.202 15.488 1.00 52.88 693 PRO A CA 1
ATOM 5384 C C . PRO A 1 693 ? -34.662 -27.535 16.919 1.00 52.88 693 PRO A C 1
ATOM 5386 O O . PRO A 1 693 ? -34.590 -26.681 17.800 1.00 52.88 693 PRO A O 1
ATOM 5389 N N . THR A 1 694 ? -35.123 -28.763 17.185 1.00 46.25 694 THR A N 1
ATOM 5390 C CA . THR A 1 694 ? -35.555 -29.215 18.517 1.00 46.25 694 THR A CA 1
ATOM 5391 C C . THR A 1 694 ? -34.445 -29.841 19.375 1.00 46.25 694 THR A C 1
ATOM 5393 O O . THR A 1 694 ? -34.686 -30.154 20.544 1.00 46.25 694 THR A O 1
ATOM 5396 N N . LYS A 1 695 ? -33.216 -30.006 18.857 1.00 44.66 695 LYS A N 1
ATOM 5397 C CA . LYS A 1 695 ? -32.076 -30.525 19.637 1.00 44.66 695 LYS A CA 1
ATOM 5398 C C . LYS A 1 695 ? -31.114 -29.408 20.056 1.00 44.66 695 LYS A C 1
ATOM 5400 O O . LYS A 1 695 ? -30.603 -28.703 19.190 1.00 44.66 695 LYS A O 1
ATOM 5405 N N . PRO A 1 696 ? -30.784 -29.271 21.357 1.00 36.19 696 PRO A N 1
ATOM 5406 C CA . PRO A 1 696 ? -29.767 -28.319 21.783 1.00 36.19 696 PRO A CA 1
ATOM 5407 C C . PRO A 1 696 ? -28.394 -28.727 21.218 1.00 36.19 696 PRO A C 1
ATOM 5409 O O . PRO A 1 696 ? -28.060 -29.920 21.235 1.00 36.19 696 PRO A O 1
ATOM 5412 N N . PRO A 1 697 ? -27.587 -27.772 20.723 1.00 38.47 697 PRO A N 1
ATOM 5413 C CA . PRO A 1 697 ? -26.264 -28.073 20.200 1.00 38.47 697 PRO A CA 1
ATOM 5414 C C . PRO A 1 697 ? -25.372 -28.617 21.320 1.00 38.47 697 PRO A C 1
ATOM 5416 O O . PRO A 1 697 ? -25.297 -28.053 22.415 1.00 38.47 697 PRO A O 1
ATOM 5419 N N . LYS A 1 698 ? -24.675 -29.725 21.048 1.00 35.75 698 LYS A N 1
ATOM 5420 C CA . LYS A 1 698 ? -23.533 -30.138 21.866 1.00 35.75 698 LYS A CA 1
ATOM 5421 C C . LYS A 1 698 ? -22.427 -29.117 21.636 1.00 35.75 698 LYS A C 1
ATOM 5423 O O . LYS A 1 698 ? -21.972 -28.947 20.510 1.00 35.75 698 LYS A O 1
ATOM 5428 N N . VAL A 1 699 ? -22.024 -28.435 22.700 1.00 31.94 699 VAL A N 1
ATOM 5429 C CA . VAL A 1 699 ? -20.892 -27.511 22.682 1.00 31.94 699 VAL A CA 1
ATOM 5430 C C . VAL A 1 699 ? -19.612 -28.337 22.550 1.00 31.94 699 VAL A C 1
ATOM 5432 O O . VAL A 1 699 ? -19.072 -28.813 23.544 1.00 31.94 699 VAL A O 1
ATOM 5435 N N . GLU A 1 700 ? -19.149 -28.532 21.319 1.00 30.31 700 GLU A N 1
ATOM 5436 C CA . GLU A 1 700 ? -17.736 -28.776 21.032 1.00 30.31 700 GLU A CA 1
ATOM 5437 C C . GLU A 1 700 ? -17.130 -27.443 20.591 1.00 30.31 700 GLU A C 1
ATOM 5439 O O . GLU A 1 700 ? -17.502 -26.852 19.578 1.00 30.31 700 GLU A O 1
ATOM 5444 N N . THR A 1 701 ? -16.240 -26.921 21.430 1.00 35.97 701 THR A N 1
ATOM 5445 C CA . THR A 1 701 ? -15.467 -25.705 21.191 1.00 35.97 701 THR A CA 1
ATOM 5446 C C . THR A 1 701 ? -14.559 -25.897 19.983 1.00 35.97 701 THR A C 1
ATOM 5448 O O . THR A 1 701 ? -13.492 -26.495 20.100 1.00 35.97 701 THR A O 1
ATOM 5451 N N . THR A 1 702 ? -14.971 -25.342 18.845 1.00 30.16 702 THR A N 1
ATOM 5452 C CA . THR A 1 702 ? -14.098 -25.085 17.696 1.00 30.16 702 THR A CA 1
ATOM 5453 C C . THR A 1 702 ? -14.217 -23.602 17.361 1.00 30.16 702 THR A C 1
ATOM 5455 O O . THR A 1 702 ? -15.320 -23.070 17.222 1.00 30.16 702 THR A O 1
ATOM 5458 N N . ALA A 1 703 ? -13.080 -22.911 17.343 1.00 31.73 703 ALA A N 1
ATOM 5459 C CA . ALA A 1 703 ? -12.976 -21.473 17.158 1.00 31.73 703 ALA A CA 1
ATOM 5460 C C . ALA A 1 703 ? -13.202 -21.101 15.685 1.00 31.73 703 ALA A C 1
ATOM 5462 O O . ALA A 1 703 ? -12.262 -20.986 14.918 1.00 31.73 703 ALA A O 1
ATOM 5463 N N . CYS A 1 704 ? -14.459 -20.931 15.291 1.00 29.48 704 CYS A N 1
ATOM 5464 C CA . CYS A 1 704 ? -14.862 -20.264 14.052 1.00 29.48 704 CYS A CA 1
ATOM 5465 C C . CYS A 1 704 ? -16.265 -19.704 14.281 1.00 29.48 704 CYS A C 1
ATOM 5467 O O . CYS A 1 704 ? -17.246 -20.341 13.933 1.00 29.48 704 CYS A O 1
ATOM 5469 N N . ASN A 1 705 ? -16.376 -18.577 14.987 1.00 30.53 705 ASN A N 1
ATOM 5470 C CA . ASN A 1 705 ? -17.639 -17.851 15.163 1.00 30.53 705 ASN A CA 1
ATOM 5471 C C . ASN A 1 705 ? -17.353 -16.398 15.572 1.00 30.53 705 ASN A C 1
ATOM 5473 O O . ASN A 1 705 ? -17.688 -15.968 16.677 1.00 30.53 705 ASN A O 1
ATOM 5477 N N . ALA A 1 706 ? -16.689 -15.653 14.686 1.00 27.45 706 ALA A N 1
ATOM 5478 C CA . ALA A 1 706 ? -16.550 -14.198 14.807 1.00 27.45 706 ALA A CA 1
ATOM 5479 C C . ALA A 1 706 ? -17.406 -13.435 13.776 1.00 27.45 706 ALA A C 1
ATOM 5481 O O . ALA A 1 706 ? -17.857 -12.334 14.071 1.00 27.45 706 ALA A O 1
ATOM 5482 N N . PHE A 1 707 ? -17.732 -14.028 12.621 1.00 33.91 707 PHE A N 1
ATOM 5483 C CA . PHE A 1 707 ? -18.442 -13.313 11.551 1.00 33.91 707 PHE A CA 1
ATOM 5484 C C . PHE A 1 707 ? -19.978 -13.304 11.657 1.00 33.91 707 PHE A C 1
ATOM 5486 O O . PHE A 1 707 ? -20.610 -12.407 11.105 1.00 33.91 707 PHE A O 1
ATOM 5493 N N . ASP A 1 708 ? -20.595 -14.215 12.418 1.00 31.42 708 ASP A N 1
ATOM 5494 C CA . ASP A 1 708 ? -22.066 -14.274 12.536 1.00 31.42 708 ASP A CA 1
ATOM 5495 C C . ASP A 1 708 ? -22.650 -13.403 13.665 1.00 31.42 708 ASP A C 1
ATOM 5497 O O . ASP A 1 708 ? -23.854 -13.134 13.694 1.00 31.42 708 ASP A O 1
ATOM 5501 N N . LYS A 1 709 ? -21.818 -12.894 14.586 1.00 28.00 709 LYS A N 1
ATOM 5502 C CA . LYS A 1 709 ? -22.293 -12.114 15.748 1.00 28.00 709 LYS A CA 1
ATOM 5503 C C . LYS A 1 709 ? -22.594 -10.636 15.470 1.00 28.00 709 LYS A C 1
ATOM 5505 O O . LYS A 1 709 ? -23.122 -9.969 16.354 1.00 28.00 709 LYS A O 1
ATOM 5510 N N . LEU A 1 710 ? -22.365 -10.147 14.251 1.00 28.73 710 LEU A N 1
ATOM 5511 C CA . LEU A 1 710 ? -22.799 -8.809 13.817 1.00 28.73 710 LEU A CA 1
ATOM 5512 C C . LEU A 1 710 ? -24.280 -8.747 13.388 1.00 28.73 710 LEU A C 1
ATOM 5514 O O . LEU A 1 710 ? -24.771 -7.685 13.029 1.00 28.73 710 LEU A O 1
ATOM 5518 N N . SER A 1 711 ? -25.023 -9.857 13.473 1.00 27.23 711 SER A N 1
ATOM 5519 C CA . SER A 1 711 ? -26.449 -9.921 13.110 1.00 27.23 711 SER A CA 1
ATOM 5520 C C . SER A 1 711 ? -27.433 -9.615 14.254 1.00 27.23 711 SER A C 1
ATOM 5522 O O . SER A 1 711 ? -28.643 -9.721 14.066 1.00 27.23 711 SER A O 1
ATOM 5524 N N . ILE A 1 712 ? -26.962 -9.188 15.433 1.00 27.34 712 ILE A N 1
ATOM 5525 C CA . ILE A 1 712 ? -27.843 -8.779 16.544 1.00 27.34 712 ILE A CA 1
ATOM 5526 C C . ILE A 1 712 ? -27.989 -7.250 16.572 1.00 27.34 712 ILE A C 1
ATOM 5528 O O . ILE A 1 712 ? -27.648 -6.585 17.545 1.00 27.34 712 ILE A O 1
ATOM 5532 N N . LEU A 1 713 ? -28.527 -6.689 15.492 1.00 26.98 713 LEU A N 1
ATOM 5533 C CA . LEU A 1 713 ? -29.273 -5.434 15.546 1.00 26.98 713 LEU A CA 1
ATOM 5534 C C . LEU A 1 713 ? -30.695 -5.762 15.092 1.00 26.98 713 LEU A C 1
ATOM 5536 O O . LEU A 1 713 ? -30.920 -6.264 13.994 1.00 26.98 713 LEU A O 1
ATOM 5540 N N . SER A 1 714 ? -31.647 -5.585 16.005 1.00 26.36 714 SER A N 1
ATOM 5541 C CA . SER A 1 714 ? -33.049 -5.966 15.829 1.00 26.36 714 SER A CA 1
ATOM 5542 C C . SER A 1 714 ? -33.680 -5.329 14.576 1.00 26.36 714 SER A C 1
ATOM 5544 O O . SER A 1 714 ? -33.414 -4.153 14.325 1.00 26.36 714 SER A O 1
ATOM 5546 N N . PRO A 1 715 ? -34.611 -6.005 13.871 1.00 27.09 715 PRO A N 1
ATOM 5547 C CA . PRO A 1 715 ? -35.283 -5.484 12.668 1.00 27.09 715 PRO A CA 1
ATOM 5548 C C . PRO A 1 715 ? -36.178 -4.241 12.862 1.00 27.09 715 PRO A C 1
ATOM 5550 O O . PRO A 1 715 ? -36.818 -3.796 11.913 1.00 27.09 715 PRO A O 1
ATOM 5553 N N . GLU A 1 716 ? -36.282 -3.681 14.069 1.00 26.67 716 GLU A N 1
ATOM 5554 C CA . GLU A 1 716 ? -37.296 -2.670 14.402 1.00 26.67 716 GLU A CA 1
ATOM 5555 C C . GLU A 1 716 ? -36.880 -1.212 14.128 1.00 26.67 716 GLU A C 1
ATOM 5557 O O . GLU A 1 716 ? -37.690 -0.312 14.326 1.00 26.67 716 GLU A O 1
ATOM 5562 N N . ILE A 1 717 ? -35.675 -0.950 13.606 1.00 27.70 717 ILE A N 1
ATOM 5563 C CA . ILE A 1 717 ? -35.205 0.427 13.323 1.00 27.70 717 ILE A CA 1
ATOM 5564 C C . ILE A 1 717 ? -35.464 0.871 11.861 1.00 27.70 717 ILE A C 1
ATOM 5566 O O . ILE A 1 717 ? -35.314 2.041 11.532 1.00 27.70 717 ILE A O 1
ATOM 5570 N N . TYR A 1 718 ? -35.981 0.003 10.983 1.00 25.80 718 TYR A N 1
ATOM 5571 C CA . TYR A 1 718 ? -36.249 0.332 9.565 1.00 25.80 718 TYR A CA 1
ATOM 5572 C C . TYR A 1 718 ? -37.605 1.017 9.278 1.00 25.80 718 TYR A C 1
ATOM 5574 O O . TYR A 1 718 ? -38.164 0.875 8.189 1.00 25.80 718 TYR A O 1
ATOM 5582 N N . LYS A 1 719 ? -38.168 1.776 10.225 1.00 24.06 719 LYS A N 1
ATOM 5583 C CA . LYS A 1 719 ? -39.355 2.617 9.971 1.00 24.06 719 LYS A CA 1
ATOM 5584 C C . LYS A 1 719 ? -39.234 4.003 10.608 1.00 24.06 719 LYS A C 1
ATOM 5586 O O . LYS A 1 719 ? -39.734 4.202 11.713 1.00 24.06 719 LYS A O 1
ATOM 5591 N N . ALA A 1 720 ? -38.653 4.945 9.866 1.00 24.47 720 ALA A N 1
ATOM 5592 C CA . ALA A 1 720 ? -39.097 6.340 9.729 1.00 24.47 720 ALA A CA 1
ATOM 5593 C C . ALA A 1 720 ? -38.289 7.028 8.626 1.00 24.47 720 ALA A C 1
ATOM 5595 O O . ALA A 1 720 ? -37.046 7.028 8.748 1.00 24.47 720 ALA A O 1
#